Protein AF-A0A3R7R1C8-F1 (afdb_monomer_lite)

pLDDT: mean 70.38, std 14.43, range [32.88, 91.56]

Structure (mmCIF, N/CA/C/O backbone):
data_AF-A0A3R7R1C8-F1
#
_entry.id   AF-A0A3R7R1C8-F1
#
loop_
_atom_site.group_PDB
_atom_site.id
_atom_site.type_symbol
_atom_site.label_atom_id
_atom_site.label_alt_id
_atom_site.label_comp_id
_atom_site.label_asym_id
_atom_site.label_entity_id
_atom_site.label_seq_id
_atom_site.pdbx_PDB_ins_code
_atom_site.Cartn_x
_atom_site.Cartn_y
_atom_site.Cartn_z
_atom_site.occupancy
_atom_site.B_iso_or_equiv
_atom_site.auth_seq_id
_atom_site.auth_comp_id
_atom_site.auth_asym_id
_atom_site.auth_atom_id
_atom_site.pdbx_PDB_model_num
ATOM 1 N N . MET A 1 1 ? -46.284 14.963 46.202 1.00 35.38 1 MET A N 1
ATOM 2 C CA . MET A 1 1 ? -46.981 14.317 47.334 1.00 35.38 1 MET A CA 1
ATOM 3 C C . MET A 1 1 ? -48.345 14.957 47.505 1.00 35.38 1 MET A C 1
ATOM 5 O O . MET A 1 1 ? -48.438 16.048 48.051 1.00 35.38 1 MET A O 1
ATOM 9 N N . ALA A 1 2 ? -49.396 14.325 46.986 1.00 32.88 2 ALA A N 1
ATOM 10 C CA . ALA A 1 2 ? -50.748 14.671 47.404 1.00 32.88 2 ALA A CA 1
ATOM 11 C C . ALA A 1 2 ? -50.878 14.304 48.889 1.00 32.88 2 ALA A C 1
ATOM 13 O O . ALA A 1 2 ? -50.462 13.210 49.273 1.00 32.88 2 ALA A O 1
ATOM 14 N N . LEU A 1 3 ? -51.409 15.205 49.719 1.00 43.28 3 LEU A N 1
ATOM 15 C CA . LEU A 1 3 ? -51.863 14.855 51.063 1.00 43.28 3 LEU A CA 1
ATOM 16 C C . LEU A 1 3 ? -52.979 13.809 50.916 1.00 43.28 3 LEU A C 1
ATOM 18 O O . LEU A 1 3 ? -54.146 14.163 50.785 1.00 43.28 3 LEU A O 1
ATOM 22 N N . GLN A 1 4 ? -52.629 12.523 50.883 1.00 57.06 4 GLN A N 1
ATOM 23 C CA . GLN A 1 4 ? -53.614 11.461 51.042 1.00 57.06 4 GLN A CA 1
ATOM 24 C C . GLN A 1 4 ? -54.220 11.623 52.432 1.00 57.06 4 GLN A C 1
ATOM 26 O O . GLN A 1 4 ? -53.494 11.622 53.429 1.00 57.06 4 GLN A O 1
ATOM 31 N N . GLU A 1 5 ? -55.536 11.808 52.496 1.00 62.09 5 GLU A N 1
ATOM 32 C CA . GLU A 1 5 ? -56.229 12.016 53.759 1.00 62.09 5 GLU A CA 1
ATOM 33 C C . GLU A 1 5 ? -55.899 10.887 54.743 1.00 62.09 5 GLU A C 1
ATOM 35 O O . GLU A 1 5 ? -56.024 9.686 54.454 1.00 62.09 5 GLU A O 1
ATOM 40 N N . LYS A 1 6 ? -55.403 11.292 55.911 1.00 68.88 6 LYS A N 1
ATOM 41 C CA . LYS A 1 6 ? -55.091 10.383 57.006 1.00 68.88 6 LYS A CA 1
ATOM 42 C C . LYS A 1 6 ? -56.393 9.748 57.496 1.00 68.88 6 LYS A C 1
ATOM 44 O O . LYS A 1 6 ? -57.381 10.447 57.720 1.00 68.88 6 LYS A O 1
ATOM 49 N N . LEU A 1 7 ? -56.392 8.428 57.673 1.00 74.75 7 LEU A N 1
ATOM 50 C CA . LEU A 1 7 ? -57.508 7.670 58.240 1.00 74.75 7 LEU A CA 1
ATOM 51 C C . LEU A 1 7 ? -57.916 8.226 59.612 1.00 74.75 7 LEU A C 1
ATOM 53 O O . LEU A 1 7 ? -59.099 8.230 59.939 1.00 74.75 7 LEU A O 1
ATOM 57 N N . SER A 1 8 ? -56.954 8.763 60.371 1.00 73.94 8 SER A N 1
ATOM 58 C CA . SER A 1 8 ? -57.176 9.444 61.651 1.00 73.94 8 SER A CA 1
ATOM 59 C C . SER A 1 8 ? -58.166 10.619 61.587 1.00 73.94 8 SER A C 1
ATOM 61 O O . SER A 1 8 ? -58.822 10.908 62.588 1.00 73.94 8 SER A O 1
ATOM 63 N N . ASN A 1 9 ? -58.344 11.257 60.426 1.00 79.25 9 ASN A N 1
ATOM 64 C CA . ASN A 1 9 ? -59.344 12.315 60.232 1.00 79.25 9 ASN A CA 1
ATOM 65 C C . ASN A 1 9 ? -60.739 11.764 59.883 1.00 79.25 9 ASN A C 1
ATOM 67 O O . ASN A 1 9 ? -61.736 12.445 60.096 1.00 79.25 9 ASN A O 1
ATOM 71 N N . LEU A 1 10 ? -60.823 10.524 59.392 1.00 80.50 10 LEU A N 1
ATOM 72 C CA . LEU A 1 10 ? -62.073 9.860 59.004 1.00 80.50 10 LEU A CA 1
ATOM 73 C C . LEU A 1 10 ? -62.727 9.085 60.158 1.00 80.50 10 LEU A C 1
ATOM 75 O O . LEU A 1 10 ? -63.885 8.687 60.043 1.00 80.50 10 LEU A O 1
ATOM 79 N N . VAL A 1 11 ? -62.017 8.898 61.277 1.00 79.06 11 VAL A N 1
ATOM 80 C CA . VAL A 1 11 ? -62.495 8.170 62.469 1.00 79.06 11 VAL A CA 1
ATOM 81 C C . VAL A 1 11 ? -63.816 8.746 62.983 1.00 79.06 11 VAL A C 1
ATOM 83 O O . VAL A 1 11 ? -64.732 7.999 63.302 1.00 79.06 11 VAL A O 1
ATOM 86 N N . GLU A 1 12 ? -63.961 10.071 62.995 1.00 77.12 12 GLU A N 1
ATOM 87 C CA . GLU A 1 12 ? -65.159 10.760 63.500 1.00 77.12 12 GLU A CA 1
ATOM 88 C C . GLU A 1 12 ? -66.418 10.422 62.678 1.00 77.12 12 GLU A C 1
ATOM 90 O O . GLU A 1 12 ? -67.528 10.371 63.216 1.00 77.12 12 GLU A O 1
ATOM 95 N N . ASN A 1 13 ? -66.241 10.096 61.392 1.00 81.94 13 ASN A N 1
ATOM 96 C CA . ASN A 1 13 ? -67.310 9.716 60.467 1.00 81.94 13 ASN A CA 1
ATOM 97 C C . ASN A 1 13 ? -67.667 8.222 60.512 1.00 81.94 13 ASN A C 1
ATOM 99 O O . ASN A 1 13 ? -68.721 7.848 60.005 1.00 81.94 13 ASN A O 1
ATOM 103 N N . GLN A 1 14 ? -66.832 7.379 61.127 1.00 80.62 14 GLN A N 1
ATOM 104 C CA . GLN A 1 14 ? -67.065 5.933 61.243 1.00 80.62 14 GLN A CA 1
ATOM 105 C C . GLN A 1 14 ? -67.939 5.553 62.447 1.00 80.62 14 GLN A C 1
ATOM 107 O O . GLN A 1 14 ? -68.484 4.451 62.481 1.00 80.62 14 GLN A O 1
ATOM 112 N N . PHE A 1 15 ? -68.091 6.451 63.426 1.00 80.69 15 PHE A N 1
ATOM 113 C CA . PHE A 1 15 ? -68.905 6.208 64.618 1.00 80.69 15 PHE A CA 1
ATOM 114 C C . PHE A 1 15 ? -70.301 6.847 64.514 1.00 80.69 15 PHE A C 1
ATOM 116 O O . PHE A 1 15 ? -70.429 7.956 63.982 1.00 80.69 15 PHE A O 1
ATOM 123 N N . PRO A 1 16 ? -71.347 6.193 65.066 1.00 83.88 16 PRO A N 1
ATOM 124 C CA . PRO A 1 16 ? -72.673 6.788 65.213 1.00 83.88 16 PRO A CA 1
ATOM 125 C C . PRO A 1 16 ? -72.635 8.107 65.995 1.00 83.88 16 PRO A C 1
ATOM 127 O O . PRO A 1 16 ? -71.817 8.285 66.898 1.00 83.88 16 PRO A O 1
ATOM 130 N N . GLN A 1 17 ? -73.569 9.008 65.685 1.00 77.38 17 GLN A N 1
ATOM 131 C CA . GLN A 1 17 ? -73.596 10.384 66.198 1.00 77.38 17 GLN A CA 1
ATOM 132 C C . GLN A 1 17 ? -73.597 10.475 67.736 1.00 77.38 17 GLN A C 1
ATOM 134 O O . GLN A 1 17 ? -72.924 11.337 68.292 1.00 77.38 17 GLN A O 1
ATOM 139 N N . PHE A 1 18 ? -74.227 9.517 68.419 1.00 81.88 18 PHE A N 1
ATOM 140 C CA . PHE A 1 18 ? -74.248 9.395 69.883 1.00 81.88 18 PHE A CA 1
ATOM 141 C C . PHE A 1 18 ? -72.847 9.376 70.533 1.00 81.88 18 PHE A C 1
ATOM 143 O O . PHE A 1 18 ? -72.621 10.007 71.563 1.00 81.88 18 PHE A O 1
ATOM 150 N N . TYR A 1 19 ? -71.857 8.733 69.902 1.00 75.88 19 TYR A N 1
ATOM 151 C CA . TYR A 1 19 ? -70.483 8.690 70.423 1.00 75.88 19 TYR A CA 1
ATOM 152 C C . TYR A 1 19 ? -69.732 10.021 70.283 1.00 75.88 19 TYR A C 1
ATOM 154 O O . TYR A 1 19 ? -68.728 10.226 70.969 1.00 75.88 19 TYR A O 1
ATOM 162 N N . ARG A 1 20 ? -70.205 10.928 69.418 1.00 73.88 20 ARG A N 1
ATOM 163 C CA . ARG A 1 20 ? -69.634 12.276 69.268 1.00 73.88 20 ARG A CA 1
ATOM 164 C C . ARG A 1 20 ? -70.067 13.202 70.402 1.00 73.88 20 ARG A C 1
ATOM 166 O O . ARG A 1 20 ? -69.310 14.095 70.765 1.00 73.88 20 ARG A O 1
ATOM 173 N N . GLU A 1 21 ? -71.254 12.970 70.953 1.00 74.75 21 GLU A N 1
ATOM 174 C CA . GLU A 1 21 ? -71.853 13.804 71.996 1.00 74.75 21 GLU A CA 1
ATOM 175 C C . GLU A 1 21 ? -71.471 13.313 73.400 1.00 74.75 21 GLU A C 1
ATOM 177 O O . GLU A 1 21 ? -71.057 14.112 74.238 1.00 74.75 21 GLU A O 1
ATOM 182 N N . GLU A 1 22 ? -71.514 11.999 73.645 1.00 74.94 22 GLU A N 1
ATOM 183 C CA . GLU A 1 22 ? -71.324 11.441 74.995 1.00 74.94 22 GLU A CA 1
ATOM 184 C C . GLU A 1 22 ? -69.918 10.869 75.262 1.00 74.94 22 GLU A C 1
ATOM 186 O O . GLU A 1 22 ? -69.542 10.632 76.411 1.00 74.94 22 GLU A O 1
ATOM 191 N N . GLY A 1 23 ? -69.104 10.656 74.221 1.00 77.75 23 GLY A N 1
ATOM 192 C CA . GLY A 1 23 ? -67.851 9.893 74.308 1.00 77.75 23 GLY A CA 1
ATOM 193 C C . GLY A 1 23 ? -66.569 10.583 73.818 1.00 77.75 23 GLY A C 1
ATOM 194 O O . GLY A 1 23 ? -65.743 9.895 73.208 1.00 77.75 23 GLY A O 1
ATOM 195 N N . PRO A 1 24 ? -66.308 11.882 74.083 1.00 79.94 24 PRO A N 1
ATOM 196 C CA . PRO A 1 24 ? -65.180 12.599 73.473 1.00 79.94 24 PRO A CA 1
ATOM 197 C C . PRO A 1 24 ? -63.804 11.995 73.809 1.00 79.94 24 PRO A C 1
ATOM 199 O O . PRO A 1 24 ? -62.921 11.948 72.954 1.00 79.94 24 PRO A O 1
ATOM 202 N N . LYS A 1 25 ? -63.617 11.463 75.028 1.00 82.69 25 LYS A N 1
ATOM 203 C CA . LYS A 1 25 ? -62.356 10.812 75.438 1.00 82.69 25 LYS A CA 1
ATOM 204 C C . LYS A 1 25 ? -62.097 9.501 74.690 1.00 82.69 25 LYS A C 1
ATOM 206 O O . LYS A 1 25 ? -60.953 9.199 74.360 1.00 82.69 25 LYS A O 1
ATOM 211 N N . PHE A 1 26 ? -63.150 8.733 74.410 1.00 82.44 26 PHE A N 1
ATOM 212 C CA . PHE A 1 26 ? -63.041 7.478 73.669 1.00 82.44 26 PHE A CA 1
ATOM 213 C C . PHE A 1 26 ? -62.693 7.742 72.201 1.00 82.44 26 PHE A C 1
ATOM 215 O O . PHE A 1 26 ? -61.780 7.122 71.661 1.00 82.44 26 PHE A O 1
ATOM 222 N N . LEU A 1 27 ? -63.341 8.733 71.583 1.00 83.31 27 LEU A N 1
ATOM 223 C CA . LEU A 1 27 ? -63.045 9.130 70.209 1.00 83.31 27 LEU A CA 1
ATOM 224 C C . LEU A 1 27 ? -61.597 9.624 70.052 1.00 83.31 27 LEU A C 1
ATOM 226 O O . LEU A 1 27 ? -60.911 9.227 69.111 1.00 83.31 27 LEU A O 1
ATOM 230 N N . GLN A 1 28 ? -61.099 10.424 71.002 1.00 84.19 28 GLN A N 1
ATOM 231 C CA . GLN A 1 28 ? -59.696 10.857 71.030 1.00 84.19 28 GLN A CA 1
ATOM 232 C C . GLN A 1 28 ? -58.717 9.684 71.165 1.00 84.19 28 GLN A C 1
ATOM 234 O O . GLN A 1 28 ? -57.693 9.667 70.484 1.00 84.19 28 GLN A O 1
ATOM 239 N N . PHE A 1 29 ? -59.035 8.686 71.993 1.00 87.56 29 PHE A N 1
ATOM 240 C CA . PHE A 1 29 ? -58.221 7.479 72.131 1.00 87.56 29 PHE A CA 1
ATOM 241 C C . PHE A 1 29 ? -58.145 6.684 70.819 1.00 87.56 29 PHE A C 1
ATOM 243 O O . PHE A 1 29 ? -57.053 6.338 70.368 1.00 87.56 29 PHE A O 1
ATOM 250 N N . VAL A 1 30 ? -59.287 6.451 70.163 1.00 85.50 30 VAL A N 1
ATOM 251 C CA . VAL A 1 30 ? -59.329 5.739 68.875 1.00 85.50 30 VAL A CA 1
ATOM 252 C C . VAL A 1 30 ? -58.602 6.535 67.784 1.00 85.50 30 VAL A C 1
ATOM 254 O O . VAL A 1 30 ? -57.853 5.964 66.992 1.00 85.50 30 VAL A O 1
ATOM 257 N N . LYS A 1 31 ? -58.742 7.866 67.772 1.00 85.56 31 LYS A N 1
ATOM 258 C CA . LYS A 1 31 ? -58.000 8.753 66.864 1.00 85.56 31 LYS A CA 1
ATOM 259 C C . LYS A 1 31 ? -56.486 8.635 67.062 1.00 85.56 31 LYS A C 1
ATOM 261 O O . LYS A 1 31 ? -55.762 8.475 66.082 1.00 85.56 31 LYS A O 1
ATOM 266 N N . ALA A 1 32 ? -56.013 8.646 68.309 1.00 85.62 32 ALA A N 1
ATOM 267 C CA . ALA A 1 32 ? -54.598 8.464 68.638 1.00 85.62 32 ALA A CA 1
ATOM 268 C C . ALA A 1 32 ? -54.076 7.067 68.248 1.00 85.62 32 ALA A C 1
ATOM 270 O O . ALA A 1 32 ? -52.947 6.942 67.776 1.00 85.62 32 ALA A O 1
ATOM 271 N N . TYR A 1 33 ? -54.905 6.024 68.372 1.00 85.81 33 TYR A N 1
ATOM 272 C CA . TYR A 1 33 ? -54.567 4.673 67.916 1.00 85.81 33 TYR A CA 1
ATOM 273 C C . TYR A 1 33 ? -54.343 4.612 66.397 1.00 85.81 33 TYR A C 1
ATOM 275 O O . TYR A 1 33 ? -53.333 4.072 65.944 1.00 85.81 33 TYR A O 1
ATOM 283 N N . TYR A 1 34 ? -55.223 5.222 65.599 1.00 84.19 34 TYR A N 1
ATOM 284 C CA . TYR A 1 34 ? -55.019 5.291 64.149 1.00 84.19 34 TYR A CA 1
ATOM 285 C C . TYR A 1 34 ? -53.823 6.165 63.765 1.00 84.19 34 TYR A C 1
ATOM 287 O O . TYR A 1 34 ? -53.067 5.783 62.878 1.00 84.19 34 TYR A O 1
ATOM 295 N N . GLN A 1 35 ? -53.580 7.276 64.468 1.00 83.88 35 GLN A N 1
ATOM 296 C CA . GLN A 1 35 ? -52.364 8.075 64.269 1.00 83.88 35 GLN A CA 1
ATOM 297 C C . GLN A 1 35 ? -51.089 7.278 64.559 1.00 83.88 35 GLN A C 1
ATOM 299 O O . GLN A 1 35 ? -50.102 7.442 63.850 1.00 83.88 35 GLN A O 1
ATOM 304 N N . TYR A 1 36 ? -51.103 6.403 65.569 1.00 85.12 36 TYR A N 1
ATOM 305 C CA . TYR A 1 36 ? -49.998 5.483 65.833 1.00 85.12 36 TYR A CA 1
ATOM 306 C C . TYR A 1 36 ? -49.815 4.471 64.696 1.00 85.12 36 TYR A C 1
ATOM 308 O O . TYR A 1 36 ? -48.689 4.239 64.267 1.00 85.12 36 TYR A O 1
ATOM 316 N N . LEU A 1 37 ? -50.901 3.893 64.170 1.00 82.88 37 LEU A N 1
ATOM 317 C CA . LEU A 1 37 ? -50.832 2.967 63.033 1.00 82.88 37 LEU A CA 1
ATOM 318 C C . LEU A 1 37 ? -50.362 3.634 61.731 1.00 82.88 37 LEU A C 1
ATOM 320 O O . LEU A 1 37 ? -49.809 2.948 60.875 1.00 82.88 37 LEU A O 1
ATOM 324 N N . GLU A 1 38 ? -50.570 4.943 61.590 1.00 80.62 38 GLU A N 1
ATOM 325 C CA . GLU A 1 38 ? -50.092 5.776 60.479 1.00 80.62 38 GLU A CA 1
ATOM 326 C C . GLU A 1 38 ? -48.631 6.228 60.626 1.00 80.62 38 GLU A C 1
ATOM 328 O O . GLU A 1 38 ? -48.110 6.891 59.731 1.00 80.62 38 GLU A O 1
ATOM 333 N N . GLN A 1 39 ? -47.961 5.918 61.741 1.00 81.56 39 GLN A N 1
ATOM 334 C CA . GLN A 1 39 ? -46.537 6.219 61.885 1.00 81.56 39 GLN A CA 1
ATOM 335 C C . GLN A 1 39 ? -45.698 5.388 60.909 1.00 81.56 39 GLN A C 1
ATOM 337 O O . GLN A 1 39 ? -46.046 4.258 60.555 1.00 81.56 39 GLN A O 1
ATOM 342 N N . THR A 1 40 ? -44.556 5.950 60.514 1.00 74.19 40 THR A N 1
ATOM 343 C CA . THR A 1 40 ? -43.625 5.326 59.575 1.00 74.19 40 THR A CA 1
ATOM 344 C C . THR A 1 40 ? -43.200 3.935 60.054 1.00 74.19 40 THR A C 1
ATOM 346 O O . THR A 1 40 ? -42.777 3.750 61.197 1.00 74.19 40 THR A O 1
ATOM 349 N N . GLY A 1 41 ? -43.345 2.932 59.181 1.00 73.88 41 GLY A N 1
ATOM 350 C CA . GLY A 1 41 ? -42.981 1.536 59.476 1.00 73.88 41 GLY A CA 1
ATOM 351 C C . GLY A 1 41 ? -44.053 0.700 60.192 1.00 73.88 41 GLY A C 1
ATOM 352 O O . GLY A 1 41 ? -43.791 -0.443 60.572 1.00 73.88 41 GLY A O 1
ATOM 353 N N . LYS A 1 42 ? -45.269 1.229 60.381 1.00 81.62 42 LYS A N 1
ATOM 354 C CA . LYS A 1 42 ? -46.431 0.461 60.864 1.00 81.62 42 LYS A CA 1
ATOM 355 C C . LYS A 1 42 ? -47.268 -0.072 59.699 1.00 81.62 42 LYS A C 1
ATOM 357 O O . LYS A 1 42 ? -47.104 0.328 58.551 1.00 81.62 42 LYS A O 1
ATOM 362 N N . GLN A 1 43 ? -48.172 -1.008 60.000 1.00 77.56 43 GLN A N 1
ATOM 363 C CA . GLN A 1 43 ? -48.921 -1.753 58.980 1.00 77.56 43 GLN A CA 1
ATOM 364 C C . GLN A 1 43 ? -49.702 -0.851 58.012 1.00 77.56 43 GLN A C 1
ATOM 366 O O . GLN A 1 43 ? -49.720 -1.143 56.822 1.00 77.56 43 GLN A O 1
ATOM 371 N N . GLN A 1 44 ? -50.310 0.243 58.484 1.00 80.19 44 GLN A N 1
ATOM 372 C CA . GLN A 1 44 ? -51.103 1.126 57.617 1.00 80.19 44 GLN A CA 1
ATOM 373 C C . GLN A 1 44 ? -50.226 1.979 56.695 1.00 80.19 44 GLN A C 1
ATOM 375 O O . GLN A 1 44 ? -50.551 2.134 55.520 1.00 80.19 44 GLN A O 1
ATOM 380 N N . ASP A 1 45 ? -49.099 2.486 57.196 1.00 79.44 45 ASP A N 1
ATOM 381 C CA . ASP A 1 45 ? -48.123 3.222 56.387 1.00 79.44 45 ASP A CA 1
ATOM 382 C C . ASP A 1 45 ? -47.518 2.326 55.291 1.00 79.44 45 ASP A C 1
ATOM 384 O O . ASP A 1 45 ? -47.525 2.680 54.112 1.00 79.44 45 ASP A O 1
ATOM 388 N N . ALA A 1 46 ? -47.116 1.102 55.649 1.00 76.88 46 ALA A N 1
ATOM 389 C CA . ALA A 1 46 ? -46.580 0.135 54.694 1.00 76.88 46 ALA A CA 1
ATOM 390 C C . ALA A 1 46 ? -47.610 -0.294 53.631 1.00 76.88 46 ALA A C 1
ATOM 392 O O . ALA A 1 46 ? -47.262 -0.440 52.462 1.00 76.88 46 ALA A O 1
ATOM 393 N N . GLN A 1 47 ? -48.881 -0.470 54.013 1.00 80.94 47 GLN A N 1
ATOM 394 C CA . GLN A 1 47 ? -49.964 -0.804 53.079 1.00 80.94 47 GLN A CA 1
ATOM 395 C C . GLN A 1 47 ? -50.243 0.328 52.087 1.00 80.94 47 GLN A C 1
ATOM 397 O O . GLN A 1 47 ? -50.448 0.069 50.901 1.00 80.94 47 GLN A O 1
ATOM 402 N N . ARG A 1 48 ? -50.230 1.581 52.555 1.00 79.69 48 ARG A N 1
ATOM 403 C CA . ARG A 1 48 ? -50.481 2.757 51.709 1.00 79.69 48 ARG A CA 1
ATOM 404 C C . ARG A 1 48 ? -49.323 3.044 50.759 1.00 79.69 48 ARG A C 1
ATOM 406 O O . ARG A 1 48 ? -49.557 3.325 49.586 1.00 79.69 48 ARG A O 1
ATOM 413 N N . ASN A 1 49 ? -48.089 2.898 51.235 1.00 79.44 49 ASN A N 1
ATOM 414 C CA . ASN A 1 49 ? -46.886 3.142 50.442 1.00 79.44 49 ASN A CA 1
ATOM 415 C C . ASN A 1 49 ? -46.449 1.926 49.608 1.00 79.44 49 ASN A C 1
ATOM 417 O O . ASN A 1 49 ? -45.467 2.015 48.882 1.00 79.44 49 ASN A O 1
ATOM 421 N N . LEU A 1 50 ? -47.176 0.802 49.642 1.00 81.94 50 LEU A N 1
ATOM 422 C CA . LEU A 1 50 ? -46.796 -0.425 48.929 1.00 81.94 50 LEU A CA 1
ATOM 423 C C . LEU A 1 50 ? -46.623 -0.221 47.415 1.00 81.94 50 LEU A C 1
ATOM 425 O O . LEU A 1 50 ? -45.755 -0.839 46.804 1.00 81.94 50 LEU A O 1
ATOM 429 N N . GLN A 1 51 ? -47.441 0.638 46.799 1.00 82.69 51 GLN A N 1
ATOM 430 C CA . GLN A 1 51 ? -47.295 0.968 45.376 1.00 82.69 51 GLN A CA 1
ATOM 431 C C . GLN A 1 51 ? -46.054 1.824 45.118 1.00 82.69 51 GLN A C 1
ATOM 433 O O . GLN A 1 51 ? -45.364 1.607 44.128 1.00 82.69 51 GLN A O 1
ATOM 438 N N . ASN A 1 52 ? -45.751 2.745 46.031 1.00 81.50 52 ASN A N 1
ATOM 439 C CA . ASN A 1 52 ? -44.582 3.617 45.962 1.00 81.50 52 ASN A CA 1
ATOM 440 C C . ASN A 1 52 ? -43.286 2.824 46.162 1.00 81.50 52 ASN A C 1
ATOM 442 O O . ASN A 1 52 ? -42.314 3.028 45.447 1.00 81.50 52 ASN A O 1
ATOM 446 N N . TYR A 1 53 ? -43.304 1.811 47.032 1.00 80.56 53 TYR A N 1
ATOM 447 C CA . TYR A 1 53 ? -42.191 0.879 47.225 1.00 80.56 53 TYR A CA 1
ATOM 448 C C . TYR A 1 53 ? -41.906 -0.021 46.016 1.00 80.56 53 TYR A C 1
ATOM 450 O O . TYR A 1 53 ? -40.981 -0.824 46.076 1.00 80.56 53 TYR A O 1
ATOM 458 N N . LYS A 1 54 ? -42.666 0.075 44.920 1.00 78.19 54 LYS A N 1
ATOM 459 C CA . LYS A 1 54 ? -42.257 -0.525 43.643 1.00 78.19 54 LYS A CA 1
ATOM 460 C C . LYS A 1 54 ? -41.182 0.299 42.940 1.00 78.19 54 LYS A C 1
ATOM 462 O O . LYS A 1 54 ? -40.407 -0.271 42.178 1.00 78.19 54 LYS A O 1
ATOM 467 N N . ASP A 1 55 ? -41.144 1.613 43.168 1.00 82.44 55 ASP A N 1
ATOM 468 C CA . ASP A 1 55 ? -40.094 2.469 42.628 1.00 82.44 55 ASP A CA 1
ATOM 469 C C . ASP A 1 55 ? -38.838 2.338 43.487 1.00 82.44 55 ASP A C 1
ATOM 471 O O . ASP A 1 55 ? -38.854 2.577 44.698 1.00 82.44 55 ASP A O 1
ATOM 475 N N . ILE A 1 56 ? -37.724 1.981 42.849 1.00 79.50 56 ILE A N 1
ATOM 476 C CA . ILE A 1 56 ? -36.445 1.816 43.523 1.00 79.50 56 ILE A CA 1
ATOM 477 C C . ILE A 1 56 ? -35.993 3.085 44.233 1.00 79.50 56 ILE A C 1
ATOM 479 O O . ILE A 1 56 ? -35.306 2.949 45.236 1.00 79.50 56 ILE A O 1
ATOM 483 N N . ASP A 1 57 ? -36.422 4.274 43.798 1.00 79.94 57 ASP A N 1
ATOM 484 C CA . ASP A 1 57 ? -36.087 5.550 44.438 1.00 79.94 57 ASP A CA 1
ATOM 485 C C . ASP A 1 57 ? -36.830 5.776 45.765 1.00 79.94 57 ASP A C 1
ATOM 487 O O . ASP A 1 57 ? -36.316 6.491 46.628 1.00 79.94 57 ASP A O 1
ATOM 491 N N . GLU A 1 58 ? -37.948 5.083 46.007 1.00 81.38 58 GLU A N 1
ATOM 492 C CA . GLU A 1 58 ? -38.766 5.194 47.229 1.00 81.38 58 GLU A CA 1
ATOM 493 C C . GLU A 1 58 ? -38.790 3.896 48.068 1.00 81.38 58 GLU A C 1
ATOM 495 O O . GLU A 1 58 ? -39.327 3.869 49.176 1.00 81.38 58 GLU A O 1
ATOM 500 N N . THR A 1 59 ? -38.162 2.817 47.584 1.00 80.50 59 THR A N 1
ATOM 501 C CA . THR A 1 59 ? -38.043 1.540 48.313 1.00 80.50 59 THR A CA 1
ATOM 502 C C . THR A 1 59 ? -37.300 1.651 49.644 1.00 80.50 59 THR A C 1
ATOM 504 O O . THR A 1 59 ? -36.307 2.378 49.769 1.00 80.50 59 THR A O 1
ATOM 507 N N . LEU A 1 60 ? -37.721 0.818 50.605 1.00 78.69 60 LEU A N 1
ATOM 508 C CA . LEU A 1 60 ? -36.977 0.543 51.835 1.00 78.69 60 LEU A CA 1
ATOM 509 C C . LEU A 1 60 ? -35.659 -0.183 51.527 1.00 78.69 60 LEU A C 1
ATOM 511 O O . LEU A 1 60 ? -35.599 -1.053 50.657 1.00 78.69 60 LEU A O 1
ATOM 515 N N . ASN A 1 61 ? -34.616 0.119 52.305 1.00 77.12 61 ASN A N 1
ATOM 516 C CA . ASN A 1 61 ? -33.277 -0.458 52.132 1.00 77.12 61 ASN A CA 1
ATOM 517 C C . ASN A 1 61 ? -33.255 -1.993 52.184 1.00 77.12 61 ASN A C 1
ATOM 519 O O . ASN A 1 61 ? -32.449 -2.623 51.501 1.00 77.12 61 ASN A O 1
ATOM 523 N N . GLU A 1 62 ? -34.159 -2.598 52.954 1.00 80.19 62 GLU A N 1
ATOM 524 C CA . GLU A 1 62 ? -34.301 -4.053 53.058 1.00 80.19 62 GLU A CA 1
ATOM 525 C C . GLU A 1 62 ? -34.687 -4.697 51.718 1.00 80.19 62 GLU A C 1
ATOM 527 O O . GLU A 1 62 ? -34.207 -5.785 51.393 1.00 80.19 62 GLU A O 1
ATOM 532 N N . TYR A 1 63 ? -35.488 -4.004 50.899 1.00 78.81 63 TYR A N 1
ATOM 533 C CA . TYR A 1 63 ? -35.946 -4.523 49.612 1.00 78.81 63 TYR A CA 1
ATOM 534 C C . TYR A 1 63 ? -34.904 -4.412 48.496 1.00 78.81 63 TYR A C 1
ATOM 536 O O . TYR A 1 63 ? -34.947 -5.198 47.550 1.00 78.81 63 TYR A O 1
ATOM 544 N N . ILE A 1 64 ? -33.911 -3.522 48.626 1.00 80.06 64 ILE A N 1
ATOM 545 C CA . ILE A 1 64 ? -32.833 -3.348 47.631 1.00 80.06 64 ILE A CA 1
ATOM 546 C C . ILE A 1 64 ? -32.090 -4.670 47.384 1.00 80.06 64 ILE A C 1
ATOM 548 O O . ILE A 1 64 ? -31.676 -4.956 46.260 1.00 80.06 64 ILE A O 1
ATOM 552 N N . LYS A 1 65 ? -31.956 -5.515 48.415 1.00 80.94 65 LYS A N 1
ATOM 553 C CA . LYS A 1 65 ? -31.322 -6.834 48.290 1.00 80.94 65 LYS A CA 1
ATOM 554 C C . LYS A 1 65 ? -32.050 -7.736 47.285 1.00 80.94 65 LYS A C 1
ATOM 556 O O . LYS A 1 65 ? -31.379 -8.427 46.523 1.00 80.94 65 LYS A O 1
ATOM 561 N N . TYR A 1 66 ? -33.384 -7.711 47.265 1.00 82.12 66 TYR A N 1
ATOM 562 C CA . TYR A 1 66 ? -34.188 -8.544 46.364 1.00 82.12 66 TYR A CA 1
ATOM 563 C C . TYR A 1 66 ? -34.132 -8.036 44.923 1.00 82.12 66 TYR A C 1
ATOM 565 O O . TYR A 1 66 ? -33.852 -8.819 44.016 1.00 82.12 66 TYR A O 1
ATOM 573 N N . PHE A 1 67 ? -34.264 -6.718 44.725 1.00 79.00 67 PHE A N 1
ATOM 574 C CA . PHE A 1 67 ? -34.088 -6.098 43.406 1.00 79.00 67 PHE A CA 1
ATOM 575 C C . PHE A 1 67 ? -32.734 -6.435 42.798 1.00 79.00 67 PHE A C 1
ATOM 577 O O . PHE A 1 67 ? -32.620 -6.682 41.605 1.00 79.00 67 PHE A O 1
ATOM 584 N N . ARG A 1 68 ? -31.696 -6.492 43.624 1.00 77.06 68 ARG A N 1
ATOM 585 C CA . ARG A 1 68 ? -30.358 -6.847 43.182 1.00 77.06 68 ARG A CA 1
ATOM 586 C C . ARG A 1 68 ? -30.230 -8.321 42.795 1.00 77.06 68 ARG A C 1
ATOM 588 O O . ARG A 1 68 ? -29.642 -8.609 41.760 1.00 77.06 68 ARG A O 1
ATOM 595 N N . SER A 1 69 ? -30.746 -9.251 43.601 1.00 79.94 69 SER A N 1
ATOM 596 C CA . SER A 1 69 ? -30.700 -10.676 43.239 1.00 79.94 69 SER A CA 1
ATOM 597 C C . SER A 1 69 ? -31.467 -10.977 41.953 1.00 79.94 69 SER A C 1
ATOM 599 O O . SER A 1 69 ? -31.104 -11.902 41.238 1.00 79.94 69 SER A O 1
ATOM 601 N N . GLU A 1 70 ? -32.502 -10.190 41.658 1.00 81.75 70 GLU A N 1
ATOM 602 C CA . GLU A 1 70 ? -33.344 -10.366 40.477 1.00 81.75 70 GLU A CA 1
ATOM 603 C C . GLU A 1 70 ? -32.786 -9.648 39.239 1.00 81.75 70 GLU A C 1
ATOM 605 O O . GLU A 1 70 ? -32.721 -10.234 38.163 1.00 81.75 70 GLU A O 1
ATOM 610 N N . LEU A 1 71 ? -32.336 -8.396 39.385 1.00 81.56 71 LEU A N 1
ATOM 611 C CA . LEU A 1 71 ? -31.904 -7.551 38.268 1.00 81.56 71 LEU A CA 1
ATOM 612 C C . LEU A 1 71 ? -30.388 -7.555 38.031 1.00 81.56 71 LEU A C 1
ATOM 614 O O . LEU A 1 71 ? -29.959 -7.100 36.981 1.00 81.56 71 LEU A O 1
ATOM 618 N N . MET A 1 72 ? -29.565 -7.990 38.993 1.00 77.62 72 MET A N 1
ATOM 619 C CA . MET A 1 72 ? -28.099 -7.839 38.963 1.00 77.62 72 MET A CA 1
ATOM 620 C C . MET A 1 72 ? -27.352 -9.038 39.549 1.00 77.62 72 MET A C 1
ATOM 622 O O . MET A 1 72 ? -26.411 -8.880 40.334 1.00 77.62 72 MET A O 1
ATOM 626 N N . ALA A 1 73 ? -27.748 -10.251 39.177 1.00 78.12 73 ALA A N 1
ATOM 627 C CA . ALA A 1 73 ? -27.087 -11.457 39.675 1.00 78.12 73 ALA A CA 1
ATOM 628 C C . ALA A 1 73 ? -25.575 -11.500 39.348 1.00 78.12 73 ALA A C 1
ATOM 630 O O . ALA A 1 73 ? -24.801 -12.081 40.103 1.00 78.12 73 ALA A O 1
ATOM 631 N N . GLU A 1 74 ? -25.150 -10.859 38.252 1.00 77.50 74 GLU A N 1
ATOM 632 C CA . GLU A 1 74 ? -23.763 -10.886 37.759 1.00 77.50 74 GLU A CA 1
ATOM 633 C C . GLU A 1 74 ? -22.815 -9.896 38.466 1.00 77.50 74 GLU A C 1
ATOM 635 O O . GLU A 1 74 ? -21.600 -10.064 38.394 1.00 77.50 74 GLU A O 1
ATOM 640 N N . ILE A 1 75 ? -23.329 -8.855 39.137 1.00 79.75 75 ILE A N 1
ATOM 641 C CA . ILE A 1 75 ? -22.488 -7.794 39.719 1.00 79.75 75 ILE A CA 1
ATOM 642 C C . ILE A 1 75 ? -22.168 -8.128 41.189 1.00 79.75 75 ILE A C 1
ATOM 644 O O . ILE A 1 75 ? -23.096 -8.363 41.972 1.00 79.75 75 ILE A O 1
ATOM 648 N N . PRO A 1 76 ? -20.886 -8.115 41.611 1.00 76.69 76 PRO A N 1
ATOM 649 C CA . PRO A 1 76 ? -20.473 -8.444 42.976 1.00 76.69 76 PRO A CA 1
ATOM 650 C C . PRO A 1 76 ? -20.951 -7.431 44.026 1.00 76.69 76 PRO A C 1
ATOM 652 O O . PRO A 1 76 ? -21.239 -6.266 43.734 1.00 76.69 76 PRO A O 1
ATOM 655 N N . ASN A 1 77 ? -21.070 -7.888 45.282 1.00 70.38 77 ASN A N 1
ATOM 656 C CA . ASN A 1 77 ? -21.662 -7.121 46.389 1.00 70.38 77 ASN A CA 1
ATOM 657 C C . ASN A 1 77 ? -20.963 -5.807 46.721 1.00 70.38 77 ASN A C 1
ATOM 659 O O . ASN A 1 77 ? -21.628 -4.887 47.201 1.00 70.38 77 ASN A O 1
ATOM 663 N N . ASP A 1 78 ? -19.684 -5.735 46.382 1.00 73.44 78 ASP A N 1
ATOM 664 C CA . ASP A 1 78 ? -18.755 -4.673 46.745 1.00 73.44 78 ASP A CA 1
ATOM 665 C C . ASP A 1 78 ? -18.618 -3.568 45.685 1.00 73.44 78 ASP A C 1
ATOM 667 O O . ASP A 1 78 ? -17.739 -2.721 45.776 1.00 73.44 78 ASP A O 1
ATOM 671 N N . ALA A 1 79 ? -19.471 -3.564 44.651 1.00 70.50 79 ALA A N 1
ATOM 672 C CA . ALA A 1 79 ? -19.447 -2.504 43.646 1.00 70.50 79 ALA A CA 1
ATOM 673 C C . ALA A 1 79 ? -19.667 -1.124 44.302 1.00 70.50 79 ALA A C 1
ATOM 675 O O . ALA A 1 79 ? -20.641 -0.921 45.035 1.00 70.50 79 ALA A O 1
ATOM 676 N N . LEU A 1 80 ? -18.761 -0.186 44.007 1.00 64.06 80 LEU A N 1
ATOM 677 C CA . LEU A 1 80 ? -18.684 1.156 44.603 1.00 64.06 80 LEU A CA 1
ATOM 678 C C . LEU A 1 80 ? -19.787 2.115 44.115 1.00 64.06 80 LEU A C 1
ATOM 680 O O . LEU A 1 80 ? -19.946 3.209 44.654 1.00 64.06 80 LEU A O 1
ATOM 684 N N . ALA A 1 81 ? -20.547 1.724 43.092 1.00 68.69 81 ALA A N 1
ATOM 685 C CA . ALA A 1 81 ? -21.597 2.543 42.501 1.00 68.69 81 ALA A CA 1
ATOM 686 C C . ALA A 1 81 ? -22.852 2.668 43.388 1.00 68.69 81 ALA A C 1
ATOM 688 O O . ALA A 1 81 ? -23.211 1.760 44.144 1.00 68.69 81 ALA A O 1
ATOM 689 N N . ASP A 1 82 ? -23.577 3.783 43.231 1.00 76.81 82 ASP A N 1
ATOM 690 C CA . ASP A 1 82 ? -24.890 3.971 43.852 1.00 76.81 82 ASP A CA 1
ATOM 691 C C . ASP A 1 82 ? -25.862 2.885 43.367 1.00 76.81 82 ASP A C 1
ATOM 693 O O . ASP A 1 82 ? -26.269 2.825 42.202 1.00 76.81 82 ASP A O 1
ATOM 697 N N . LYS A 1 83 ? -26.236 2.018 44.309 1.00 76.31 83 LYS A N 1
ATOM 698 C CA . LYS A 1 83 ? -27.035 0.812 44.085 1.00 76.31 83 LYS A CA 1
ATOM 699 C C . LYS A 1 83 ? -28.404 1.131 43.483 1.00 76.31 83 LYS A C 1
ATOM 701 O O . LYS A 1 83 ? -28.905 0.339 42.686 1.00 76.31 83 LYS A O 1
ATOM 706 N N . ARG A 1 84 ? -29.007 2.275 43.835 1.00 81.50 84 ARG A N 1
ATOM 707 C CA . ARG A 1 84 ? -30.341 2.665 43.338 1.00 81.50 84 ARG A CA 1
ATOM 708 C C . ARG A 1 84 ? -30.256 3.122 41.887 1.00 81.50 84 ARG A C 1
ATOM 710 O O . ARG A 1 84 ? -30.999 2.633 41.036 1.00 81.50 84 ARG A O 1
ATOM 717 N N . LEU A 1 85 ? -29.285 3.985 41.589 1.00 83.44 85 LEU A N 1
ATOM 718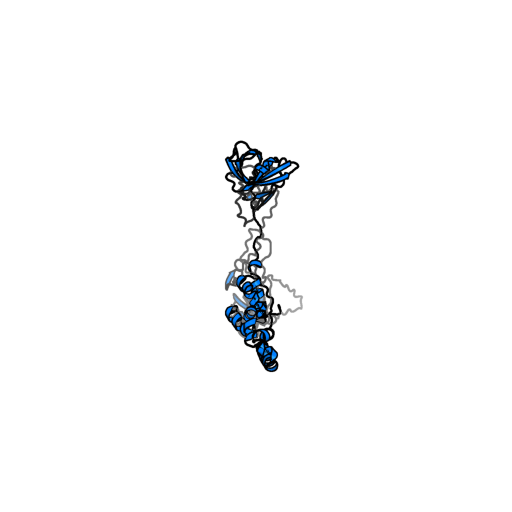 C CA . LEU A 1 85 ? -29.059 4.494 40.238 1.00 83.44 85 LEU A CA 1
ATOM 719 C C . LEU A 1 85 ? -28.689 3.371 39.264 1.00 83.44 85 LEU A C 1
ATOM 721 O O . LEU A 1 85 ? -29.214 3.311 38.149 1.00 83.44 85 LEU A O 1
ATOM 725 N N . LEU A 1 86 ? -27.825 2.456 39.706 1.00 81.75 86 LEU A N 1
ATOM 726 C CA . LEU A 1 86 ? -27.419 1.305 38.912 1.00 81.75 86 LEU A CA 1
ATOM 727 C C . LEU A 1 86 ? -28.631 0.422 38.592 1.00 81.75 86 LEU A C 1
ATOM 729 O O . LEU A 1 86 ? -28.821 0.045 37.442 1.00 81.75 86 LEU A O 1
ATOM 733 N N . ALA A 1 87 ? -29.514 0.172 39.560 1.00 83.00 87 ALA A N 1
ATOM 734 C CA . ALA A 1 87 ? -30.706 -0.653 39.350 1.00 83.00 87 ALA A CA 1
ATOM 735 C C . ALA A 1 87 ? -31.711 -0.034 38.394 1.00 83.00 87 ALA A C 1
ATOM 737 O O . ALA A 1 87 ? -32.293 -0.735 37.570 1.00 83.00 87 ALA A O 1
ATOM 738 N N . LYS A 1 88 ? -31.837 1.289 38.425 1.00 86.44 88 LYS A N 1
ATOM 739 C CA . LYS A 1 88 ? -32.673 2.026 37.481 1.00 86.44 88 LYS A CA 1
ATOM 740 C C . LYS A 1 88 ? -32.153 1.956 36.040 1.00 86.44 88 LYS A C 1
ATOM 742 O O . LYS A 1 88 ? -32.946 2.004 35.103 1.00 86.44 88 LYS A O 1
ATOM 747 N N . ARG A 1 89 ? -30.831 1.857 35.849 1.00 85.38 89 ARG A N 1
ATOM 748 C CA . ARG A 1 89 ? -30.161 1.911 34.532 1.00 85.38 89 ARG A CA 1
ATOM 749 C C . ARG A 1 89 ? -29.529 0.597 34.075 1.00 85.38 89 ARG A C 1
ATOM 751 O O . ARG A 1 89 ? -28.949 0.548 32.994 1.00 85.38 89 ARG A O 1
ATOM 758 N N . ILE A 1 90 ? -29.695 -0.485 34.831 1.00 85.88 90 ILE A N 1
ATOM 759 C CA . ILE A 1 90 ? -29.070 -1.778 34.531 1.00 85.88 90 ILE A CA 1
ATOM 760 C C . ILE A 1 90 ? -29.498 -2.344 33.172 1.00 85.88 90 ILE A C 1
ATOM 762 O O . ILE A 1 90 ? -28.701 -2.970 32.477 1.00 85.88 90 ILE A O 1
ATOM 766 N N . ARG A 1 91 ? -30.736 -2.068 32.742 1.00 87.94 91 ARG A N 1
ATOM 767 C CA . ARG A 1 91 ? -31.226 -2.484 31.423 1.00 87.94 91 ARG A CA 1
ATOM 768 C C . ARG A 1 91 ? -30.343 -1.941 30.303 1.00 87.94 91 ARG A C 1
ATOM 770 O O . ARG A 1 91 ? -30.011 -2.686 29.388 1.00 87.94 91 ARG A O 1
ATOM 777 N N . ASP A 1 92 ? -29.947 -0.674 30.393 1.00 87.19 92 ASP A N 1
ATOM 778 C CA . ASP A 1 92 ? -29.151 -0.016 29.359 1.00 87.19 92 ASP A CA 1
ATOM 779 C C . ASP A 1 92 ? -27.764 -0.686 29.262 1.00 87.19 92 ASP A C 1
ATOM 781 O O . ASP A 1 92 ? -27.308 -1.001 28.160 1.00 87.19 92 ASP A O 1
ATOM 785 N N . LEU A 1 93 ? -27.161 -1.047 30.404 1.00 85.75 93 LEU A N 1
ATOM 786 C CA . LEU A 1 93 ? -25.920 -1.832 30.462 1.00 85.75 93 LEU A CA 1
ATOM 787 C C . LEU A 1 93 ? -26.075 -3.212 29.804 1.00 85.75 93 LEU A C 1
ATOM 789 O O . LEU A 1 93 ? -25.216 -3.619 29.025 1.00 85.75 93 LEU A O 1
ATOM 793 N N . TYR A 1 94 ? -27.170 -3.928 30.075 1.00 87.00 94 TYR A N 1
ATOM 794 C CA . TYR A 1 94 ? -27.405 -5.239 29.465 1.00 87.00 94 TYR A CA 1
ATOM 795 C C . TYR A 1 94 ? -27.677 -5.167 27.962 1.00 87.00 94 TYR A C 1
ATOM 797 O O . TYR A 1 94 ? -27.185 -6.016 27.224 1.00 87.00 94 TYR A O 1
ATOM 805 N N . THR A 1 95 ? -28.406 -4.153 27.487 1.00 89.62 95 THR A N 1
ATOM 806 C CA . THR A 1 95 ? -28.686 -3.986 26.047 1.00 89.62 95 THR A CA 1
ATOM 807 C C . THR A 1 95 ? -27.461 -3.579 25.234 1.00 89.62 95 THR A C 1
ATOM 809 O O . THR A 1 95 ? -27.383 -3.889 24.051 1.00 89.62 95 THR A O 1
ATOM 812 N N . THR A 1 96 ? -26.503 -2.897 25.861 1.00 90.19 96 THR A N 1
ATOM 813 C CA . THR A 1 96 ? -25.283 -2.401 25.206 1.00 90.19 96 THR A CA 1
ATOM 814 C C . THR A 1 96 ? -24.078 -3.311 25.433 1.00 90.19 96 THR A C 1
ATOM 816 O O . THR A 1 96 ? -22.966 -2.965 25.018 1.00 90.19 96 THR A O 1
ATOM 819 N N . LYS A 1 97 ? -24.279 -4.475 26.070 1.00 88.38 97 LYS A N 1
ATOM 820 C CA . LYS A 1 97 ? -23.218 -5.437 26.382 1.00 88.38 97 LYS A CA 1
ATOM 821 C C . LYS A 1 97 ? -22.432 -5.774 25.108 1.00 88.38 97 LYS A C 1
ATOM 823 O O . LYS A 1 97 ? -23.001 -6.225 24.119 1.00 88.38 97 LYS A O 1
ATOM 828 N N . GLY A 1 98 ? -21.121 -5.533 25.145 1.00 86.38 98 GLY A N 1
ATOM 829 C CA . GLY A 1 98 ? -20.199 -5.766 24.026 1.00 86.38 98 G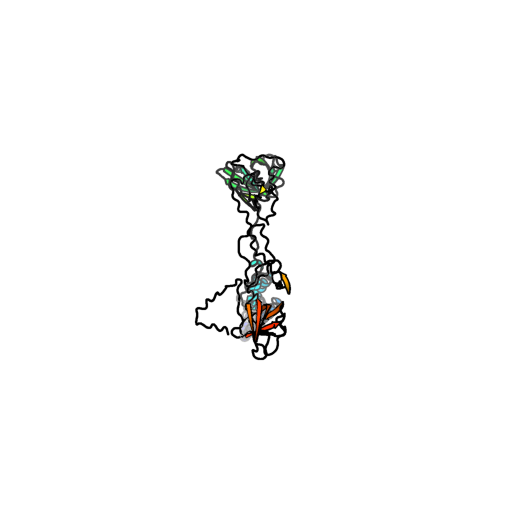LY A CA 1
ATOM 830 C C . GLY A 1 98 ? -19.808 -4.513 23.234 1.00 86.38 98 GLY A C 1
ATOM 831 O O . GLY A 1 98 ? -18.867 -4.566 22.449 1.00 86.38 98 GLY A O 1
ATOM 832 N N . THR A 1 99 ? -20.466 -3.374 23.458 1.00 91.56 99 THR A N 1
ATOM 833 C CA . THR A 1 99 ? -19.979 -2.080 22.950 1.00 91.56 99 THR A CA 1
ATOM 834 C C . THR A 1 99 ? -18.794 -1.578 23.778 1.00 91.56 99 THR A C 1
ATOM 836 O O . THR A 1 99 ? -18.672 -1.897 24.962 1.00 91.56 99 THR A O 1
ATOM 839 N N . ILE A 1 100 ? -17.941 -0.743 23.180 1.00 90.31 100 ILE A N 1
ATOM 840 C CA . ILE A 1 100 ? -16.791 -0.126 23.868 1.00 90.31 100 ILE A CA 1
ATOM 841 C C . ILE A 1 100 ? -17.258 0.644 25.114 1.00 90.31 100 ILE A C 1
ATOM 843 O O . ILE A 1 100 ? -16.689 0.501 26.194 1.00 90.31 100 ILE A O 1
ATOM 847 N N . GLU A 1 101 ? -18.346 1.403 24.989 1.00 88.81 101 GLU A N 1
ATOM 848 C CA . GLU A 1 101 ? -18.908 2.204 26.081 1.00 88.81 101 GLU A CA 1
ATOM 849 C C . GLU A 1 101 ? -19.454 1.348 27.233 1.00 88.81 101 GLU A C 1
ATOM 851 O O . GLU A 1 101 ? -19.334 1.730 28.397 1.00 88.81 101 GLU A O 1
ATOM 856 N N . SER A 1 102 ? -19.990 0.156 26.943 1.00 90.69 102 SER A N 1
ATOM 857 C CA . SER A 1 102 ? -20.421 -0.788 27.982 1.00 90.69 102 SER A CA 1
ATOM 858 C C . SER A 1 102 ? -19.250 -1.260 28.841 1.00 90.69 102 SER A C 1
ATOM 860 O O . SER A 1 102 ? -19.380 -1.324 30.064 1.00 90.69 102 SER A O 1
ATOM 862 N N . TYR A 1 103 ? -18.087 -1.520 28.236 1.00 89.69 103 TYR A N 1
ATOM 863 C CA . TYR A 1 103 ? -16.889 -1.871 28.995 1.00 89.69 103 TYR A CA 1
ATOM 864 C C . TYR A 1 103 ? -16.410 -0.710 29.867 1.00 89.69 103 TYR A C 1
ATOM 866 O O . TYR A 1 103 ? -16.174 -0.913 31.056 1.00 89.69 103 TYR A O 1
ATOM 874 N N . LYS A 1 104 ? -16.345 0.513 29.328 1.00 90.75 104 LYS A N 1
ATOM 875 C CA . LYS A 1 104 ? -15.985 1.706 30.116 1.00 90.75 104 LYS A CA 1
ATOM 876 C C . LYS A 1 104 ? -16.902 1.884 31.325 1.00 90.75 104 LYS A C 1
ATOM 878 O O . LYS A 1 104 ? -16.437 2.060 32.449 1.00 90.75 104 LYS A O 1
ATOM 883 N N . LEU A 1 105 ? -18.213 1.770 31.108 1.00 87.38 105 LEU A N 1
ATOM 884 C CA . LEU A 1 105 ? -19.213 1.869 32.167 1.00 87.38 105 LEU A CA 1
ATOM 885 C C . LEU A 1 105 ? -19.064 0.750 33.210 1.00 87.38 105 LEU A C 1
ATOM 887 O O . LEU A 1 105 ? -19.195 1.014 34.404 1.00 87.38 105 LEU A O 1
ATOM 891 N N . LEU A 1 106 ? -18.773 -0.482 32.784 1.00 86.44 106 LEU A N 1
ATOM 892 C CA . LEU A 1 106 ? -18.557 -1.616 33.684 1.00 86.44 106 LEU A CA 1
ATOM 893 C C . LEU A 1 106 ? -17.356 -1.388 34.611 1.00 86.44 106 LEU A C 1
ATOM 895 O O . LEU A 1 106 ? -17.480 -1.570 35.822 1.00 86.44 106 LEU A O 1
ATOM 899 N N . PHE A 1 107 ? -16.216 -0.961 34.063 1.00 88.56 107 PHE A N 1
ATOM 900 C CA . PHE A 1 107 ? -15.028 -0.651 34.863 1.00 88.56 107 PHE A CA 1
ATOM 901 C C . PHE A 1 107 ? -15.282 0.509 35.826 1.00 88.56 107 PHE A C 1
ATOM 903 O O . PHE A 1 107 ? -14.919 0.426 37.001 1.00 88.56 107 PHE A O 1
ATOM 910 N N . ARG A 1 108 ? -16.029 1.525 35.390 1.00 87.31 108 ARG A N 1
ATOM 911 C CA . ARG A 1 108 ? -16.449 2.623 36.262 1.00 87.31 108 ARG A CA 1
ATOM 912 C C . ARG A 1 108 ? -17.369 2.169 37.400 1.00 87.31 108 ARG A C 1
ATOM 914 O O . ARG A 1 108 ? -17.262 2.677 38.509 1.00 87.31 108 ARG A O 1
ATOM 921 N N . ILE A 1 109 ? -18.252 1.200 37.162 1.00 85.31 109 ILE A N 1
ATOM 922 C CA . ILE A 1 109 ? -19.146 0.638 38.189 1.00 85.31 109 ILE A CA 1
ATOM 923 C C . ILE A 1 109 ? -18.380 -0.181 39.237 1.00 85.31 109 ILE A C 1
ATOM 925 O O . ILE A 1 109 ? -18.682 -0.095 40.429 1.00 85.31 109 ILE A O 1
ATOM 929 N N . LEU A 1 110 ? -17.439 -1.015 38.788 1.00 84.88 110 LEU A N 1
ATOM 930 C CA . LEU A 1 110 ? -16.739 -1.972 39.648 1.00 84.88 110 LEU A CA 1
ATOM 931 C C . LEU A 1 110 ? -15.564 -1.337 40.392 1.00 84.88 110 LEU A C 1
ATOM 933 O O . LEU A 1 110 ? -15.389 -1.596 41.579 1.00 84.88 110 LEU A O 1
ATOM 937 N N . TYR A 1 111 ? -14.789 -0.508 39.695 1.00 86.44 111 TYR A N 1
ATOM 938 C CA . TYR A 1 111 ? -13.497 -0.005 40.163 1.00 86.44 111 TYR A CA 1
ATOM 939 C C . TYR A 1 111 ? -13.434 1.521 40.249 1.00 86.44 111 TYR A C 1
ATOM 941 O O . TYR A 1 111 ? -12.486 2.051 40.815 1.00 86.44 111 TYR A O 1
ATOM 949 N N . ASN A 1 112 ? -14.449 2.234 39.742 1.00 86.75 112 ASN A N 1
ATOM 950 C CA . ASN A 1 112 ? -14.442 3.695 39.633 1.00 86.75 112 ASN A CA 1
ATOM 951 C C . ASN A 1 112 ? -13.247 4.227 38.813 1.00 86.75 112 ASN A C 1
ATOM 953 O O . ASN A 1 112 ? -12.686 5.276 39.124 1.00 86.75 112 ASN A O 1
ATOM 957 N N . GLU A 1 113 ? -12.881 3.495 37.757 1.00 87.50 113 GLU A N 1
ATOM 958 C CA . GLU A 1 113 ? -11.804 3.840 36.825 1.00 87.50 113 GLU A CA 1
ATOM 959 C C . GLU A 1 113 ? -12.349 4.066 35.410 1.00 87.50 113 GLU A C 1
ATOM 961 O O . GLU A 1 113 ? -13.252 3.355 34.956 1.00 87.50 113 GLU A O 1
ATOM 966 N N . ASP A 1 114 ? -11.773 5.042 34.708 1.00 88.06 114 ASP A N 1
ATOM 967 C CA . ASP A 1 114 ? -12.021 5.271 33.287 1.00 88.06 114 ASP A CA 1
ATOM 968 C C . ASP A 1 114 ? -10.989 4.484 32.466 1.00 88.06 114 ASP A C 1
ATOM 970 O O . ASP A 1 114 ? -9.781 4.639 32.647 1.00 88.06 114 ASP A O 1
ATOM 974 N N . VAL A 1 115 ? -11.469 3.624 31.564 1.00 89.19 115 VAL A N 1
ATOM 975 C CA . VAL A 1 115 ? -10.629 2.724 30.757 1.00 89.19 115 VAL A CA 1
ATOM 976 C C . VAL A 1 115 ? -10.694 3.112 29.284 1.00 89.19 115 VAL A C 1
ATOM 978 O O . VAL A 1 115 ? -11.755 3.448 28.757 1.00 89.19 115 VAL A O 1
ATOM 981 N N . GLU A 1 116 ? -9.561 3.023 28.593 1.00 87.50 116 GLU A N 1
ATOM 982 C CA . GLU A 1 116 ? -9.477 3.165 27.142 1.00 87.50 116 GLU A CA 1
ATOM 983 C C . GLU A 1 116 ? -9.192 1.802 26.504 1.00 87.50 116 GLU A C 1
ATOM 985 O O . GLU A 1 116 ? -8.309 1.066 26.943 1.00 87.50 116 GLU A O 1
ATOM 990 N N . ILE A 1 117 ? -9.974 1.450 25.483 1.00 87.06 117 ILE A N 1
ATOM 991 C CA . ILE A 1 117 ? -9.832 0.195 24.744 1.00 87.06 117 ILE A CA 1
ATOM 992 C C . ILE A 1 117 ? -9.444 0.559 23.320 1.00 87.06 117 ILE A C 1
ATOM 994 O O . ILE A 1 117 ? -10.203 1.237 22.630 1.00 87.06 117 ILE A O 1
ATOM 998 N N . THR A 1 118 ? -8.280 0.089 22.889 1.00 87.56 118 THR A N 1
ATOM 999 C CA . THR A 1 118 ? -7.783 0.244 21.523 1.00 87.56 118 THR A CA 1
ATOM 1000 C C . THR A 1 118 ? -7.748 -1.118 20.843 1.00 87.56 118 THR A C 1
ATOM 1002 O O . THR A 1 118 ? -7.357 -2.122 21.445 1.00 87.56 118 THR A O 1
ATOM 1005 N N . PHE A 1 119 ? -8.183 -1.179 19.585 1.00 88.00 119 PHE A N 1
ATOM 1006 C CA . PHE A 1 119 ? -8.081 -2.408 18.810 1.00 88.00 119 PHE A CA 1
ATOM 1007 C C . PHE A 1 119 ? -6.738 -2.447 18.083 1.00 88.00 119 PHE A C 1
ATOM 1009 O O . PHE A 1 119 ? -6.329 -1.441 17.502 1.00 88.00 119 PHE A O 1
ATOM 1016 N N . PRO A 1 120 ? -6.070 -3.613 18.021 1.00 87.06 120 PRO A N 1
ATOM 1017 C CA . PRO A 1 120 ? -4.856 -3.756 17.225 1.00 87.06 120 PRO A CA 1
ATOM 1018 C C . PRO A 1 120 ? -5.073 -3.372 15.762 1.00 87.06 120 PRO A C 1
ATOM 1020 O O . PRO A 1 120 ? -4.168 -2.822 15.152 1.00 87.06 120 PRO A O 1
ATOM 1023 N N . ALA A 1 121 ? -6.277 -3.606 15.224 1.00 84.50 121 ALA A N 1
ATOM 1024 C CA . ALA A 1 121 ? -6.649 -3.261 13.854 1.00 84.50 121 ALA A CA 1
ATOM 1025 C C . ALA A 1 121 ? -6.406 -1.780 13.515 1.00 84.50 121 ALA A C 1
ATOM 1027 O O . ALA A 1 121 ? -5.937 -1.492 12.418 1.00 84.50 121 ALA A O 1
ATOM 1028 N N . ASP A 1 122 ? -6.637 -0.865 14.461 1.00 81.25 122 ASP A N 1
ATOM 1029 C CA . ASP A 1 122 ? -6.410 0.574 14.262 1.00 81.25 122 ASP A CA 1
ATOM 1030 C C . ASP A 1 122 ? -4.912 0.922 14.222 1.00 81.25 122 ASP A C 1
ATOM 1032 O O . ASP A 1 122 ? -4.506 1.938 13.664 1.00 81.25 122 ASP A O 1
ATOM 1036 N N . GLN A 1 123 ? -4.078 0.066 14.816 1.00 80.75 123 GLN A N 1
ATOM 1037 C CA . GLN A 1 123 ? -2.624 0.210 14.887 1.00 80.75 123 GLN A CA 1
ATOM 1038 C C . GLN A 1 123 ? -1.895 -0.632 13.832 1.00 80.75 123 GLN A C 1
ATOM 1040 O O . GLN A 1 123 ? -0.663 -0.610 13.759 1.00 80.75 123 GLN A O 1
ATOM 1045 N N . MET A 1 124 ? -2.628 -1.386 13.010 1.00 83.94 124 MET A N 1
ATOM 1046 C CA . MET A 1 124 ? -2.034 -2.151 11.925 1.00 83.94 124 MET A CA 1
ATOM 1047 C C . MET A 1 124 ? -1.682 -1.216 10.772 1.00 83.94 124 MET A C 1
ATOM 1049 O O . MET A 1 124 ? -2.531 -0.531 10.207 1.00 83.94 124 MET A O 1
ATOM 1053 N N . LEU A 1 125 ? -0.409 -1.227 10.384 1.00 78.38 125 LEU A N 1
ATOM 1054 C CA . LEU A 1 125 ? 0.043 -0.538 9.184 1.00 78.38 125 LEU A CA 1
ATOM 1055 C C . LEU A 1 125 ? -0.591 -1.206 7.959 1.00 78.38 125 LEU A C 1
ATOM 1057 O O . LEU A 1 125 ? -0.263 -2.344 7.615 1.00 78.38 125 LEU A O 1
ATOM 1061 N N . LYS A 1 126 ? -1.487 -0.489 7.280 1.00 77.12 126 LYS A N 1
ATOM 1062 C CA . LYS A 1 126 ? -1.982 -0.891 5.964 1.00 77.12 126 LYS A CA 1
ATOM 1063 C C . LYS A 1 126 ? -0.882 -0.636 4.934 1.00 77.12 126 LYS A C 1
ATOM 1065 O O . LYS A 1 126 ? -0.506 0.505 4.674 1.00 77.12 126 LYS A O 1
ATOM 1070 N N . VAL A 1 127 ? -0.343 -1.704 4.352 1.00 75.94 127 VAL A N 1
ATOM 1071 C CA . VAL A 1 127 ? 0.608 -1.608 3.236 1.00 75.94 127 VAL A CA 1
ATOM 1072 C C . VAL A 1 127 ? -0.169 -1.161 1.994 1.00 75.94 127 VAL A C 1
ATOM 1074 O O . VAL A 1 127 ? -0.948 -1.936 1.451 1.00 75.94 127 VAL A O 1
ATOM 1077 N N . SER A 1 128 ? 0.040 0.090 1.568 1.00 69.62 128 SER A N 1
ATOM 1078 C CA . SER A 1 128 ? -0.664 0.769 0.466 1.00 69.62 128 SER A CA 1
ATOM 1079 C C . SER A 1 128 ? -2.142 1.087 0.750 1.00 69.62 128 SER A C 1
ATOM 1081 O O . SER A 1 128 ? -3.040 0.278 0.529 1.00 69.62 128 SER A O 1
ATOM 1083 N N . ASP A 1 129 ? -2.403 2.319 1.193 1.00 68.88 129 ASP A N 1
ATOM 1084 C CA . ASP A 1 129 ? -3.755 2.885 1.331 1.00 68.88 129 ASP A CA 1
ATOM 1085 C C . ASP A 1 129 ? -4.267 3.540 0.031 1.00 68.88 129 ASP A C 1
ATOM 1087 O O . ASP A 1 129 ? -5.129 4.413 0.041 1.00 68.88 129 ASP A O 1
ATOM 1091 N N . GLY A 1 130 ? -3.705 3.152 -1.117 1.00 67.81 130 GLY A N 1
ATOM 1092 C CA . GLY A 1 130 ? -4.156 3.657 -2.407 1.00 67.81 130 GLY A CA 1
ATOM 1093 C C . GLY A 1 130 ? -5.510 3.061 -2.780 1.00 67.81 130 GLY A C 1
ATOM 1094 O O . GLY A 1 130 ? -5.593 1.864 -3.056 1.00 67.81 130 GLY A O 1
ATOM 1095 N N . ASP A 1 131 ? -6.555 3.887 -2.834 1.00 66.62 131 ASP A N 1
ATOM 1096 C CA . ASP A 1 131 ? -7.797 3.545 -3.533 1.00 66.62 131 ASP A CA 1
ATOM 1097 C C . ASP A 1 131 ? -7.509 3.533 -5.044 1.00 66.62 131 ASP A C 1
ATOM 1099 O O . ASP A 1 131 ? -7.464 4.570 -5.709 1.00 66.62 131 ASP A O 1
ATOM 1103 N N . TYR A 1 132 ? -7.168 2.356 -5.574 1.00 67.19 132 TYR A N 1
ATOM 1104 C CA . TYR A 1 132 ? -6.826 2.177 -6.982 1.00 67.19 132 TYR A CA 1
ATOM 1105 C C . TYR A 1 132 ? -8.095 1.918 -7.798 1.00 67.19 132 TYR A C 1
ATOM 1107 O O . TYR A 1 132 ? -8.591 0.792 -7.859 1.00 67.19 132 TYR A O 1
ATOM 1115 N N . GLN A 1 133 ? -8.598 2.962 -8.456 1.00 68.50 133 GLN A N 1
ATOM 1116 C CA . GLN A 1 133 ? -9.701 2.874 -9.413 1.00 68.50 133 GLN A CA 1
ATOM 1117 C C . GLN A 1 133 ? -9.178 3.103 -10.835 1.00 68.50 133 GLN A C 1
ATOM 1119 O O . GLN A 1 133 ? -8.488 4.085 -11.113 1.00 68.50 133 GLN A O 1
ATOM 1124 N N . ILE A 1 134 ? -9.474 2.168 -11.743 1.00 73.44 134 ILE A N 1
ATOM 1125 C CA . ILE A 1 134 ? -9.172 2.319 -13.172 1.00 73.44 134 ILE A CA 1
ATOM 1126 C C . ILE A 1 134 ? -10.400 2.921 -13.852 1.00 73.44 134 ILE A C 1
ATOM 1128 O O . ILE A 1 134 ? -11.298 2.194 -14.287 1.00 73.44 134 ILE A O 1
ATOM 1132 N N . ASP A 1 135 ? -10.408 4.242 -13.983 1.00 78.19 135 ASP A N 1
ATOM 1133 C CA . ASP A 1 135 ? -11.450 4.956 -14.715 1.00 78.19 135 ASP A CA 1
ATOM 1134 C C . ASP A 1 135 ? -11.300 4.714 -16.221 1.00 78.19 135 ASP A C 1
ATOM 1136 O O . ASP A 1 135 ? -10.318 5.114 -16.853 1.00 78.19 135 ASP A O 1
ATOM 1140 N N . ARG A 1 136 ? -12.296 4.058 -16.823 1.00 83.00 136 ARG A N 1
ATOM 1141 C CA . ARG A 1 136 ? -12.400 3.916 -18.280 1.00 83.00 136 ARG A CA 1
ATOM 1142 C C . ARG A 1 136 ? -13.284 5.031 -18.809 1.00 83.00 136 ARG A C 1
ATOM 1144 O O . ARG A 1 136 ? -14.394 5.213 -18.318 1.00 83.00 136 ARG A O 1
ATOM 1151 N N . TYR A 1 137 ? -12.815 5.752 -19.820 1.00 85.06 137 TYR A N 1
ATOM 1152 C CA . TYR A 1 137 ? -13.560 6.875 -20.374 1.00 85.06 137 TYR A CA 1
ATOM 1153 C C . TYR A 1 137 ? -13.477 6.960 -21.897 1.00 85.06 137 TYR A C 1
ATOM 1155 O O . TYR A 1 137 ? -12.519 6.490 -22.511 1.00 85.06 137 TYR A O 1
ATOM 1163 N N . LEU A 1 138 ? -14.485 7.602 -22.485 1.00 84.00 138 LEU A N 1
ATOM 1164 C CA . LEU A 1 138 ? -14.490 8.098 -23.860 1.00 84.00 138 LEU A CA 1
ATOM 1165 C C . LEU A 1 138 ? -14.562 9.621 -23.842 1.00 84.00 138 LEU A C 1
ATOM 1167 O O . LEU A 1 138 ? -15.109 10.208 -22.910 1.00 84.00 138 LEU A O 1
ATOM 1171 N N . THR A 1 139 ? -14.039 10.266 -24.876 1.00 84.00 139 THR A N 1
ATOM 1172 C CA . THR A 1 139 ? -14.140 11.720 -25.035 1.00 84.00 139 THR A CA 1
ATOM 1173 C C . THR A 1 139 ? -15.056 12.069 -26.197 1.00 84.00 139 THR A C 1
ATOM 1175 O O . THR A 1 139 ? -15.021 11.406 -27.226 1.00 84.00 139 THR A O 1
ATOM 1178 N N . THR A 1 140 ? -15.874 13.107 -26.053 1.00 83.00 140 THR A N 1
ATOM 1179 C CA . THR A 1 140 ? -16.686 13.678 -27.140 1.00 83.00 140 THR A CA 1
ATOM 1180 C C . THR A 1 140 ? -16.574 15.196 -27.131 1.00 83.00 140 THR A C 1
ATOM 1182 O O . THR A 1 140 ? -16.218 15.809 -26.123 1.00 83.00 140 THR A O 1
ATOM 1185 N N . HIS A 1 141 ? -16.913 15.830 -28.252 1.00 83.75 141 HIS A N 1
ATOM 1186 C CA . HIS A 1 141 ? -17.162 17.264 -28.252 1.00 83.75 141 HIS A CA 1
ATOM 1187 C C . HIS A 1 141 ? -18.287 17.626 -27.272 1.00 83.75 141 HIS A C 1
ATOM 1189 O O . HIS A 1 141 ? -19.244 16.862 -27.118 1.00 83.75 141 HIS A O 1
ATOM 1195 N N . HIS A 1 142 ? -18.153 18.790 -26.636 1.00 82.06 142 HIS A N 1
ATOM 1196 C CA . HIS A 1 142 ? -19.134 19.285 -25.687 1.00 82.06 142 HIS A CA 1
ATOM 1197 C C . HIS A 1 142 ? -20.483 19.579 -26.350 1.00 82.06 142 HIS A C 1
ATOM 1199 O O . HIS A 1 142 ? -20.588 20.429 -27.234 1.00 82.06 142 HIS A O 1
ATOM 1205 N N . ASP A 1 143 ? -21.520 18.911 -25.856 1.00 80.44 143 ASP A N 1
ATOM 1206 C CA . ASP A 1 143 ? -22.921 19.246 -26.102 1.00 80.44 143 ASP A CA 1
ATOM 1207 C C . ASP A 1 143 ? -23.672 19.028 -24.779 1.00 80.44 143 ASP A C 1
ATOM 1209 O O . ASP A 1 143 ? -23.537 17.968 -24.163 1.00 80.44 143 ASP A O 1
ATOM 1213 N N . PRO A 1 144 ? -24.514 19.971 -24.330 1.00 79.38 144 PRO A N 1
ATOM 1214 C CA . PRO A 1 144 ? -25.397 19.769 -23.181 1.00 79.38 144 PRO A CA 1
ATOM 1215 C C . PRO A 1 144 ? -26.235 18.475 -23.226 1.00 79.38 144 PRO A C 1
ATOM 1217 O O . PRO A 1 144 ? -26.675 17.982 -22.188 1.00 79.38 144 PRO A O 1
ATOM 1220 N N . LYS A 1 145 ? -26.464 17.891 -24.408 1.00 80.88 145 LYS A N 1
ATOM 1221 C CA . LYS A 1 145 ? -27.171 16.610 -24.562 1.00 80.88 145 LYS A CA 1
ATOM 1222 C C . LYS A 1 145 ? -26.350 15.393 -24.129 1.00 80.88 145 LYS A C 1
ATOM 1224 O O . LYS A 1 145 ? -26.954 14.352 -23.861 1.00 80.88 145 LYS A O 1
ATOM 1229 N N . SER A 1 146 ? -25.028 15.503 -23.989 1.00 76.75 146 SER A N 1
ATOM 1230 C CA . SER A 1 146 ? -24.158 14.416 -23.515 1.00 76.75 146 SER A CA 1
ATOM 1231 C C . SER A 1 146 ? -24.555 13.914 -22.120 1.00 76.75 146 SER A C 1
ATOM 1233 O O . SER A 1 146 ? -24.512 12.714 -21.866 1.00 76.75 146 SER A O 1
ATOM 1235 N N . PHE A 1 147 ? -25.062 14.787 -21.240 1.00 81.06 147 PHE A N 1
ATOM 1236 C CA . PHE A 1 147 ? -25.534 14.404 -19.898 1.00 81.06 147 PHE A CA 1
ATOM 1237 C C . PHE A 1 147 ? -26.748 13.462 -19.917 1.00 81.06 147 PHE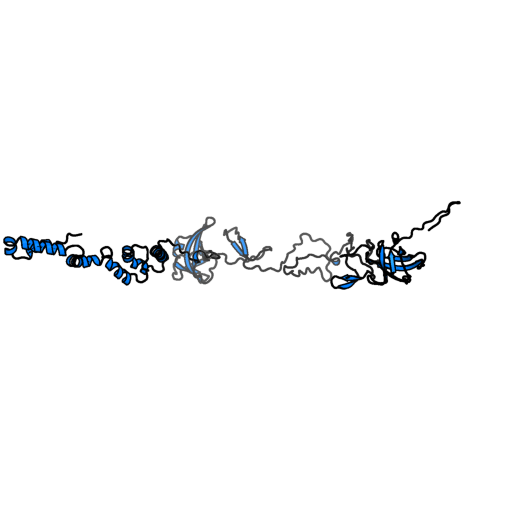 A C 1
ATOM 1239 O O . PHE A 1 147 ? -26.990 12.736 -18.958 1.00 81.06 147 PHE A O 1
ATOM 1246 N N . THR A 1 148 ? -27.504 13.413 -21.020 1.00 82.69 148 THR A N 1
ATOM 1247 C CA . THR A 1 148 ? -28.658 12.504 -21.157 1.00 82.69 148 THR A CA 1
ATOM 1248 C C . THR A 1 148 ? -28.266 11.034 -21.332 1.00 82.69 148 THR A C 1
ATOM 1250 O O . THR A 1 148 ? -29.148 10.165 -21.365 1.00 82.69 148 THR A O 1
ATOM 1253 N N . LEU A 1 149 ? -26.963 10.769 -21.474 1.00 81.12 149 LEU A N 1
ATOM 1254 C CA . LEU A 1 149 ? -26.377 9.439 -21.583 1.00 81.12 149 LEU A CA 1
ATOM 1255 C C . LEU A 1 149 ? -26.122 8.799 -20.213 1.00 81.12 149 LEU A C 1
ATOM 1257 O O . LEU A 1 149 ? -25.997 7.582 -20.163 1.00 81.12 149 LEU A O 1
ATOM 1261 N N . ILE A 1 150 ? -26.095 9.578 -19.122 1.00 85.88 150 ILE A N 1
ATOM 1262 C CA . ILE A 1 150 ? -25.854 9.073 -17.760 1.00 85.88 150 ILE A CA 1
ATOM 1263 C C . ILE A 1 150 ? -26.893 8.002 -17.399 1.00 85.88 150 ILE A C 1
ATOM 1265 O O . ILE A 1 150 ? -28.097 8.192 -17.590 1.00 85.88 150 ILE A O 1
ATOM 1269 N N . GLY A 1 151 ? -26.416 6.858 -16.905 1.00 83.94 151 GLY A N 1
ATOM 1270 C CA . GLY A 1 151 ? -27.234 5.706 -16.526 1.00 83.94 151 GLY A CA 1
ATOM 1271 C C . GLY A 1 151 ? -27.761 4.875 -17.700 1.00 83.94 151 GLY A C 1
ATOM 1272 O O . GLY A 1 151 ? -28.532 3.941 -17.480 1.00 83.94 151 GLY A O 1
ATOM 1273 N N . LYS A 1 152 ? -27.378 5.185 -18.947 1.00 87.12 152 LYS A N 1
ATOM 1274 C CA . LYS A 1 152 ? -27.799 4.433 -20.139 1.00 87.12 152 LYS A CA 1
ATOM 1275 C C . LYS A 1 152 ? -26.664 3.590 -20.703 1.00 87.12 152 LYS A C 1
ATOM 1277 O O . LYS A 1 152 ? -25.488 3.938 -20.610 1.00 87.12 152 LYS A O 1
ATOM 1282 N N . THR A 1 153 ? -27.032 2.483 -21.346 1.00 87.38 153 THR A N 1
ATOM 1283 C CA . THR A 1 153 ? -26.089 1.676 -22.122 1.00 87.38 153 THR A CA 1
ATOM 1284 C C . THR A 1 153 ? -25.895 2.287 -23.502 1.00 87.38 153 THR A C 1
ATOM 1286 O O . THR A 1 153 ? -26.840 2.420 -24.289 1.00 87.38 153 THR A O 1
ATOM 1289 N N . ILE A 1 154 ? -24.650 2.633 -23.794 1.00 87.00 154 ILE A N 1
ATOM 1290 C CA . ILE A 1 154 ? -24.217 3.122 -25.091 1.00 87.00 154 ILE A CA 1
ATOM 1291 C C . ILE A 1 154 ? -23.676 1.986 -25.955 1.00 87.00 154 ILE A C 1
ATOM 1293 O O . ILE A 1 154 ? -23.171 0.988 -25.439 1.00 87.00 154 ILE A O 1
ATOM 1297 N N . LYS A 1 155 ? -23.786 2.152 -27.272 1.00 86.69 155 LYS A N 1
ATOM 1298 C CA . LYS A 1 155 ? -23.348 1.211 -28.294 1.00 86.69 155 LYS A CA 1
ATOM 1299 C C . LYS A 1 155 ? -22.663 1.937 -29.455 1.00 86.69 155 LYS A C 1
ATOM 1301 O O . LYS A 1 155 ? -23.241 2.871 -30.013 1.00 86.69 155 LYS A O 1
ATOM 1306 N N . GLY A 1 156 ? -21.460 1.505 -29.826 1.00 85.50 156 GLY A N 1
ATOM 1307 C CA . GLY A 1 156 ? -20.742 2.001 -31.006 1.00 85.50 156 GLY A CA 1
ATOM 1308 C C . GLY A 1 156 ? -21.414 1.552 -32.306 1.00 85.50 156 GLY A C 1
ATOM 1309 O O . GLY A 1 156 ? -21.881 0.413 -32.409 1.00 85.50 156 GLY A O 1
ATOM 1310 N N . THR A 1 157 ? -21.508 2.445 -33.294 1.00 83.19 157 THR A N 1
ATOM 1311 C CA . THR A 1 157 ? -22.128 2.114 -34.590 1.00 83.19 157 THR A CA 1
ATOM 1312 C C . THR A 1 157 ? -21.245 1.171 -35.405 1.00 83.19 157 THR A C 1
ATOM 1314 O O . THR A 1 157 ? -21.765 0.200 -35.958 1.00 83.19 157 THR A O 1
ATOM 1317 N N . ASP A 1 158 ? -19.931 1.398 -35.412 1.00 81.44 158 ASP A N 1
ATOM 1318 C CA . ASP A 1 158 ? -18.985 0.635 -36.230 1.00 81.44 158 ASP A CA 1
ATOM 1319 C C . ASP A 1 158 ? -18.371 -0.520 -35.433 1.00 81.44 158 ASP A C 1
ATOM 1321 O O . ASP A 1 158 ? -18.291 -1.648 -35.921 1.00 81.44 158 ASP A O 1
ATOM 1325 N N . SER A 1 159 ? -18.016 -0.275 -34.168 1.00 81.56 159 SER A N 1
ATOM 1326 C CA . SER A 1 159 ? -17.386 -1.280 -33.302 1.00 81.56 159 SER A CA 1
ATOM 1327 C C . SER A 1 159 ? -18.358 -2.275 -32.663 1.00 81.56 159 SER A C 1
ATOM 1329 O O . SER A 1 159 ? -17.935 -3.315 -32.155 1.00 81.56 159 SER A O 1
ATOM 1331 N N . GLN A 1 160 ? -19.658 -1.947 -32.634 1.00 83.75 160 GLN A N 1
ATOM 1332 C CA . GLN A 1 160 ? -20.687 -2.653 -31.855 1.00 83.75 160 GLN A CA 1
ATOM 1333 C C . GLN A 1 160 ? -20.333 -2.814 -30.360 1.00 83.75 160 GLN A C 1
ATOM 1335 O O . GLN A 1 160 ? -20.967 -3.618 -29.673 1.00 83.75 160 GLN A O 1
ATOM 1340 N N . ALA A 1 161 ? -19.355 -2.053 -29.848 1.00 84.62 161 ALA A N 1
ATOM 1341 C CA . ALA A 1 161 ? -18.943 -2.094 -28.452 1.00 84.62 161 ALA A CA 1
ATOM 1342 C C . ALA A 1 161 ? -20.043 -1.517 -27.558 1.00 84.62 161 ALA A C 1
ATOM 1344 O O . ALA A 1 161 ? -20.679 -0.531 -27.923 1.00 84.62 161 ALA A O 1
ATOM 1345 N N . GLU A 1 162 ? -20.266 -2.121 -26.393 1.00 87.25 162 GLU A N 1
ATOM 1346 C CA . GLU A 1 162 ? -21.286 -1.697 -25.431 1.00 87.25 162 GLU A CA 1
ATOM 1347 C C . GLU A 1 162 ? -20.637 -1.251 -24.119 1.00 87.25 162 GLU A C 1
ATOM 1349 O O . GLU A 1 162 ? -19.673 -1.859 -23.661 1.00 87.25 162 GLU A O 1
ATOM 1354 N N . GLY A 1 163 ? -21.174 -0.214 -23.482 1.00 87.19 163 GLY A N 1
ATOM 1355 C CA . GLY A 1 163 ? -20.728 0.238 -22.162 1.00 87.19 163 GLY A CA 1
ATOM 1356 C C . GLY A 1 163 ? -21.850 0.939 -21.408 1.00 87.19 163 GLY A C 1
ATOM 1357 O O . GLY A 1 163 ? -22.722 1.548 -22.027 1.00 87.19 163 GLY A O 1
ATOM 1358 N N . LEU A 1 164 ? -21.860 0.833 -20.082 1.00 88.75 164 LEU A N 1
ATOM 1359 C CA . LEU A 1 164 ? -22.782 1.583 -19.231 1.00 88.75 164 LEU A CA 1
ATOM 1360 C C . LEU A 1 164 ? -22.140 2.919 -18.863 1.00 88.75 164 LEU A C 1
ATOM 1362 O O . LEU A 1 164 ? -20.995 2.937 -18.425 1.00 88.75 164 LEU A O 1
ATOM 1366 N N . VAL A 1 165 ? -22.859 4.024 -19.045 1.00 88.50 165 VAL A N 1
ATOM 1367 C CA . VAL A 1 165 ? -22.370 5.353 -18.662 1.00 88.50 165 VAL A CA 1
ATOM 1368 C C . VAL A 1 165 ? -22.663 5.604 -17.189 1.00 88.50 165 VAL A C 1
ATOM 1370 O O . VAL A 1 165 ? -23.828 5.673 -16.798 1.00 88.50 165 VAL A O 1
ATOM 1373 N N . GLU A 1 166 ? -21.613 5.780 -16.395 1.00 88.69 166 GLU A N 1
ATOM 1374 C CA . GLU A 1 166 ? -21.717 6.116 -14.970 1.00 88.69 166 GLU A CA 1
ATOM 1375 C C . GLU A 1 166 ? -21.864 7.623 -14.767 1.00 88.69 166 GLU A C 1
ATOM 1377 O O . GLU A 1 166 ? -22.722 8.077 -14.015 1.00 88.69 166 GLU A O 1
ATOM 1382 N N . ASP A 1 167 ? -21.043 8.408 -15.465 1.00 87.94 167 ASP A N 1
ATOM 1383 C CA . ASP A 1 167 ? -20.965 9.855 -15.282 1.00 87.94 167 ASP A CA 1
ATOM 1384 C C . ASP A 1 167 ? -20.399 10.537 -16.540 1.00 87.94 167 ASP A C 1
ATOM 1386 O O . ASP A 1 167 ? -19.735 9.905 -17.367 1.00 87.94 167 ASP A O 1
ATOM 1390 N N . VAL A 1 168 ? -20.667 11.833 -16.699 1.00 86.62 168 VAL A N 1
ATOM 1391 C CA . VAL A 1 168 ? -20.130 12.666 -17.781 1.00 86.62 168 VAL A CA 1
ATOM 1392 C C . VAL A 1 168 ? -19.520 13.923 -17.174 1.00 86.62 168 VAL A C 1
ATOM 1394 O O . VAL A 1 168 ? -20.220 14.770 -16.623 1.00 86.62 168 VAL A O 1
ATOM 1397 N N . ARG A 1 169 ? -18.201 14.068 -17.302 1.00 88.00 169 ARG A N 1
ATOM 1398 C CA . ARG A 1 169 ? -17.435 15.193 -16.758 1.00 88.00 169 ARG A CA 1
ATOM 1399 C C . ARG A 1 169 ? -17.007 16.134 -17.868 1.00 88.00 169 ARG A C 1
ATOM 1401 O O . ARG A 1 169 ? -16.388 15.712 -18.835 1.00 88.00 169 ARG A O 1
ATOM 1408 N N . ARG A 1 170 ? -17.262 17.429 -17.711 1.00 84.06 170 ARG A N 1
ATOM 1409 C CA . ARG A 1 170 ? -16.733 18.437 -18.635 1.00 84.06 170 ARG A CA 1
ATOM 1410 C C . ARG A 1 170 ? -15.285 18.757 -18.283 1.00 84.06 170 ARG A C 1
ATOM 1412 O O . ARG A 1 170 ? -14.988 19.121 -17.146 1.00 84.06 170 ARG A O 1
ATOM 1419 N N . ILE A 1 171 ? -14.410 18.689 -19.277 1.00 82.00 171 ILE A N 1
ATOM 1420 C CA . ILE A 1 171 ? -13.016 19.113 -19.182 1.00 82.00 171 ILE A CA 1
ATOM 1421 C C . ILE A 1 171 ? -12.722 20.158 -20.261 1.00 82.00 171 ILE A C 1
ATOM 1423 O O . ILE A 1 171 ? -13.237 20.098 -21.377 1.00 82.00 171 ILE A O 1
ATOM 1427 N N . VAL A 1 172 ? -11.881 21.133 -19.928 1.00 78.25 172 VAL A N 1
ATOM 1428 C CA . VAL A 1 172 ? -11.411 22.141 -20.885 1.00 78.25 172 VAL A CA 1
ATOM 1429 C C . VAL A 1 172 ? -9.956 21.836 -21.203 1.00 78.25 172 VAL A C 1
ATOM 1431 O O . VAL A 1 172 ? -9.100 21.918 -20.324 1.00 78.25 172 VAL A O 1
ATOM 1434 N N . ALA A 1 173 ? -9.666 21.491 -22.456 1.00 68.88 173 ALA A N 1
ATOM 1435 C CA . ALA A 1 173 ? -8.309 21.208 -22.916 1.00 68.88 173 ALA A CA 1
ATOM 1436 C C . ALA A 1 173 ? -7.966 22.102 -24.113 1.00 68.88 173 ALA A C 1
ATOM 1438 O O . ALA A 1 173 ? -8.698 22.125 -25.099 1.00 68.88 173 ALA A O 1
ATOM 1439 N N . LYS A 1 174 ? -6.857 22.856 -24.032 1.00 65.25 174 LYS A N 1
ATOM 1440 C CA . LYS A 1 174 ? -6.356 23.747 -25.106 1.00 65.25 174 LYS A CA 1
ATOM 1441 C C . LYS A 1 174 ? -7.459 24.609 -25.763 1.00 65.25 174 LYS A C 1
ATOM 1443 O O . LYS A 1 174 ? -7.517 24.725 -26.982 1.00 65.25 174 LYS A O 1
ATOM 1448 N N . SER A 1 175 ? -8.329 25.220 -24.952 1.00 69.88 175 SER A N 1
ATOM 1449 C CA . SER A 1 175 ? -9.452 26.069 -25.398 1.00 69.88 175 SER A CA 1
ATOM 1450 C C . SER A 1 175 ? -10.593 25.351 -26.150 1.00 69.88 175 SER A C 1
ATOM 1452 O O . SER A 1 175 ? -11.442 26.024 -26.735 1.00 69.88 175 SER A O 1
ATOM 1454 N N . ARG A 1 176 ? -10.652 24.010 -26.117 1.00 76.88 176 ARG A N 1
ATOM 1455 C CA . ARG A 1 176 ? -11.797 23.197 -26.563 1.00 76.88 176 ARG A CA 1
ATOM 1456 C C . ARG A 1 176 ? -12.525 22.624 -25.346 1.00 76.88 176 ARG A C 1
ATOM 1458 O O . ARG A 1 176 ? -11.892 22.057 -24.455 1.00 76.88 176 AR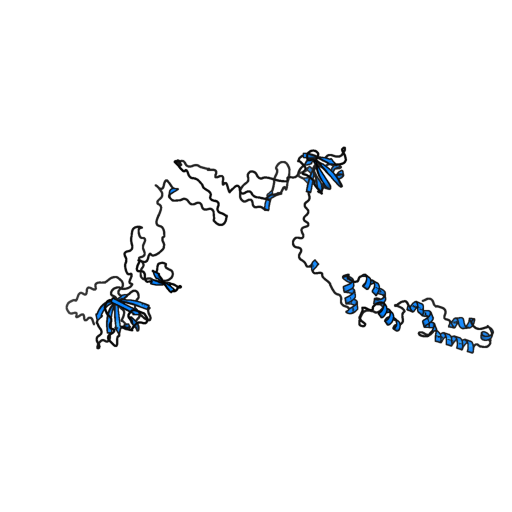G A O 1
ATOM 1465 N N . ASP A 1 177 ? -13.849 22.742 -25.343 1.00 79.94 177 ASP A N 1
ATOM 1466 C CA . ASP A 1 177 ? -14.713 22.027 -24.405 1.00 79.94 177 ASP A CA 1
ATOM 1467 C C . ASP A 1 177 ? -14.896 20.573 -24.869 1.00 79.94 177 ASP A C 1
ATOM 1469 O O . ASP A 1 177 ? -15.303 20.313 -26.012 1.00 79.94 177 ASP A O 1
ATOM 1473 N N . ILE A 1 178 ? -14.572 19.634 -23.982 1.00 84.31 178 ILE A N 1
ATOM 1474 C CA . ILE A 1 178 ? -14.652 18.189 -24.208 1.00 84.31 178 ILE A CA 1
ATOM 1475 C C . ILE A 1 178 ? -15.445 17.580 -23.050 1.00 84.31 178 ILE A C 1
ATOM 1477 O O . ILE A 1 178 ? -15.214 17.917 -21.889 1.00 84.31 178 ILE A O 1
ATOM 1481 N N . ASP A 1 179 ? -16.352 16.660 -23.358 1.00 85.44 179 ASP A N 1
ATOM 1482 C CA . ASP A 1 179 ? -17.025 15.853 -22.344 1.00 85.44 179 ASP A CA 1
ATOM 1483 C C . ASP A 1 179 ? -16.325 14.491 -22.236 1.00 85.44 179 ASP A C 1
ATOM 1485 O O . ASP A 1 179 ? -16.142 13.783 -23.229 1.00 85.44 179 ASP A O 1
ATOM 1489 N N . GLN A 1 180 ? -15.927 14.131 -21.020 1.00 87.06 180 GLN A N 1
ATOM 1490 C CA . GLN A 1 180 ? -15.365 12.843 -20.641 1.00 87.06 180 GLN A CA 1
ATOM 1491 C C . GLN A 1 180 ? -16.487 11.952 -20.099 1.00 87.06 180 GLN A C 1
ATOM 1493 O O . GLN A 1 180 ? -17.007 12.178 -19.009 1.00 87.06 180 GLN A O 1
ATOM 1498 N N . ILE A 1 181 ? -16.862 10.936 -20.866 1.00 87.12 181 ILE A N 1
ATOM 1499 C CA . ILE A 1 181 ? -17.901 9.964 -20.528 1.00 87.12 181 ILE A CA 1
ATOM 1500 C C . ILE A 1 181 ? -17.235 8.790 -19.811 1.00 87.12 181 ILE A C 1
ATOM 1502 O O . ILE A 1 181 ? -16.449 8.069 -20.423 1.00 87.12 181 ILE A O 1
ATOM 1506 N N . LEU A 1 182 ? -17.546 8.593 -18.533 1.00 89.00 182 LEU A N 1
ATOM 1507 C CA . LEU A 1 182 ? -17.048 7.490 -17.714 1.00 89.00 182 LEU A CA 1
ATOM 1508 C C . LEU A 1 182 ? -17.904 6.244 -17.932 1.00 89.00 182 LEU A C 1
ATOM 1510 O O . LEU A 1 182 ? -19.133 6.300 -17.859 1.00 89.00 182 LEU A O 1
ATOM 1514 N N . LEU A 1 183 ? -17.243 5.119 -18.201 1.00 87.94 183 LEU A N 1
ATOM 1515 C CA . LEU A 1 183 ? -17.893 3.865 -18.556 1.00 87.94 183 LEU A CA 1
ATOM 1516 C C . LEU A 1 183 ? -17.577 2.746 -17.568 1.00 87.94 183 LEU A C 1
ATOM 1518 O O . LEU A 1 183 ? -16.415 2.483 -17.255 1.00 87.94 183 LEU A O 1
ATOM 1522 N N . SER A 1 184 ? -18.608 1.996 -17.195 1.00 87.81 184 SER A N 1
ATOM 1523 C CA . SER A 1 184 ? -18.500 0.711 -16.510 1.00 87.81 184 SER A CA 1
ATOM 1524 C C . SER A 1 184 ? -18.956 -0.434 -17.425 1.00 87.81 184 SER A C 1
ATOM 1526 O O . SER A 1 184 ? -19.623 -0.235 -18.445 1.00 87.81 184 SER A O 1
ATOM 1528 N N . ASN A 1 185 ? -18.546 -1.662 -17.088 1.00 85.38 185 ASN A N 1
ATOM 1529 C CA . ASN A 1 185 ? -18.961 -2.892 -17.778 1.00 85.38 185 ASN A CA 1
ATOM 1530 C C . ASN A 1 185 ? -18.812 -2.850 -19.319 1.00 85.38 185 ASN A C 1
ATOM 1532 O O . ASN A 1 185 ? -19.711 -3.246 -20.062 1.00 85.38 185 ASN A O 1
ATOM 1536 N N . VAL A 1 186 ? -17.672 -2.343 -19.801 1.00 84.06 186 VAL A N 1
ATOM 1537 C CA . VAL A 1 186 ? -17.388 -2.205 -21.238 1.00 84.06 186 VAL A CA 1
ATOM 1538 C C . VAL A 1 186 ? -17.155 -3.574 -21.889 1.00 84.06 186 VAL A C 1
ATOM 1540 O O . VAL A 1 186 ? -16.285 -4.333 -21.455 1.00 84.06 186 VAL A O 1
ATOM 1543 N N . LYS A 1 187 ? -17.898 -3.863 -22.962 1.00 84.00 187 LYS A N 1
ATOM 1544 C CA . LYS A 1 187 ? -17.791 -5.055 -23.813 1.00 84.00 187 LYS A CA 1
ATOM 1545 C C . LYS A 1 187 ? -17.369 -4.647 -25.224 1.00 84.00 187 LYS A C 1
ATOM 1547 O O . LYS A 1 187 ? -18.140 -4.019 -25.940 1.00 84.00 187 LYS A O 1
ATOM 1552 N N . GLY A 1 188 ? -16.169 -5.052 -25.636 1.00 82.56 188 GLY A N 1
ATOM 1553 C CA . GLY A 1 188 ? -15.568 -4.640 -26.910 1.00 82.56 188 GLY A CA 1
ATOM 1554 C C . GLY A 1 188 ? -14.720 -3.373 -26.778 1.00 82.56 188 GLY A C 1
ATOM 1555 O O . GLY A 1 188 ? -14.547 -2.843 -25.683 1.00 82.56 188 GLY A O 1
ATOM 1556 N N . ASN A 1 189 ? -14.160 -2.911 -27.896 1.00 83.69 189 ASN A N 1
ATOM 1557 C CA . ASN A 1 189 ? -13.360 -1.687 -27.953 1.00 83.69 189 ASN A CA 1
ATOM 1558 C C . ASN A 1 189 ? -14.048 -0.698 -28.888 1.00 83.69 189 ASN A C 1
ATOM 1560 O O . ASN A 1 189 ? -14.387 -1.084 -30.003 1.00 83.69 189 ASN A O 1
ATOM 1564 N N . PHE A 1 190 ? -14.189 0.552 -28.457 1.00 82.94 190 PHE A N 1
ATOM 1565 C CA . PHE A 1 190 ? -14.672 1.621 -29.323 1.00 82.94 190 PHE A CA 1
ATOM 1566 C C . PHE A 1 190 ? -13.585 2.016 -30.336 1.00 82.94 190 PHE A C 1
ATOM 1568 O O . PHE A 1 190 ? -12.403 2.069 -29.980 1.00 82.94 190 PHE A O 1
ATOM 1575 N N . SER A 1 191 ? -13.969 2.250 -31.591 1.00 79.31 191 SER A N 1
ATOM 1576 C CA . SER A 1 191 ? -13.071 2.766 -32.631 1.00 79.31 191 SER A CA 1
ATOM 1577 C C . SER A 1 191 ? -12.963 4.288 -32.559 1.00 79.31 191 SER A C 1
ATOM 1579 O O . SER A 1 191 ? -13.842 4.962 -32.027 1.00 79.31 191 SER A O 1
ATOM 1581 N N . ASP A 1 192 ? -11.871 4.836 -33.090 1.00 79.31 192 ASP A N 1
ATOM 1582 C CA . ASP A 1 192 ? -11.697 6.286 -33.144 1.00 79.31 192 ASP A CA 1
ATOM 1583 C C . ASP A 1 192 ? -12.676 6.925 -34.141 1.00 79.31 192 ASP A C 1
ATOM 1585 O O . ASP A 1 192 ? -12.917 6.374 -35.217 1.00 79.31 192 ASP A O 1
ATOM 1589 N N . ILE A 1 193 ? -13.227 8.087 -33.776 1.00 80.69 193 ILE A N 1
ATOM 1590 C CA . ILE A 1 193 ? -14.174 8.880 -34.579 1.00 80.69 193 ILE A CA 1
ATOM 1591 C C . ILE A 1 193 ? -15.436 8.072 -34.948 1.00 80.69 193 ILE A C 1
ATOM 1593 O O . ILE A 1 193 ? -15.992 8.205 -36.036 1.00 80.69 193 ILE A O 1
ATOM 1597 N N . GLU A 1 194 ? -15.931 7.231 -34.037 1.00 81.62 194 GLU A N 1
ATOM 1598 C CA . GLU A 1 194 ? -17.192 6.513 -34.257 1.00 81.62 194 GLU A CA 1
ATOM 1599 C C . GLU A 1 194 ? -18.388 7.209 -33.600 1.00 81.62 194 GLU A C 1
ATOM 1601 O O . GLU A 1 194 ? -18.259 7.896 -32.588 1.00 81.62 194 GLU A O 1
ATOM 1606 N N . THR A 1 195 ? -19.591 7.016 -34.147 1.00 83.50 195 THR A N 1
ATOM 1607 C CA . THR A 1 195 ? -20.815 7.562 -33.536 1.00 83.50 195 THR A CA 1
ATOM 1608 C C . THR A 1 195 ? -21.402 6.604 -32.505 1.00 83.50 195 THR A C 1
ATOM 1610 O O . THR A 1 195 ? -21.628 5.421 -32.785 1.00 83.50 195 THR A O 1
ATOM 1613 N N . ILE A 1 196 ? -21.709 7.132 -31.320 1.00 84.31 196 ILE A N 1
ATOM 1614 C CA . ILE A 1 196 ? -22.328 6.380 -30.227 1.00 84.31 196 ILE A CA 1
ATOM 1615 C C . ILE A 1 196 ? -23.854 6.493 -30.307 1.00 84.31 196 ILE A C 1
ATOM 1617 O O . ILE A 1 196 ? -24.397 7.581 -30.484 1.00 84.31 196 ILE A O 1
ATOM 1621 N N . LYS A 1 197 ? -24.560 5.376 -30.113 1.00 82.19 197 LYS A N 1
ATOM 1622 C CA . LYS A 1 197 ? -26.024 5.308 -29.989 1.00 82.19 197 LYS A CA 1
ATOM 1623 C C . LYS A 1 197 ? -26.423 4.699 -28.651 1.00 82.19 197 LYS A C 1
ATOM 1625 O O . LYS A 1 197 ? -25.678 3.926 -28.066 1.00 82.19 197 LYS A O 1
ATOM 1630 N N . ILE A 1 198 ? -27.619 5.009 -28.169 1.00 82.25 198 ILE A N 1
ATOM 1631 C CA . ILE A 1 198 ? -28.200 4.315 -27.013 1.00 82.25 198 ILE A CA 1
ATOM 1632 C C . ILE A 1 198 ? -28.790 2.990 -27.511 1.00 82.25 198 ILE A C 1
ATOM 1634 O O . ILE A 1 198 ? -29.488 2.978 -28.526 1.00 82.25 198 ILE A O 1
ATOM 1638 N N . LYS A 1 199 ? -28.524 1.885 -26.801 1.00 74.50 199 LYS A N 1
ATOM 1639 C CA . LYS A 1 199 ? -28.881 0.516 -27.224 1.00 74.50 199 LYS A CA 1
ATOM 1640 C C . LYS A 1 199 ? -30.368 0.330 -27.574 1.00 74.50 199 LYS A C 1
ATOM 1642 O O . LYS A 1 199 ? -30.669 -0.398 -28.515 1.00 74.50 199 LYS A O 1
ATOM 1647 N N . ASP A 1 200 ? -31.259 1.049 -26.890 1.00 68.38 200 ASP A N 1
ATOM 1648 C CA . ASP A 1 200 ? -32.716 0.886 -27.005 1.00 68.38 200 ASP A CA 1
ATOM 1649 C C . ASP A 1 200 ? -33.445 2.056 -27.695 1.00 68.38 200 ASP A C 1
ATOM 1651 O O . ASP A 1 200 ? -34.674 2.069 -27.753 1.00 68.38 200 ASP A O 1
ATOM 1655 N N . SER A 1 201 ? -32.732 3.052 -28.242 1.00 67.62 201 SER A N 1
ATOM 1656 C CA . SER A 1 201 ? -33.379 4.162 -28.960 1.00 67.62 201 SER A CA 1
ATOM 1657 C C . SER A 1 201 ? -32.679 4.500 -30.275 1.00 67.62 201 SER A C 1
ATOM 1659 O O . SER A 1 201 ? -31.551 4.988 -30.287 1.00 67.62 201 SER A O 1
ATOM 1661 N N . THR A 1 202 ? -33.389 4.321 -31.391 1.00 57.97 202 THR A N 1
ATOM 1662 C CA . THR A 1 202 ? -32.918 4.669 -32.746 1.00 57.97 202 THR A CA 1
ATOM 1663 C C . THR A 1 202 ? -32.938 6.182 -33.020 1.00 57.97 202 THR A C 1
ATOM 1665 O O . THR A 1 202 ? -32.315 6.639 -33.972 1.00 57.97 202 THR A O 1
ATOM 1668 N N . SER A 1 203 ? -33.617 6.967 -32.176 1.00 56.44 203 SER A N 1
ATOM 1669 C CA . SER A 1 203 ? -33.666 8.433 -32.233 1.00 56.44 203 SER A CA 1
ATOM 1670 C C . SER A 1 203 ? -33.136 9.012 -30.924 1.00 56.44 203 SER A C 1
ATOM 1672 O O . SER A 1 203 ? -33.864 9.106 -29.936 1.00 56.44 203 SER A O 1
ATOM 1674 N N . GLY A 1 204 ? -31.864 9.394 -30.917 1.00 60.28 204 GLY A N 1
ATOM 1675 C CA . GLY A 1 204 ? -31.189 9.976 -29.764 1.00 60.28 204 GLY A CA 1
ATOM 1676 C C . GLY A 1 204 ? -30.005 10.832 -30.192 1.00 60.28 204 GLY A C 1
ATOM 1677 O O . GLY A 1 204 ? -29.602 10.813 -31.353 1.00 60.28 204 GLY A O 1
ATOM 1678 N N . TYR A 1 205 ? -29.467 11.603 -29.252 1.00 70.44 205 TYR A N 1
ATOM 1679 C CA . TYR A 1 205 ? -28.219 12.332 -29.445 1.00 70.44 205 TYR A CA 1
ATOM 1680 C C . TYR A 1 205 ? -27.082 11.333 -29.711 1.00 70.44 205 TYR A C 1
ATOM 1682 O O . TYR A 1 205 ? -26.844 10.450 -28.888 1.00 70.44 205 TYR A O 1
ATOM 1690 N N . THR A 1 206 ? -26.426 11.453 -30.868 1.00 75.31 206 THR A N 1
ATOM 1691 C CA . THR A 1 206 ? -25.321 10.580 -31.282 1.00 75.31 206 THR A CA 1
ATOM 1692 C C . THR A 1 206 ? -24.007 11.361 -31.299 1.00 75.31 206 THR A C 1
ATOM 1694 O O . THR A 1 206 ? -23.646 11.906 -32.349 1.00 75.31 206 THR A O 1
ATOM 1697 N N . PRO A 1 207 ? -23.304 11.474 -30.160 1.00 78.62 207 PRO A N 1
ATOM 1698 C CA . PRO A 1 207 ? -21.986 12.088 -30.142 1.00 78.62 207 PRO A CA 1
ATOM 1699 C C . PRO A 1 207 ? -20.983 11.246 -30.934 1.00 78.62 207 PRO A C 1
ATOM 1701 O O . PRO A 1 207 ? -21.108 10.020 -31.026 1.00 78.62 207 PRO A O 1
ATOM 1704 N N . ILE A 1 208 ? -19.973 11.920 -31.479 1.00 80.12 208 ILE A N 1
ATOM 1705 C CA . ILE A 1 208 ? -18.793 11.271 -32.046 1.00 80.12 208 ILE A CA 1
ATOM 1706 C C . ILE A 1 208 ? -17.830 11.011 -30.888 1.00 80.12 208 ILE A C 1
ATOM 1708 O O . ILE A 1 208 ? -17.388 11.950 -30.223 1.00 80.12 208 ILE A O 1
ATOM 1712 N N . ALA A 1 209 ? -17.534 9.740 -30.642 1.00 77.94 209 ALA A N 1
ATOM 1713 C CA . ALA A 1 209 ? -16.516 9.316 -29.702 1.00 77.94 209 ALA A CA 1
ATOM 1714 C C . ALA A 1 209 ? -15.136 9.498 -30.326 1.00 77.94 209 ALA A C 1
ATOM 1716 O O . ALA A 1 209 ? -14.841 8.946 -31.385 1.00 77.94 209 ALA A O 1
ATOM 1717 N N . GLU A 1 210 ? -14.280 10.239 -29.643 1.00 74.31 210 GLU A N 1
ATOM 1718 C CA . GLU A 1 210 ? -12.845 10.260 -29.889 1.00 74.31 210 GLU A CA 1
ATOM 1719 C C . GLU A 1 210 ? -12.214 9.202 -28.976 1.00 74.31 210 GLU A C 1
ATOM 1721 O O . GLU A 1 210 ? -12.405 9.214 -27.751 1.00 74.31 210 GLU A O 1
ATOM 1726 N N . GLY A 1 211 ? -11.524 8.242 -29.592 1.00 65.38 211 GLY A N 1
ATOM 1727 C CA . GLY A 1 211 ? -10.915 7.118 -28.895 1.00 65.38 211 GLY A CA 1
ATOM 1728 C C . GLY A 1 211 ? -9.630 7.540 -28.186 1.00 65.38 211 GLY A C 1
ATOM 1729 O O . GLY A 1 211 ? -8.792 8.248 -28.741 1.00 65.38 211 GLY A O 1
ATOM 1730 N N . GLY A 1 212 ? -9.445 7.079 -26.949 1.00 66.38 212 GLY A N 1
ATOM 1731 C CA . GLY A 1 212 ? -8.181 7.248 -26.236 1.00 66.38 212 GLY A CA 1
ATOM 1732 C C . GLY A 1 212 ? -7.064 6.372 -26.816 1.00 66.38 212 GLY A C 1
ATOM 1733 O O . GLY A 1 212 ? -7.305 5.308 -27.390 1.00 66.38 212 GLY A O 1
ATOM 1734 N N . ILE A 1 213 ? -5.814 6.788 -26.618 1.00 65.75 213 ILE A N 1
ATOM 1735 C CA . ILE A 1 213 ? -4.642 5.998 -27.010 1.00 65.75 213 ILE A CA 1
ATOM 1736 C C . ILE A 1 213 ? -4.527 4.784 -26.078 1.00 65.75 213 ILE A C 1
ATOM 1738 O O . ILE A 1 213 ? -4.227 4.933 -24.896 1.00 65.75 213 ILE A O 1
ATOM 1742 N N . LYS A 1 214 ? -4.751 3.576 -26.610 1.00 60.91 214 LYS A N 1
ATOM 1743 C CA . LYS A 1 214 ? -4.638 2.315 -25.851 1.00 60.91 214 LYS A CA 1
ATOM 1744 C C . LYS A 1 214 ? -3.223 1.737 -25.868 1.00 60.91 214 LYS A C 1
ATOM 1746 O O . LYS A 1 214 ? -2.735 1.269 -24.847 1.00 60.91 214 LYS A O 1
ATOM 1751 N N . THR A 1 215 ? -2.585 1.738 -27.035 1.00 63.03 215 THR A N 1
ATOM 1752 C CA . THR A 1 215 ? -1.253 1.161 -27.247 1.00 63.03 215 THR A CA 1
ATOM 1753 C C . THR A 1 215 ? -0.443 2.074 -28.148 1.00 63.03 215 THR A C 1
ATOM 1755 O O . THR A 1 215 ? -0.929 2.491 -29.198 1.00 63.03 215 THR A O 1
ATOM 1758 N N . VAL A 1 216 ? 0.800 2.343 -27.761 1.00 65.31 216 VAL A N 1
ATOM 1759 C CA . VAL A 1 216 ? 1.778 3.035 -28.601 1.00 65.31 216 VAL A CA 1
ATOM 1760 C C . VAL A 1 216 ? 2.941 2.089 -28.819 1.00 65.31 216 VAL A C 1
ATOM 1762 O O . VAL A 1 216 ? 3.601 1.692 -27.865 1.00 65.31 216 VAL A O 1
ATOM 1765 N N . THR A 1 217 ? 3.186 1.725 -30.071 1.00 63.47 217 THR A N 1
ATOM 1766 C CA . THR A 1 217 ? 4.388 0.989 -30.463 1.00 63.47 217 THR A CA 1
ATOM 1767 C C . THR A 1 217 ? 5.413 1.988 -30.971 1.00 63.47 217 THR A C 1
ATOM 1769 O O . THR A 1 217 ? 5.167 2.701 -31.946 1.00 63.47 217 THR A O 1
ATOM 1772 N N . ILE A 1 218 ? 6.562 2.052 -30.310 1.00 63.69 218 ILE A N 1
ATOM 1773 C CA . ILE A 1 218 ? 7.682 2.874 -30.755 1.00 63.69 218 ILE A CA 1
ATOM 1774 C C . ILE A 1 218 ? 8.431 2.079 -31.830 1.00 63.69 218 ILE A C 1
ATOM 1776 O O . ILE A 1 218 ? 9.060 1.074 -31.527 1.00 63.69 218 ILE A O 1
ATOM 1780 N N . VAL A 1 219 ? 8.324 2.500 -33.094 1.00 62.78 219 VAL A N 1
ATOM 1781 C CA . VAL A 1 219 ? 8.909 1.771 -34.241 1.00 62.78 219 VAL A CA 1
ATOM 1782 C C . VAL A 1 219 ? 10.414 2.032 -34.384 1.00 62.78 219 VAL A C 1
ATOM 1784 O O . VAL A 1 219 ? 11.140 1.193 -34.901 1.00 62.78 219 VAL A O 1
ATOM 1787 N N . SER A 1 220 ? 10.896 3.188 -33.926 1.00 57.38 220 SER A N 1
ATOM 1788 C CA . SER A 1 220 ? 12.316 3.547 -33.967 1.00 57.38 220 SER A CA 1
ATOM 1789 C C . SER A 1 220 ? 12.604 4.635 -32.935 1.00 57.38 220 SER A C 1
ATOM 1791 O O . SER A 1 220 ? 12.405 5.820 -33.207 1.00 57.38 220 SER A O 1
ATOM 1793 N N . ALA A 1 221 ? 13.067 4.247 -31.751 1.00 58.75 221 ALA A N 1
ATOM 1794 C CA . ALA A 1 221 ? 13.661 5.169 -30.786 1.00 58.75 221 ALA A CA 1
ATOM 1795 C C . ALA A 1 221 ? 14.861 4.511 -30.098 1.00 58.75 221 ALA A C 1
ATOM 1797 O O . ALA A 1 221 ? 15.039 3.301 -30.202 1.00 58.75 221 ALA A O 1
ATOM 1798 N N . GLY A 1 222 ? 15.694 5.346 -29.473 1.00 60.88 222 GLY A N 1
ATOM 1799 C CA . GLY A 1 222 ? 17.029 5.012 -28.973 1.00 60.88 222 GLY A CA 1
ATOM 1800 C C . GLY A 1 222 ? 17.098 3.918 -27.902 1.00 60.88 222 GLY A C 1
ATOM 1801 O O . GLY A 1 222 ? 16.113 3.281 -27.549 1.00 60.88 222 GLY A O 1
ATOM 1802 N N . GLY A 1 223 ? 18.310 3.682 -27.404 1.00 61.41 223 GLY A N 1
ATOM 1803 C CA . GLY A 1 223 ? 18.574 2.674 -26.377 1.00 61.41 223 GLY A CA 1
ATOM 1804 C C . GLY A 1 223 ? 18.165 3.098 -24.961 1.00 61.41 223 GLY A C 1
ATOM 1805 O O . GLY A 1 223 ? 17.761 4.234 -24.728 1.00 61.41 223 GLY A O 1
ATOM 1806 N N . GLU A 1 224 ? 18.336 2.163 -24.023 1.00 66.06 224 GLU A N 1
ATOM 1807 C CA . GLU A 1 224 ? 18.182 2.314 -22.561 1.00 66.06 224 GLU A CA 1
ATOM 1808 C C . GLU A 1 224 ? 16.762 2.393 -21.981 1.00 66.06 224 GLU A C 1
ATOM 1810 O O . GLU A 1 224 ? 16.621 2.585 -20.774 1.00 66.06 224 GLU A O 1
ATOM 1815 N N . TYR A 1 225 ? 15.711 2.159 -22.765 1.00 67.62 225 TYR A N 1
ATOM 1816 C CA . TYR A 1 225 ? 14.372 2.016 -22.192 1.00 67.62 225 TYR A CA 1
ATOM 1817 C C . TYR A 1 225 ? 14.296 0.810 -21.253 1.00 67.62 225 TYR A C 1
ATOM 1819 O O . TYR A 1 225 ? 14.655 -0.308 -21.627 1.00 67.62 225 TYR A O 1
ATOM 1827 N N . ARG A 1 226 ? 13.791 1.026 -20.039 1.00 70.25 226 ARG A N 1
ATOM 1828 C CA . ARG A 1 226 ? 13.497 -0.036 -19.074 1.00 70.25 226 ARG A CA 1
ATOM 1829 C C . ARG A 1 226 ? 11.990 -0.176 -18.911 1.00 70.25 226 ARG A C 1
ATOM 1831 O O . ARG A 1 226 ? 11.242 0.799 -19.001 1.00 70.25 226 ARG A O 1
ATOM 1838 N N . ALA A 1 227 ? 11.537 -1.400 -18.650 1.00 71.75 227 ALA A N 1
ATOM 1839 C CA . ALA A 1 227 ? 10.152 -1.629 -18.257 1.00 71.75 227 ALA A CA 1
ATOM 1840 C C . ALA A 1 227 ? 9.844 -0.792 -17.002 1.00 71.75 227 ALA A C 1
ATOM 1842 O O . ALA A 1 227 ? 10.569 -0.862 -16.008 1.00 71.75 227 ALA A O 1
ATOM 1843 N N . GLY A 1 228 ? 8.796 0.029 -17.072 1.00 71.12 228 GLY A N 1
ATOM 1844 C CA . GLY A 1 228 ? 8.426 0.984 -16.025 1.00 71.12 228 GLY A CA 1
ATOM 1845 C C . GLY A 1 228 ? 8.836 2.440 -16.274 1.00 71.12 228 GLY A C 1
ATOM 1846 O O . GLY A 1 228 ? 8.347 3.316 -15.558 1.00 71.12 228 GLY A O 1
ATOM 1847 N N . ASP A 1 229 ? 9.648 2.738 -17.294 1.00 73.56 229 ASP A N 1
ATOM 1848 C CA . ASP A 1 229 ? 9.959 4.128 -17.642 1.00 73.56 229 ASP A CA 1
ATOM 1849 C C . ASP A 1 229 ? 8.717 4.861 -18.171 1.00 73.56 229 ASP A C 1
ATOM 1851 O O . ASP A 1 229 ? 7.894 4.310 -18.910 1.00 73.56 229 ASP A O 1
ATOM 1855 N N . VAL A 1 230 ? 8.586 6.137 -17.792 1.00 73.81 230 VAL A N 1
ATOM 1856 C CA . VAL A 1 230 ? 7.454 6.990 -18.173 1.00 73.81 230 VAL A CA 1
ATOM 1857 C C . VAL A 1 230 ? 7.857 7.908 -19.323 1.00 73.81 230 VAL A C 1
ATOM 1859 O O . VAL A 1 230 ? 8.609 8.866 -19.141 1.00 73.81 230 VAL A O 1
ATOM 1862 N N . VAL A 1 231 ? 7.293 7.666 -20.504 1.00 70.38 231 VAL A N 1
ATOM 1863 C CA . VAL A 1 231 ? 7.496 8.485 -21.703 1.00 70.38 231 VAL A CA 1
ATOM 1864 C C . VAL A 1 231 ? 6.347 9.477 -21.848 1.00 70.38 231 VAL A C 1
ATOM 1866 O O . VAL A 1 231 ? 5.172 9.118 -21.775 1.00 70.38 231 VAL A O 1
ATOM 1869 N N . LYS A 1 232 ? 6.670 10.752 -22.072 1.00 63.22 232 LYS A N 1
ATOM 1870 C CA . LYS A 1 232 ? 5.669 11.778 -22.390 1.00 63.22 232 LYS A CA 1
ATOM 1871 C C . LYS A 1 232 ? 5.396 11.769 -23.891 1.00 63.22 232 LYS A C 1
ATOM 1873 O O . LYS A 1 232 ? 6.314 11.938 -24.687 1.00 63.22 232 LYS A O 1
ATOM 1878 N N . LEU A 1 233 ? 4.133 11.625 -24.267 1.00 64.56 233 LEU A N 1
ATOM 1879 C CA . LEU A 1 233 ? 3.674 11.749 -25.644 1.00 64.56 233 LEU A CA 1
ATOM 1880 C C . LEU A 1 233 ? 3.273 13.206 -25.881 1.00 64.56 233 LEU A C 1
ATOM 1882 O O . LEU A 1 233 ? 2.261 13.680 -25.364 1.00 64.56 233 LEU A O 1
ATOM 1886 N N . ILE A 1 234 ? 4.092 13.930 -26.642 1.00 60.06 234 ILE A N 1
ATOM 1887 C CA . ILE A 1 234 ? 3.835 15.326 -27.003 1.00 60.06 234 ILE A CA 1
ATOM 1888 C C . ILE A 1 234 ? 3.340 15.346 -28.447 1.00 60.06 234 ILE A C 1
ATOM 1890 O O . ILE A 1 234 ? 4.069 14.980 -29.365 1.00 60.06 234 ILE A O 1
ATOM 1894 N N . SER A 1 235 ? 2.098 15.783 -28.650 1.00 57.72 235 SER A N 1
ATOM 1895 C CA . SER A 1 235 ? 1.527 15.991 -29.982 1.00 57.72 235 SER A CA 1
ATOM 1896 C C . SER A 1 235 ? 1.429 17.482 -30.283 1.00 57.72 235 SER A C 1
ATOM 1898 O O . SER A 1 235 ? 0.927 18.268 -29.475 1.00 57.72 235 SER A O 1
ATOM 1900 N N . ALA A 1 236 ? 1.887 17.874 -31.472 1.00 56.88 236 ALA A N 1
ATOM 1901 C CA . ALA A 1 236 ? 1.828 19.257 -31.941 1.00 56.88 236 ALA A CA 1
ATOM 1902 C C . ALA A 1 236 ? 0.412 19.693 -32.370 1.00 56.88 236 ALA A C 1
ATOM 1904 O O . ALA A 1 236 ? 0.157 20.889 -32.481 1.00 56.88 236 ALA A O 1
ATOM 1905 N N . LYS A 1 237 ? -0.508 18.744 -32.615 1.00 55.50 237 LYS A N 1
ATOM 1906 C CA . LYS A 1 237 ? -1.829 19.017 -33.213 1.00 55.50 237 LYS A CA 1
ATOM 1907 C C . LYS A 1 237 ? -3.001 18.729 -32.268 1.00 55.50 237 LYS A C 1
ATOM 1909 O O . LYS A 1 237 ? -3.915 19.540 -32.180 1.00 55.50 237 LYS A O 1
ATOM 1914 N N . THR A 1 238 ? -2.971 17.613 -31.540 1.00 54.94 238 THR A N 1
ATOM 1915 C CA . THR A 1 238 ? -4.071 17.151 -30.672 1.00 54.94 238 THR A CA 1
ATOM 1916 C C . THR A 1 238 ? -3.521 16.415 -29.449 1.00 54.94 238 THR A C 1
ATOM 1918 O O . THR A 1 238 ? -2.798 15.434 -29.594 1.00 54.94 238 THR A O 1
ATOM 1921 N N . GLY A 1 239 ? -3.857 16.885 -28.244 1.00 54.94 239 GLY A N 1
ATOM 1922 C CA . GLY A 1 239 ? -3.466 16.255 -26.976 1.00 54.94 239 GLY A CA 1
ATOM 1923 C C . GLY A 1 239 ? -2.408 17.026 -26.180 1.00 54.94 239 GLY A C 1
ATOM 1924 O O . GLY A 1 239 ? -1.574 17.751 -26.729 1.00 54.94 239 GLY A O 1
ATOM 1925 N N . ASP A 1 240 ? -2.491 16.903 -24.861 1.00 53.44 240 ASP A N 1
ATOM 1926 C CA . ASP A 1 240 ? -1.506 17.364 -23.884 1.00 53.44 240 ASP A CA 1
ATOM 1927 C C . ASP A 1 240 ? -1.507 16.363 -22.716 1.00 53.44 240 ASP A C 1
ATOM 1929 O O . ASP A 1 240 ? -2.522 15.708 -22.480 1.00 53.44 240 ASP A O 1
ATOM 1933 N N . PHE A 1 241 ? -0.389 16.216 -22.008 1.00 56.97 241 PHE A N 1
ATOM 1934 C CA . PHE A 1 241 ? -0.242 15.342 -20.826 1.00 56.97 241 PHE A CA 1
ATOM 1935 C C . PHE A 1 241 ? -0.370 13.819 -21.012 1.00 56.97 241 PHE A C 1
ATOM 1937 O O . PHE A 1 241 ? -0.401 13.095 -20.014 1.00 56.97 241 PHE A O 1
ATOM 1944 N N . ALA A 1 242 ? -0.370 13.295 -22.238 1.00 59.62 242 ALA A N 1
ATOM 1945 C CA . ALA A 1 242 ? -0.338 11.850 -22.442 1.00 59.62 242 ALA A CA 1
ATOM 1946 C C . ALA A 1 242 ? 0.996 11.262 -21.933 1.00 59.62 242 ALA A C 1
ATOM 1948 O O . ALA A 1 242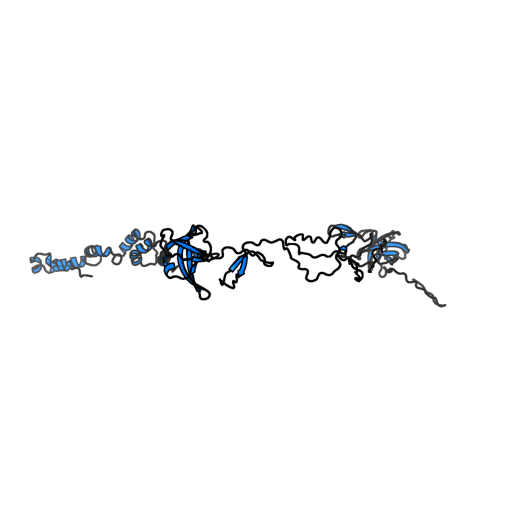 ? 2.084 11.693 -22.322 1.00 59.62 242 ALA A O 1
ATOM 1949 N N . LYS A 1 243 ? 0.907 10.282 -21.030 1.00 62.91 243 LYS A N 1
ATOM 1950 C CA . LYS A 1 243 ? 2.045 9.530 -20.493 1.00 62.91 243 LYS A CA 1
ATOM 1951 C C . LYS A 1 243 ? 1.868 8.069 -20.875 1.00 62.91 243 LYS A C 1
ATOM 1953 O O . LYS A 1 243 ? 0.825 7.489 -20.594 1.00 62.91 243 LYS A O 1
ATOM 1958 N N . ALA A 1 244 ? 2.879 7.495 -21.504 1.00 64.44 244 ALA A N 1
ATOM 1959 C CA . ALA A 1 244 ? 2.976 6.066 -21.728 1.00 64.44 244 ALA A CA 1
ATOM 1960 C C . ALA A 1 244 ? 3.954 5.481 -20.710 1.00 64.44 244 ALA A C 1
ATOM 1962 O O . ALA A 1 244 ? 4.982 6.090 -20.417 1.00 64.44 244 ALA A O 1
ATOM 1963 N N . VAL A 1 245 ? 3.625 4.311 -20.174 1.00 70.62 245 VAL A N 1
ATOM 1964 C CA . VAL A 1 245 ? 4.559 3.503 -19.389 1.00 70.62 245 VAL A CA 1
ATOM 1965 C C . VAL A 1 245 ? 5.001 2.353 -20.271 1.00 70.62 245 VAL A C 1
ATOM 1967 O O . VAL A 1 245 ? 4.172 1.729 -20.936 1.00 70.62 245 VAL A O 1
ATOM 1970 N N . ILE A 1 246 ? 6.300 2.095 -20.298 1.00 72.00 246 ILE A N 1
ATOM 1971 C CA . ILE A 1 246 ? 6.864 1.000 -21.080 1.00 72.00 246 ILE A CA 1
ATOM 1972 C C . ILE A 1 246 ? 6.529 -0.314 -20.372 1.00 72.00 246 ILE A C 1
ATOM 1974 O O . ILE A 1 246 ? 6.983 -0.542 -19.252 1.00 72.00 246 ILE A O 1
ATOM 1978 N N . SER A 1 247 ? 5.696 -1.145 -21.002 1.00 67.81 247 SER A N 1
ATOM 1979 C CA . SER A 1 247 ? 5.267 -2.436 -20.450 1.00 67.81 247 SER A CA 1
ATOM 1980 C C . SER A 1 247 ? 6.278 -3.541 -20.731 1.00 67.81 247 SER A C 1
ATOM 1982 O O . SER A 1 247 ? 6.664 -4.252 -19.814 1.00 67.81 247 SER A O 1
ATOM 1984 N N . ASP A 1 248 ? 6.740 -3.626 -21.976 1.00 65.44 248 ASP A N 1
ATOM 1985 C CA . ASP A 1 248 ? 7.718 -4.602 -22.435 1.00 65.44 248 ASP A CA 1
ATOM 1986 C C . ASP A 1 248 ? 8.705 -3.914 -23.374 1.00 65.44 248 ASP A C 1
ATOM 1988 O O . ASP A 1 248 ? 8.326 -3.074 -24.195 1.00 65.44 248 ASP A O 1
ATOM 1992 N N . VAL A 1 249 ? 9.976 -4.283 -23.247 1.00 66.62 249 VAL A N 1
ATOM 1993 C CA . VAL A 1 249 ? 11.040 -3.846 -24.147 1.00 66.62 249 VAL A CA 1
ATOM 1994 C C . VAL A 1 249 ? 11.487 -5.067 -24.923 1.00 66.62 249 VAL A C 1
ATOM 1996 O O . VAL A 1 249 ? 11.983 -6.034 -24.349 1.00 66.62 249 VAL A O 1
ATOM 1999 N N . THR A 1 250 ? 11.309 -5.031 -26.236 1.00 63.53 250 THR A N 1
ATOM 2000 C CA . THR A 1 250 ? 11.994 -5.968 -27.117 1.00 63.53 250 THR A CA 1
ATOM 2001 C C . THR A 1 250 ? 13.378 -5.401 -27.377 1.00 63.53 250 THR A C 1
ATOM 2003 O O . THR A 1 250 ? 13.507 -4.409 -28.097 1.00 63.53 250 THR A O 1
ATOM 2006 N N . ASP A 1 251 ? 14.404 -6.002 -26.780 1.00 57.81 251 ASP A N 1
ATOM 2007 C CA . ASP A 1 251 ? 15.769 -5.734 -27.211 1.00 57.81 251 ASP A CA 1
ATOM 2008 C C . ASP A 1 251 ? 15.897 -6.267 -28.637 1.00 57.81 251 ASP A C 1
ATOM 2010 O O . ASP A 1 251 ? 15.794 -7.470 -28.882 1.00 57.81 251 ASP A O 1
ATOM 2014 N N . LEU A 1 252 ? 16.095 -5.364 -29.595 1.00 56.09 252 LEU A N 1
ATOM 2015 C CA . LEU A 1 252 ? 16.389 -5.731 -30.977 1.00 56.09 252 LEU A CA 1
ATOM 2016 C C . LEU A 1 252 ? 17.832 -6.255 -31.128 1.00 56.09 252 LEU A C 1
ATOM 2018 O O . LEU A 1 252 ? 18.412 -6.160 -32.205 1.00 56.09 252 LEU A O 1
ATOM 2022 N N . GLY A 1 253 ? 18.419 -6.783 -30.048 1.00 52.28 253 GLY A N 1
ATOM 2023 C CA . GLY A 1 253 ? 19.778 -7.290 -29.990 1.00 52.28 253 GLY A CA 1
ATOM 2024 C C . GLY A 1 253 ? 20.793 -6.189 -30.226 1.00 52.28 253 GLY A C 1
ATOM 2025 O O . GLY A 1 253 ? 21.694 -6.394 -31.035 1.00 52.28 253 GLY A O 1
ATOM 2026 N N . GLY A 1 254 ? 20.606 -5.026 -29.582 1.00 48.72 254 GLY A N 1
ATOM 2027 C CA . GLY A 1 254 ? 21.559 -3.918 -29.618 1.00 48.72 254 GLY A CA 1
ATOM 2028 C C . GLY A 1 254 ? 22.203 -3.721 -30.988 1.00 48.72 254 GLY A C 1
ATOM 2029 O O . GLY A 1 254 ? 23.429 -3.661 -31.072 1.00 48.72 254 GLY A O 1
ATOM 2030 N N . VAL A 1 255 ? 21.409 -3.683 -32.069 1.00 49.00 255 VAL A N 1
ATOM 2031 C CA . VAL A 1 255 ? 21.941 -3.353 -33.393 1.00 49.00 255 VAL A CA 1
ATOM 2032 C C . VAL A 1 255 ? 22.343 -1.886 -33.339 1.00 49.00 255 VAL A C 1
ATOM 2034 O O . VAL A 1 255 ? 21.569 -0.974 -33.629 1.00 49.00 255 VAL A O 1
ATOM 2037 N N . LEU A 1 256 ? 23.575 -1.662 -32.894 1.00 45.25 256 LEU A N 1
ATOM 2038 C CA . LEU A 1 256 ? 24.288 -0.414 -33.038 1.00 45.25 256 LEU A CA 1
ATOM 2039 C C . LEU A 1 256 ? 24.450 -0.207 -34.542 1.00 45.25 256 LEU A C 1
ATOM 2041 O O . LEU A 1 256 ? 25.318 -0.795 -35.184 1.00 45.25 256 LEU A O 1
ATOM 2045 N N . ALA A 1 257 ? 23.567 0.602 -35.122 1.00 41.38 257 ALA A N 1
ATOM 2046 C CA . ALA A 1 257 ? 23.750 1.109 -36.468 1.00 41.38 257 ALA A CA 1
ATOM 2047 C C . ALA A 1 257 ? 24.927 2.093 -36.433 1.00 41.38 257 ALA A C 1
ATOM 2049 O O . ALA A 1 257 ? 24.760 3.286 -36.178 1.00 41.38 257 ALA A O 1
ATOM 2050 N N . PHE A 1 258 ? 26.143 1.584 -36.626 1.00 46.56 258 PHE A N 1
ATOM 2051 C CA . PHE A 1 258 ? 27.311 2.431 -36.816 1.00 46.56 258 PHE A CA 1
ATOM 2052 C C . PHE A 1 258 ? 27.167 3.135 -38.167 1.00 46.56 258 PHE A C 1
ATOM 2054 O O . PHE A 1 258 ? 27.233 2.505 -39.220 1.00 46.56 258 PHE A O 1
ATOM 2061 N N . ASN A 1 259 ? 26.945 4.449 -38.144 1.00 42.38 259 ASN A N 1
ATOM 2062 C CA . ASN A 1 259 ? 27.061 5.271 -39.339 1.00 42.38 259 ASN A CA 1
ATOM 2063 C C . ASN A 1 259 ? 28.535 5.664 -39.499 1.00 42.38 259 ASN A C 1
ATOM 2065 O O . ASN A 1 259 ? 29.077 6.376 -38.651 1.00 42.38 259 ASN A O 1
ATOM 2069 N N . LEU A 1 260 ? 29.197 5.174 -40.547 1.00 48.16 260 LEU A N 1
ATOM 2070 C CA . LEU A 1 260 ? 30.584 5.520 -40.847 1.00 48.16 260 LEU A CA 1
ATOM 2071 C C . LEU A 1 260 ? 30.629 6.974 -41.345 1.00 48.16 260 LEU A C 1
ATOM 2073 O O . LEU A 1 260 ? 30.340 7.247 -42.505 1.00 48.16 260 LEU A O 1
ATOM 2077 N N . VAL A 1 261 ? 30.931 7.912 -40.443 1.00 44.22 261 VAL A N 1
ATOM 2078 C CA . VAL A 1 261 ? 30.930 9.361 -40.735 1.00 44.22 261 VAL A CA 1
ATOM 2079 C C . VAL A 1 261 ? 32.074 9.758 -41.677 1.00 44.22 261 VAL A C 1
ATOM 2081 O O . VAL A 1 261 ? 31.920 10.696 -42.453 1.00 44.22 261 VAL A O 1
ATOM 2084 N N . ASP A 1 262 ? 33.191 9.030 -41.643 1.00 41.12 262 ASP A N 1
ATOM 2085 C CA . ASP A 1 262 ? 34.314 9.198 -42.565 1.00 41.12 262 ASP A CA 1
ATOM 2086 C C . ASP A 1 262 ? 34.985 7.838 -42.808 1.00 41.12 262 ASP A C 1
ATOM 2088 O O . ASP A 1 262 ? 35.497 7.201 -41.884 1.00 41.12 262 ASP A O 1
ATOM 2092 N N . GLY A 1 263 ? 34.900 7.354 -44.046 1.00 44.34 263 GLY A N 1
ATOM 2093 C CA . GLY A 1 263 ? 35.488 6.092 -44.473 1.00 44.34 263 GLY A CA 1
ATOM 2094 C C . GLY A 1 263 ? 36.849 6.340 -45.100 1.00 44.34 263 GLY A C 1
ATOM 2095 O O . GLY A 1 263 ? 36.936 6.701 -46.272 1.00 44.34 263 GLY A O 1
ATOM 2096 N N . GLY A 1 264 ? 37.915 6.122 -44.330 1.00 46.28 264 GLY A N 1
ATOM 2097 C CA . GLY A 1 264 ? 39.269 6.084 -44.876 1.00 46.28 264 GLY A CA 1
ATOM 2098 C C . GLY A 1 264 ? 39.399 5.029 -45.984 1.00 46.28 264 GLY A C 1
ATOM 2099 O O . GLY A 1 264 ? 38.776 3.969 -45.933 1.00 46.28 264 GLY A O 1
ATOM 2100 N N . SER A 1 265 ? 40.209 5.327 -47.000 1.00 40.72 265 SER A N 1
ATOM 2101 C CA . SER A 1 265 ? 40.478 4.415 -48.118 1.00 40.72 265 SER A CA 1
ATOM 2102 C C . SER A 1 265 ? 41.586 3.418 -47.761 1.00 40.72 265 SER A C 1
ATOM 2104 O O . SER A 1 265 ? 42.580 3.807 -47.149 1.00 40.72 265 SER A O 1
ATOM 2106 N N . GLY A 1 266 ? 41.434 2.151 -48.167 1.00 47.94 266 GLY A N 1
ATOM 2107 C CA . GLY A 1 266 ? 42.468 1.116 -48.001 1.00 47.94 266 GLY A CA 1
ATOM 2108 C C . GLY A 1 266 ? 41.978 -0.299 -47.677 1.00 47.94 266 GLY A C 1
ATOM 2109 O O . GLY A 1 266 ? 42.798 -1.208 -47.583 1.00 47.94 266 GLY A O 1
ATOM 2110 N N . TYR A 1 267 ? 40.672 -0.522 -47.523 1.00 44.41 267 TYR A N 1
ATOM 2111 C CA . TYR A 1 267 ? 40.130 -1.851 -47.226 1.00 44.41 267 TYR A CA 1
ATOM 2112 C C . TYR A 1 267 ? 39.870 -2.639 -48.519 1.00 44.41 267 TYR A C 1
ATOM 2114 O O . TYR A 1 267 ? 38.956 -2.317 -49.276 1.00 44.41 267 TYR A O 1
ATOM 2122 N N . LEU A 1 268 ? 40.670 -3.675 -48.771 1.00 39.41 268 LEU A N 1
ATOM 2123 C CA . LEU A 1 268 ? 40.390 -4.707 -49.772 1.00 39.41 268 LEU A CA 1
ATOM 2124 C C . LEU A 1 268 ? 39.937 -5.974 -49.044 1.00 39.41 268 LEU A C 1
ATOM 2126 O O . LEU A 1 268 ? 40.576 -6.396 -48.083 1.00 39.41 268 LEU A O 1
ATOM 2130 N N . SER A 1 269 ? 38.828 -6.558 -49.499 1.00 42.94 269 SER A N 1
ATOM 2131 C CA . SER A 1 269 ? 38.351 -7.865 -49.050 1.00 42.94 269 SER A CA 1
ATOM 2132 C C . SER A 1 269 ? 38.820 -8.908 -50.059 1.00 42.94 269 SER A C 1
ATOM 2134 O O . SER A 1 269 ? 38.367 -8.878 -51.203 1.00 42.94 269 SER A O 1
ATOM 2136 N N . GLU A 1 270 ? 39.665 -9.838 -49.638 1.00 40.62 270 GLU A N 1
ATOM 2137 C CA . GLU A 1 270 ? 39.760 -11.146 -50.285 1.00 40.62 270 GLU A CA 1
ATOM 2138 C C . GLU A 1 270 ? 39.591 -12.214 -49.203 1.00 40.62 270 GLU A C 1
ATOM 2140 O O . GLU A 1 270 ? 40.298 -12.171 -48.202 1.00 40.62 270 GLU A O 1
ATOM 2145 N N . ASP A 1 271 ? 38.584 -13.069 -49.424 1.00 49.66 271 ASP A N 1
ATOM 2146 C CA . ASP A 1 271 ? 38.073 -14.187 -48.616 1.00 49.66 271 ASP A CA 1
ATOM 2147 C C . ASP A 1 271 ? 38.141 -14.035 -47.083 1.00 49.66 271 ASP A C 1
ATOM 2149 O O . ASP A 1 271 ? 39.186 -14.166 -46.453 1.00 49.66 271 ASP A O 1
ATOM 2153 N N . ASP A 1 272 ? 36.954 -13.832 -46.497 1.00 52.38 272 ASP A N 1
ATOM 2154 C CA . ASP A 1 272 ? 36.673 -13.453 -45.103 1.00 52.38 272 ASP A CA 1
ATOM 2155 C C . ASP A 1 272 ? 37.102 -12.022 -44.744 1.00 52.38 272 ASP A C 1
ATOM 2157 O O . ASP A 1 272 ? 38.008 -11.750 -43.953 1.00 52.38 272 ASP A O 1
ATOM 2161 N N . GLY A 1 273 ? 36.358 -11.064 -45.312 1.00 45.34 273 GLY A N 1
ATOM 2162 C CA . GLY A 1 273 ? 36.322 -9.696 -44.802 1.00 45.34 273 GLY A CA 1
ATOM 2163 C C . GLY A 1 273 ? 35.946 -9.669 -43.317 1.00 45.34 273 GLY A C 1
ATOM 2164 O O . GLY A 1 273 ? 35.380 -10.620 -42.790 1.00 45.34 273 GLY A O 1
ATOM 2165 N N . THR A 1 274 ? 36.253 -8.566 -42.634 1.00 42.84 274 THR A N 1
ATOM 2166 C CA . THR A 1 274 ? 35.944 -8.363 -41.211 1.00 42.84 274 THR A CA 1
ATOM 2167 C C . THR A 1 274 ? 34.488 -8.699 -40.897 1.00 42.84 274 THR A C 1
ATOM 2169 O O . THR A 1 274 ? 33.593 -7.875 -41.092 1.00 42.84 274 THR A O 1
ATOM 2172 N N . VAL A 1 275 ? 34.258 -9.904 -40.383 1.00 43.97 275 VAL A N 1
ATOM 2173 C CA . VAL A 1 275 ? 32.997 -10.280 -39.764 1.00 43.97 275 VAL A CA 1
ATOM 2174 C C . VAL A 1 275 ? 33.014 -9.686 -38.363 1.00 43.97 275 VAL A C 1
ATOM 2176 O O . VAL A 1 275 ? 33.759 -10.116 -37.482 1.00 43.97 275 VAL A O 1
ATOM 2179 N N . ILE A 1 276 ? 32.204 -8.651 -38.166 1.00 46.19 276 ILE A N 1
ATOM 2180 C CA . ILE A 1 276 ? 31.901 -8.129 -36.837 1.00 46.19 276 ILE A CA 1
ATOM 2181 C C . ILE A 1 276 ? 30.874 -9.084 -36.222 1.00 46.19 276 ILE A C 1
ATOM 2183 O O . ILE A 1 276 ? 29.668 -8.891 -36.356 1.00 46.19 276 ILE A O 1
ATOM 2187 N N . GLU A 1 277 ? 31.353 -10.147 -35.580 1.00 43.03 277 GLU A N 1
ATOM 2188 C CA . GLU A 1 277 ? 30.509 -11.018 -34.763 1.00 43.03 277 GLU A CA 1
ATOM 2189 C C . GLU A 1 277 ? 30.398 -10.445 -33.346 1.00 43.03 277 GLU A C 1
ATOM 2191 O O . GLU A 1 277 ? 31.335 -10.467 -32.545 1.00 43.03 277 GLU A O 1
ATOM 2196 N N . LEU A 1 278 ? 29.219 -9.904 -33.044 1.00 47.56 278 LEU A N 1
ATOM 2197 C CA . LEU A 1 278 ? 28.830 -9.475 -31.707 1.00 47.56 278 LEU A CA 1
ATOM 2198 C C . LEU A 1 278 ? 28.270 -10.686 -30.952 1.00 47.56 278 LEU A C 1
ATOM 2200 O O . LEU A 1 278 ? 27.074 -10.966 -30.991 1.00 47.56 278 LEU A O 1
ATOM 2204 N N . LEU A 1 279 ? 29.142 -11.419 -30.259 1.00 46.44 279 LEU A N 1
ATOM 2205 C CA . LEU A 1 279 ? 28.719 -12.386 -29.246 1.00 46.44 279 LEU A CA 1
ATOM 2206 C C . LEU A 1 279 ? 28.242 -11.606 -28.017 1.00 46.44 279 LEU A C 1
ATOM 2208 O O . LEU A 1 279 ? 29.041 -10.972 -27.324 1.00 46.44 279 LEU A O 1
ATOM 2212 N N . GLY A 1 280 ? 26.927 -11.611 -27.794 1.00 41.50 280 GLY A N 1
ATOM 2213 C CA . GLY A 1 280 ? 26.290 -10.926 -26.675 1.00 41.50 280 GLY A CA 1
ATOM 2214 C C . GLY A 1 280 ? 26.873 -11.375 -25.336 1.00 41.50 280 GLY A C 1
ATOM 2215 O O . GLY A 1 280 ? 26.860 -12.560 -25.011 1.00 41.50 280 GLY A O 1
ATOM 2216 N N . GLY A 1 281 ? 27.388 -10.413 -24.570 1.00 45.31 281 GLY A N 1
ATOM 2217 C CA . GLY A 1 281 ? 27.682 -10.589 -23.153 1.00 45.31 281 GLY A CA 1
ATOM 2218 C C . GLY A 1 281 ? 26.377 -10.535 -22.365 1.00 45.31 281 GLY A C 1
ATOM 2219 O O . GLY A 1 281 ? 25.602 -9.593 -22.503 1.00 45.31 281 GLY A O 1
ATOM 2220 N N . ASP A 1 282 ? 26.149 -11.538 -21.532 1.00 45.09 282 ASP A N 1
ATOM 2221 C CA . ASP A 1 282 ? 24.990 -11.761 -20.657 1.00 45.09 282 ASP A CA 1
ATOM 2222 C C . ASP A 1 282 ? 24.872 -10.775 -19.474 1.00 45.09 282 ASP A C 1
ATOM 2224 O O . ASP A 1 282 ? 24.223 -11.062 -18.471 1.00 45.09 282 ASP A O 1
ATOM 2228 N N . GLY A 1 283 ? 25.481 -9.590 -19.578 1.00 52.03 283 GLY A N 1
ATOM 2229 C CA . GLY A 1 283 ? 25.423 -8.547 -18.553 1.00 52.03 283 GLY A CA 1
ATOM 2230 C C . GLY A 1 283 ? 26.388 -8.719 -17.371 1.00 52.03 283 GLY A C 1
ATOM 2231 O O . GLY A 1 283 ? 26.538 -7.770 -16.606 1.00 52.03 283 GLY A O 1
ATOM 2232 N N . GLU A 1 284 ? 27.093 -9.848 -17.235 1.00 47.91 284 GLU A N 1
ATOM 2233 C CA . GLU A 1 284 ? 28.143 -10.036 -16.209 1.00 47.91 284 GLU A CA 1
ATOM 2234 C C . GLU A 1 284 ? 29.545 -9.650 -16.719 1.00 47.91 284 GLU A C 1
ATOM 2236 O O . GLU A 1 284 ? 30.397 -9.202 -15.950 1.00 47.91 284 GLU A O 1
ATOM 2241 N N . SER A 1 285 ? 29.794 -9.765 -18.027 1.00 46.25 285 SER A N 1
ATOM 2242 C CA . SER A 1 285 ? 31.068 -9.377 -18.648 1.00 46.25 285 SER A CA 1
ATOM 2243 C C . SER A 1 285 ? 30.926 -8.086 -19.465 1.00 46.25 285 SER A C 1
ATOM 2245 O O . SER A 1 285 ? 30.088 -8.037 -20.368 1.00 46.25 285 SER A O 1
ATOM 2247 N N . PRO A 1 286 ? 31.741 -7.038 -19.215 1.00 43.66 286 PRO A N 1
ATOM 2248 C CA . PRO A 1 286 ? 31.672 -5.806 -19.992 1.00 43.66 286 PRO A CA 1
ATOM 2249 C C . PRO A 1 286 ? 32.028 -6.072 -21.457 1.00 43.66 286 PRO A C 1
ATOM 2251 O O . PRO A 1 286 ? 33.005 -6.766 -21.757 1.00 43.66 286 PRO A O 1
ATOM 2254 N N . ALA A 1 287 ? 31.255 -5.482 -22.372 1.00 48.09 287 ALA A N 1
ATOM 2255 C CA . ALA A 1 287 ? 31.567 -5.485 -23.795 1.00 48.09 287 ALA A CA 1
ATOM 2256 C C . ALA A 1 287 ? 32.986 -4.933 -23.997 1.00 48.09 287 ALA A C 1
ATOM 2258 O O . ALA A 1 287 ? 33.304 -3.825 -23.562 1.00 48.09 287 ALA A O 1
ATOM 2259 N N . SER A 1 288 ? 33.860 -5.725 -24.619 1.00 46.31 288 SER A N 1
ATOM 2260 C CA . SER A 1 288 ? 35.258 -5.346 -24.818 1.00 46.31 288 SER A CA 1
ATOM 2261 C C . SER A 1 288 ? 35.586 -5.282 -26.302 1.00 46.31 288 SER A C 1
ATOM 2263 O O . SER A 1 288 ? 35.400 -6.243 -27.043 1.00 46.31 288 SER A O 1
ATOM 2265 N N . PHE A 1 289 ? 36.090 -4.128 -26.728 1.00 47.47 289 PHE A N 1
ATOM 2266 C CA . PHE A 1 289 ? 36.693 -3.936 -28.038 1.00 47.47 289 PHE A CA 1
ATOM 2267 C C . PHE A 1 289 ? 38.168 -4.340 -27.945 1.00 47.47 289 PHE A C 1
ATOM 2269 O O . PHE A 1 289 ? 38.936 -3.735 -27.193 1.00 47.47 289 PHE A O 1
ATOM 2276 N N . ARG A 1 290 ? 38.574 -5.393 -28.663 1.00 49.28 290 ARG A N 1
ATOM 2277 C CA . ARG A 1 290 ? 39.967 -5.865 -28.694 1.00 49.28 290 ARG A CA 1
ATOM 2278 C C . ARG A 1 290 ? 40.464 -5.956 -30.129 1.00 49.28 290 ARG A C 1
ATOM 2280 O O . ARG A 1 290 ? 40.105 -6.887 -30.835 1.00 49.28 290 ARG A O 1
ATOM 2287 N N . LEU A 1 291 ? 41.351 -5.034 -30.497 1.00 51.81 291 LEU A N 1
ATOM 2288 C CA . LEU A 1 291 ? 42.181 -5.134 -31.697 1.00 51.81 291 LEU A CA 1
ATOM 2289 C C . LEU A 1 291 ? 43.325 -6.119 -31.434 1.00 51.81 291 LEU A C 1
ATOM 2291 O O . LEU A 1 291 ? 44.077 -5.981 -30.464 1.00 51.81 291 LEU A O 1
ATOM 2295 N N . ARG A 1 292 ? 43.450 -7.136 -32.280 1.00 50.47 292 ARG A N 1
ATOM 2296 C CA . ARG A 1 292 ? 44.553 -8.099 -32.287 1.00 50.47 292 ARG A CA 1
ATOM 2297 C C . ARG A 1 292 ? 45.664 -7.595 -33.206 1.00 50.47 292 ARG A C 1
ATOM 2299 O O . ARG A 1 292 ? 45.457 -6.762 -34.077 1.00 50.47 292 ARG A O 1
ATOM 2306 N N . LYS A 1 293 ? 46.876 -8.128 -33.028 1.00 52.66 293 LYS A N 1
ATOM 2307 C CA . LYS A 1 293 ? 48.062 -7.745 -33.819 1.00 52.66 293 LYS A CA 1
ATOM 2308 C C . LYS A 1 293 ? 47.855 -7.903 -35.334 1.00 52.66 293 LYS A C 1
ATOM 2310 O O . LYS A 1 293 ? 48.454 -7.160 -36.097 1.00 52.66 293 LYS A O 1
ATOM 2315 N N . ASN A 1 294 ? 47.013 -8.848 -35.742 1.00 57.69 294 ASN A N 1
ATOM 2316 C CA . ASN A 1 294 ? 46.715 -9.119 -37.148 1.00 57.69 294 ASN A CA 1
ATOM 2317 C C . ASN A 1 294 ? 45.658 -8.160 -37.724 1.00 57.69 294 ASN A C 1
ATOM 2319 O O . ASN A 1 294 ? 45.463 -8.146 -38.933 1.00 57.69 294 ASN A O 1
ATOM 2323 N N . ASP A 1 295 ? 45.019 -7.351 -36.875 1.00 53.66 295 ASP A N 1
ATOM 2324 C CA . ASP A 1 295 ? 43.969 -6.404 -37.260 1.00 53.66 295 ASP A CA 1
ATOM 2325 C C . ASP A 1 295 ? 44.561 -5.033 -37.653 1.00 53.66 295 ASP A C 1
ATOM 2327 O O . ASP A 1 295 ? 43.843 -4.141 -38.097 1.00 53.66 295 ASP A O 1
ATOM 2331 N N . LEU A 1 296 ? 45.878 -4.849 -37.486 1.00 57.56 296 LEU A N 1
ATOM 2332 C CA . LEU A 1 296 ? 46.636 -3.659 -37.881 1.00 57.56 296 LEU A CA 1
ATOM 2333 C C . LEU A 1 296 ? 47.576 -4.035 -39.029 1.00 57.56 296 LEU A C 1
ATOM 2335 O O . LEU A 1 296 ? 48.602 -4.679 -38.813 1.00 57.56 296 LEU A O 1
ATOM 2339 N N . THR A 1 297 ? 47.215 -3.647 -40.251 1.00 58.47 297 THR A N 1
ATOM 2340 C CA . THR A 1 297 ? 47.891 -4.103 -41.476 1.00 58.47 297 THR A CA 1
ATOM 2341 C C . THR A 1 297 ? 49.009 -3.182 -41.972 1.00 58.47 297 THR A C 1
ATOM 2343 O O . THR A 1 297 ? 49.873 -3.654 -42.705 1.00 58.47 297 THR A O 1
ATOM 2346 N N . ASP A 1 298 ? 49.076 -1.919 -41.533 1.00 56.75 298 ASP A N 1
ATOM 2347 C CA . ASP A 1 298 ? 50.219 -1.032 -41.799 1.00 56.75 298 ASP A CA 1
ATOM 2348 C C . ASP A 1 298 ? 50.880 -0.572 -40.493 1.00 56.75 298 ASP A C 1
ATOM 2350 O O . ASP A 1 298 ? 50.430 0.347 -39.807 1.00 56.75 298 ASP A O 1
ATOM 2354 N N . THR A 1 299 ? 51.967 -1.255 -40.131 1.00 59.16 299 THR A N 1
ATOM 2355 C CA . THR A 1 299 ? 52.787 -0.932 -38.959 1.00 59.16 299 THR A CA 1
ATOM 2356 C C . THR A 1 299 ? 54.080 -0.205 -39.322 1.00 59.16 299 THR A C 1
ATOM 2358 O O . THR A 1 299 ? 54.948 -0.071 -38.460 1.00 59.16 299 THR A O 1
ATOM 2361 N N . PHE A 1 300 ? 54.254 0.261 -40.566 1.00 60.22 300 PHE A N 1
ATOM 2362 C CA . PHE A 1 300 ? 55.546 0.778 -41.037 1.00 60.22 300 PHE A CA 1
ATOM 2363 C C . PHE A 1 300 ? 56.050 1.988 -40.227 1.00 60.22 300 PHE A C 1
ATOM 2365 O O . PHE A 1 300 ? 57.251 2.130 -40.009 1.00 60.22 300 PHE A O 1
ATOM 2372 N N . ALA A 1 301 ? 55.141 2.821 -39.712 1.00 54.06 301 ALA A N 1
ATOM 2373 C CA . ALA A 1 301 ? 55.470 3.997 -38.900 1.00 54.06 301 ALA A CA 1
ATOM 2374 C C . ALA A 1 301 ? 55.315 3.790 -37.377 1.00 54.06 301 ALA A C 1
ATOM 2376 O O . ALA A 1 301 ? 55.504 4.729 -36.602 1.00 54.06 301 ALA A O 1
ATOM 2377 N N . LEU A 1 302 ? 54.964 2.581 -36.924 1.00 55.19 302 LEU A N 1
ATOM 2378 C CA . LEU A 1 302 ? 54.681 2.289 -35.518 1.00 55.19 302 LEU A CA 1
ATOM 2379 C C . LEU A 1 302 ? 55.804 1.443 -34.910 1.00 55.19 302 LEU A C 1
ATOM 2381 O O . LEU A 1 302 ? 55.868 0.231 -35.105 1.00 55.19 302 LEU A O 1
ATOM 2385 N N . SER A 1 303 ? 56.668 2.070 -34.107 1.00 58.25 303 SER A N 1
ATOM 2386 C CA . SER A 1 303 ? 57.603 1.334 -33.248 1.00 58.25 303 SER A CA 1
ATOM 2387 C C . SER A 1 303 ? 56.840 0.748 -32.057 1.00 58.25 303 SER A C 1
ATOM 2389 O O . SER A 1 303 ? 56.525 1.449 -31.094 1.00 58.25 303 SER A O 1
ATOM 2391 N N . GLN A 1 304 ? 56.482 -0.534 -32.142 1.00 55.00 304 GLN A N 1
ATOM 2392 C CA . GLN A 1 304 ? 55.805 -1.247 -31.060 1.00 55.00 304 GLN A CA 1
ATOM 2393 C C . GLN A 1 304 ? 56.832 -1.897 -30.132 1.00 55.00 304 GLN A C 1
ATOM 2395 O O . GLN A 1 304 ? 57.604 -2.764 -30.541 1.00 55.00 304 GLN A O 1
ATOM 2400 N N . ASN A 1 305 ? 56.807 -1.520 -28.855 1.00 49.16 305 ASN A N 1
ATOM 2401 C CA . ASN A 1 305 ? 57.560 -2.229 -27.829 1.00 49.16 305 ASN A CA 1
ATOM 2402 C C . ASN A 1 305 ? 56.856 -3.563 -27.521 1.00 49.16 305 ASN A C 1
ATOM 2404 O O . ASN A 1 305 ? 55.786 -3.587 -26.918 1.00 49.16 305 ASN A O 1
ATOM 2408 N N . ILE A 1 306 ? 57.449 -4.671 -27.968 1.00 53.72 306 ILE A N 1
ATOM 2409 C CA . ILE A 1 306 ? 56.929 -6.035 -27.775 1.00 53.72 306 ILE A CA 1
ATOM 2410 C C . ILE A 1 306 ? 57.445 -6.707 -26.495 1.00 53.72 306 ILE A C 1
ATOM 2412 O O . ILE A 1 306 ? 57.137 -7.879 -26.258 1.00 53.72 306 ILE A O 1
ATOM 2416 N N . ASN A 1 307 ? 58.204 -5.994 -25.656 1.00 46.28 307 ASN A N 1
ATOM 2417 C CA . ASN A 1 307 ? 58.677 -6.538 -24.389 1.00 46.28 307 ASN A CA 1
ATOM 2418 C C . ASN A 1 307 ? 57.488 -6.717 -23.445 1.00 46.28 307 ASN A C 1
ATOM 2420 O O . ASN A 1 307 ? 56.951 -5.762 -22.884 1.00 46.28 307 ASN A O 1
ATOM 2424 N N . LYS A 1 308 ? 57.068 -7.969 -23.257 1.00 49.59 308 LYS A N 1
ATOM 2425 C CA . LYS A 1 308 ? 56.106 -8.311 -22.213 1.00 49.59 308 LYS A CA 1
ATOM 2426 C C . LYS A 1 308 ? 56.808 -8.186 -20.863 1.00 49.59 308 LYS A C 1
ATOM 2428 O O . LYS A 1 308 ? 57.860 -8.791 -20.659 1.00 49.59 308 LYS A O 1
ATOM 2433 N N . PHE A 1 309 ? 56.213 -7.446 -19.929 1.00 44.59 309 PHE A N 1
ATOM 2434 C CA . PHE A 1 309 ? 56.575 -7.514 -18.515 1.00 44.59 309 PHE A CA 1
ATOM 2435 C C . PHE A 1 309 ? 56.176 -8.886 -17.968 1.00 44.59 309 PHE A C 1
ATOM 2437 O O . PHE A 1 309 ? 55.179 -9.033 -17.265 1.00 44.59 309 PHE A O 1
ATOM 2444 N N . ASN A 1 310 ? 56.964 -9.912 -18.268 1.00 49.72 310 ASN A N 1
ATOM 2445 C CA . ASN A 1 310 ? 56.914 -11.147 -17.508 1.00 49.72 310 ASN A CA 1
ATOM 2446 C C . ASN A 1 310 ? 57.718 -10.881 -16.235 1.00 49.72 310 ASN A C 1
ATOM 2448 O O . ASN A 1 310 ? 58.869 -11.284 -16.104 1.00 49.72 310 ASN A O 1
ATOM 2452 N N . SER A 1 311 ? 57.129 -10.094 -15.335 1.00 44.03 311 SER A N 1
ATOM 2453 C CA . SER A 1 311 ? 57.662 -9.844 -14.004 1.00 44.03 311 SER A CA 1
ATOM 2454 C C . SER A 1 311 ? 57.641 -11.155 -13.233 1.00 44.03 311 SER A C 1
ATOM 2456 O O . SER A 1 311 ? 56.658 -11.436 -12.567 1.00 44.03 311 SER A O 1
ATOM 2458 N N . ASN A 1 312 ? 58.692 -11.957 -13.359 1.00 46.59 312 ASN A N 1
ATOM 2459 C CA . ASN A 1 312 ? 59.104 -12.960 -12.390 1.00 46.59 312 ASN A CA 1
ATOM 2460 C C . ASN A 1 312 ? 60.587 -13.230 -12.640 1.00 46.59 312 ASN A C 1
ATOM 2462 O O . ASN A 1 312 ? 60.979 -13.688 -13.712 1.00 46.59 312 ASN A O 1
ATOM 2466 N N . THR A 1 313 ? 61.414 -12.922 -11.647 1.00 48.66 313 THR A N 1
ATOM 2467 C CA . THR A 1 313 ? 62.781 -13.426 -11.539 1.00 48.66 313 THR A CA 1
ATOM 2468 C C . THR A 1 313 ? 62.742 -14.947 -11.686 1.00 48.66 313 THR A C 1
ATOM 2470 O O . THR A 1 313 ? 62.310 -15.671 -10.792 1.00 48.66 313 THR A O 1
ATOM 2473 N N . MET A 1 314 ? 63.134 -15.447 -12.854 1.00 49.38 314 MET A N 1
ATOM 2474 C CA . MET A 1 314 ? 63.257 -16.880 -13.091 1.00 49.38 314 MET A CA 1
ATOM 2475 C C . MET A 1 314 ? 64.473 -17.375 -12.308 1.00 49.38 314 MET A C 1
ATOM 2477 O O . MET A 1 314 ? 65.614 -17.140 -12.702 1.00 49.38 314 MET A O 1
ATOM 2481 N N . PHE A 1 315 ? 64.240 -18.041 -11.178 1.00 50.75 315 PHE A N 1
ATOM 2482 C CA . PHE A 1 315 ? 65.287 -18.817 -10.525 1.00 50.75 315 PHE A CA 1
ATOM 2483 C C . PHE A 1 315 ? 65.707 -19.961 -11.462 1.00 50.75 315 PHE A C 1
ATOM 2485 O O . PHE A 1 315 ? 64.863 -20.591 -12.101 1.00 50.75 315 PHE A O 1
ATOM 2492 N N . GLY A 1 316 ? 67.011 -20.238 -11.556 1.00 51.06 316 GLY A N 1
ATOM 2493 C CA . GLY A 1 316 ? 67.499 -21.425 -12.266 1.00 51.06 316 GLY A CA 1
ATOM 2494 C C . GLY A 1 316 ? 66.916 -22.719 -11.672 1.00 51.06 316 GLY A C 1
ATOM 2495 O O . GLY A 1 316 ? 66.473 -22.742 -10.525 1.00 51.06 316 GLY A O 1
ATOM 2496 N N . ILE A 1 317 ? 66.953 -23.818 -12.435 1.00 50.91 317 ILE A N 1
ATOM 2497 C CA . ILE A 1 317 ? 66.389 -25.143 -12.079 1.00 50.91 317 ILE A CA 1
ATOM 2498 C C . ILE A 1 317 ? 66.843 -25.683 -10.702 1.00 50.91 317 ILE A C 1
ATOM 2500 O O . ILE A 1 317 ? 66.172 -26.535 -10.124 1.00 50.91 317 ILE A O 1
ATOM 2504 N N . LEU A 1 318 ? 67.949 -25.175 -10.149 1.00 52.81 318 LEU A N 1
ATOM 2505 C CA . LEU A 1 318 ? 68.506 -25.557 -8.846 1.00 52.81 318 LEU A CA 1
ATOM 2506 C C . LEU A 1 318 ? 68.166 -24.588 -7.695 1.00 52.81 318 LEU A C 1
ATOM 2508 O O . LEU A 1 318 ? 68.927 -24.499 -6.729 1.00 52.81 318 LEU A O 1
ATOM 2512 N N . ALA A 1 319 ? 67.052 -23.853 -7.765 1.00 55.09 319 ALA A N 1
ATOM 2513 C CA . ALA A 1 319 ? 66.616 -23.023 -6.641 1.00 55.09 319 ALA A CA 1
ATOM 2514 C C . ALA A 1 319 ? 66.423 -23.875 -5.364 1.00 55.09 319 ALA A C 1
ATOM 2516 O O . ALA A 1 319 ? 65.943 -25.013 -5.451 1.00 55.09 319 ALA A O 1
ATOM 2517 N N . PRO A 1 320 ? 66.773 -23.355 -4.171 1.00 55.28 320 PRO A N 1
ATOM 2518 C CA . PRO A 1 320 ? 66.592 -24.087 -2.922 1.00 55.28 320 PRO A CA 1
ATOM 2519 C C . PRO A 1 320 ? 65.123 -24.483 -2.737 1.00 55.28 320 PRO A C 1
ATOM 2521 O O . PRO A 1 320 ? 64.213 -23.683 -2.970 1.00 55.28 320 PRO A O 1
ATOM 2524 N N . ARG A 1 321 ? 64.887 -25.739 -2.333 1.00 58.91 321 ARG A N 1
ATOM 2525 C CA . ARG A 1 321 ? 63.531 -26.228 -2.066 1.00 58.91 321 ARG A CA 1
ATOM 2526 C C . ARG A 1 321 ? 63.069 -25.684 -0.724 1.00 58.91 321 ARG A C 1
ATOM 2528 O O . ARG A 1 321 ? 63.728 -25.906 0.290 1.00 58.91 321 ARG A O 1
ATOM 2535 N N . VAL A 1 322 ? 61.942 -24.988 -0.728 1.00 57.03 322 VAL A N 1
ATOM 2536 C CA . VAL A 1 322 ? 61.304 -24.485 0.488 1.00 57.03 322 VAL A CA 1
ATOM 2537 C C . VAL A 1 322 ? 60.076 -25.327 0.792 1.00 57.03 322 VAL A C 1
ATOM 2539 O O . VAL A 1 322 ? 59.370 -25.778 -0.112 1.00 57.03 322 VAL A O 1
ATOM 2542 N N . THR A 1 323 ? 59.840 -25.566 2.076 1.00 58.34 323 THR A N 1
ATOM 2543 C CA . THR A 1 323 ? 58.615 -26.210 2.541 1.00 58.34 323 THR A CA 1
ATOM 2544 C C . THR A 1 323 ? 57.504 -25.167 2.520 1.00 58.34 323 THR A C 1
ATOM 2546 O O . THR A 1 323 ? 57.592 -24.155 3.218 1.00 58.34 323 THR A O 1
ATOM 2549 N N . TYR A 1 324 ? 56.475 -25.380 1.706 1.00 60.69 324 TYR A N 1
ATOM 2550 C CA . TYR A 1 324 ? 55.308 -24.508 1.692 1.00 60.69 324 TYR A CA 1
ATOM 2551 C C . TYR A 1 324 ? 54.473 -24.695 2.965 1.00 60.69 324 TYR A C 1
ATOM 2553 O O . TYR A 1 324 ? 54.677 -25.617 3.758 1.00 60.69 324 TYR A O 1
ATOM 2561 N N . ARG A 1 325 ? 53.489 -23.811 3.161 1.00 59.06 325 ARG A N 1
ATOM 2562 C CA . ARG A 1 325 ? 52.556 -23.862 4.299 1.00 59.06 325 ARG A CA 1
ATOM 2563 C C . ARG A 1 325 ? 51.817 -25.204 4.410 1.00 59.06 325 ARG A C 1
ATOM 2565 O O . ARG A 1 325 ? 51.411 -25.578 5.502 1.00 59.06 325 ARG A O 1
ATOM 2572 N N . ASP A 1 326 ? 51.662 -25.918 3.300 1.00 68.12 326 ASP A N 1
ATOM 2573 C CA . ASP A 1 326 ? 51.033 -27.239 3.223 1.00 68.12 326 ASP A CA 1
ATOM 2574 C C . ASP A 1 326 ? 52.003 -28.404 3.505 1.00 68.12 326 ASP A C 1
ATOM 2576 O O . ASP A 1 326 ? 51.655 -29.558 3.277 1.00 68.12 326 ASP A O 1
ATOM 2580 N N . THR A 1 327 ? 53.217 -28.122 3.994 1.00 57.88 327 THR A N 1
ATOM 2581 C CA . THR A 1 327 ? 54.315 -29.077 4.242 1.00 57.88 327 THR A CA 1
ATOM 2582 C C . THR A 1 327 ? 54.921 -29.749 3.002 1.00 57.88 327 THR A C 1
ATOM 2584 O O . THR A 1 327 ? 55.869 -30.526 3.132 1.00 57.88 327 THR A O 1
ATOM 2587 N N . SER A 1 328 ? 54.460 -29.414 1.792 1.00 64.50 328 SER A N 1
ATOM 2588 C CA . SER A 1 328 ? 55.049 -29.908 0.547 1.00 64.50 328 SER A CA 1
ATOM 2589 C C . SER A 1 328 ? 56.341 -29.156 0.201 1.00 64.50 328 SER A C 1
ATOM 2591 O O . SER A 1 328 ? 56.501 -27.972 0.501 1.00 64.50 328 SER A O 1
ATOM 2593 N N . GLN A 1 329 ? 57.305 -29.850 -0.411 1.00 59.53 329 GLN A N 1
ATOM 2594 C CA . GLN A 1 329 ? 58.590 -29.264 -0.809 1.00 59.53 329 GLN A CA 1
ATOM 2595 C C . GLN A 1 329 ? 58.594 -28.920 -2.301 1.00 59.53 329 GLN A C 1
ATOM 2597 O O . GLN A 1 329 ? 58.659 -29.815 -3.153 1.00 59.53 329 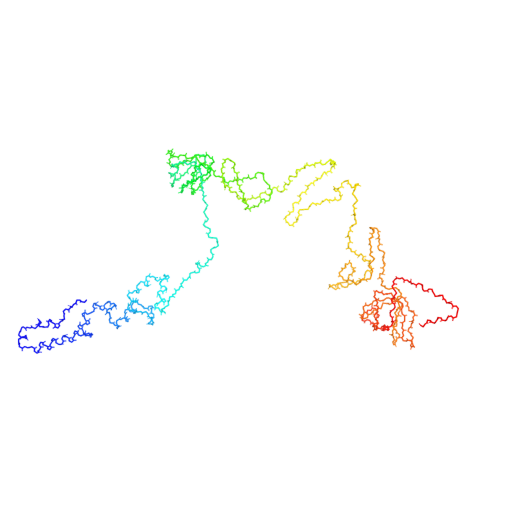GLN A O 1
ATOM 2602 N N . GLY A 1 330 ? 58.604 -27.628 -2.630 1.00 59.44 330 GLY A N 1
ATOM 2603 C CA . GLY A 1 330 ? 58.705 -27.147 -4.011 1.00 59.44 330 GLY A CA 1
ATOM 2604 C C . GLY A 1 330 ? 59.956 -26.332 -4.284 1.00 59.44 330 GLY A C 1
ATOM 2605 O O . GLY A 1 330 ? 60.618 -25.841 -3.372 1.00 59.44 330 GLY A O 1
ATOM 2606 N N . ILE A 1 331 ? 60.287 -26.219 -5.570 1.00 56.62 331 ILE A N 1
ATOM 2607 C CA . ILE A 1 331 ? 61.336 -25.321 -6.058 1.00 56.62 331 ILE A CA 1
ATOM 2608 C C . ILE A 1 331 ? 60.787 -23.898 -5.959 1.00 56.62 331 ILE A C 1
ATOM 2610 O O . ILE A 1 331 ? 59.672 -23.622 -6.398 1.00 56.62 331 ILE A O 1
ATOM 2614 N N . MET A 1 332 ? 61.556 -23.001 -5.351 1.00 56.62 332 MET A N 1
ATOM 2615 C CA . MET A 1 332 ? 61.113 -21.641 -5.078 1.00 56.62 332 MET A CA 1
ATOM 2616 C C . MET A 1 332 ? 60.986 -20.829 -6.379 1.00 56.62 332 MET A C 1
ATOM 2618 O O . MET A 1 332 ? 61.987 -20.410 -6.947 1.00 56.62 332 MET A O 1
ATOM 2622 N N . ASN A 1 333 ? 59.757 -20.641 -6.869 1.00 51.16 333 ASN A N 1
ATOM 2623 C CA . ASN A 1 333 ? 59.463 -20.055 -8.186 1.00 51.16 333 ASN A CA 1
ATOM 2624 C C . ASN A 1 333 ? 58.662 -18.735 -8.143 1.00 51.16 333 ASN A C 1
ATOM 2626 O O . ASN A 1 333 ? 58.524 -18.088 -9.177 1.00 51.16 333 ASN A O 1
ATOM 2630 N N . THR A 1 334 ? 58.157 -18.308 -6.979 1.00 52.28 334 THR A N 1
ATOM 2631 C CA . THR A 1 334 ? 57.385 -17.059 -6.822 1.00 52.28 334 THR A CA 1
ATOM 2632 C C . THR A 1 334 ? 57.767 -16.309 -5.539 1.00 52.28 334 THR A C 1
ATOM 2634 O O . THR A 1 334 ? 57.754 -16.879 -4.445 1.00 52.28 334 THR A O 1
ATOM 2637 N N . HIS A 1 335 ? 58.109 -15.021 -5.676 1.00 52.09 335 HIS A N 1
ATOM 2638 C CA . HIS A 1 335 ? 58.584 -14.116 -4.618 1.00 52.09 335 HIS A CA 1
ATOM 2639 C C . HIS A 1 335 ? 57.469 -13.723 -3.636 1.00 52.09 335 HIS A C 1
ATOM 2641 O O . HIS A 1 335 ? 56.919 -12.630 -3.709 1.00 52.09 335 HIS A O 1
ATOM 2647 N N . ALA A 1 336 ? 57.135 -14.598 -2.691 1.00 43.44 336 ALA A N 1
ATOM 2648 C CA . ALA A 1 336 ? 56.312 -14.186 -1.555 1.00 43.44 336 ALA A CA 1
ATOM 2649 C C . ALA A 1 336 ? 57.099 -14.057 -0.247 1.00 43.44 336 ALA A C 1
ATOM 2651 O O . ALA A 1 336 ? 56.631 -13.327 0.608 1.00 43.44 336 ALA A O 1
ATOM 2652 N N . ASN A 1 337 ? 58.269 -14.698 -0.076 1.00 42.78 337 ASN A N 1
ATOM 2653 C CA . ASN A 1 337 ? 59.092 -14.573 1.142 1.00 42.78 337 ASN A CA 1
ATOM 2654 C C . ASN A 1 337 ? 60.506 -15.182 0.977 1.00 42.78 337 ASN A C 1
ATOM 2656 O O . ASN A 1 337 ? 60.718 -16.334 1.354 1.00 42.78 337 ASN A O 1
ATOM 2660 N N . THR A 1 338 ? 61.498 -14.430 0.477 1.00 46.75 338 THR A N 1
ATOM 2661 C CA . THR A 1 338 ? 62.913 -14.864 0.566 1.00 46.75 338 THR A CA 1
ATOM 2662 C C . THR A 1 338 ? 63.910 -13.725 0.729 1.00 46.75 338 THR A C 1
ATOM 2664 O O . THR A 1 338 ? 63.820 -12.713 0.037 1.00 46.75 338 THR A O 1
ATOM 2667 N N . LEU A 1 339 ? 64.900 -13.940 1.610 1.00 47.09 339 LEU A N 1
ATOM 2668 C CA . LEU A 1 339 ? 66.089 -13.097 1.749 1.00 47.09 339 LEU A CA 1
ATOM 2669 C C . LEU A 1 339 ? 66.993 -13.223 0.512 1.00 47.09 339 LEU A C 1
ATOM 2671 O O . LEU A 1 339 ? 67.286 -14.320 0.040 1.00 47.09 339 LEU A O 1
ATOM 2675 N N . LEU A 1 340 ? 67.418 -12.064 0.011 1.00 44.97 340 LEU A N 1
ATOM 2676 C CA . LEU A 1 340 ? 68.154 -11.847 -1.232 1.00 44.97 340 LEU A CA 1
ATOM 2677 C C . LEU A 1 340 ? 69.574 -12.436 -1.191 1.00 44.97 340 LEU A C 1
ATOM 2679 O O . LEU A 1 340 ? 70.460 -11.897 -0.534 1.00 44.97 340 LEU A O 1
ATOM 2683 N N . GLY A 1 341 ? 69.789 -13.494 -1.974 1.00 45.72 341 GLY A N 1
ATOM 2684 C CA . GLY A 1 341 ? 71.096 -13.947 -2.457 1.00 45.72 341 GLY A CA 1
ATOM 2685 C C . GLY A 1 341 ? 71.105 -13.911 -3.988 1.00 45.72 341 GLY A C 1
ATOM 2686 O O . GLY A 1 341 ? 70.960 -14.945 -4.628 1.00 45.72 341 GLY A O 1
ATOM 2687 N N . SER A 1 342 ? 71.148 -12.693 -4.541 1.00 51.22 342 SER A N 1
ATOM 2688 C CA . SER A 1 342 ? 71.330 -12.322 -5.959 1.00 51.22 342 SER A CA 1
ATOM 2689 C C . SER A 1 342 ? 70.603 -13.159 -7.038 1.00 51.22 342 SER A C 1
ATOM 2691 O O . SER A 1 342 ? 71.235 -14.004 -7.679 1.00 51.22 342 SER A O 1
ATOM 2693 N N . PRO A 1 343 ? 69.326 -12.887 -7.370 1.00 53.28 343 PRO A N 1
ATOM 2694 C CA . PRO A 1 343 ? 68.891 -13.074 -8.747 1.00 53.28 343 PRO A CA 1
ATOM 2695 C C . PRO A 1 343 ? 69.512 -11.944 -9.582 1.00 53.28 343 PRO A C 1
ATOM 2697 O O . PRO A 1 343 ? 69.488 -10.782 -9.190 1.00 53.28 343 PRO A O 1
ATOM 2700 N N . ASP A 1 344 ? 70.139 -12.288 -10.698 1.00 49.06 344 ASP A N 1
ATOM 2701 C CA . ASP A 1 344 ? 70.674 -11.314 -11.648 1.00 49.06 344 ASP A CA 1
ATOM 2702 C C . ASP A 1 344 ? 69.533 -10.405 -12.149 1.00 49.06 344 ASP A C 1
ATOM 2704 O O . ASP A 1 344 ? 68.544 -10.886 -12.712 1.00 49.06 344 ASP A O 1
ATOM 2708 N N . PHE A 1 345 ? 69.643 -9.105 -11.864 1.00 50.09 345 PHE A N 1
ATOM 2709 C CA . PHE A 1 345 ? 68.630 -8.101 -12.169 1.00 50.09 345 PHE A CA 1
ATOM 2710 C C . PHE A 1 345 ? 69.010 -7.367 -13.457 1.00 50.09 345 PHE A C 1
ATOM 2712 O O . PHE A 1 345 ? 69.925 -6.547 -13.466 1.00 50.09 345 PHE A O 1
ATOM 2719 N N . GLY A 1 346 ? 68.272 -7.617 -14.538 1.00 49.16 346 GLY A N 1
ATOM 2720 C CA . GLY A 1 346 ? 68.491 -6.947 -15.817 1.00 49.16 346 GLY A CA 1
ATOM 2721 C C . GLY A 1 346 ? 67.436 -7.297 -16.864 1.00 49.16 346 GLY A C 1
ATOM 2722 O O . GLY A 1 346 ? 66.730 -8.300 -16.748 1.00 49.16 346 GLY A O 1
ATOM 2723 N N . PHE A 1 347 ? 67.324 -6.449 -17.887 1.00 49.59 347 PHE A N 1
ATOM 2724 C CA . PHE A 1 347 ? 66.481 -6.692 -19.057 1.00 49.59 347 PHE A CA 1
ATOM 2725 C C . PHE A 1 347 ? 67.187 -7.684 -19.980 1.00 49.59 347 PHE A C 1
ATOM 2727 O O . PHE A 1 347 ? 68.216 -7.345 -20.558 1.00 49.59 347 PHE A O 1
ATOM 2734 N N . ARG A 1 348 ? 66.648 -8.897 -20.109 1.00 52.16 348 ARG A N 1
ATOM 2735 C CA . ARG A 1 348 ? 67.217 -9.930 -20.984 1.00 52.16 348 ARG A CA 1
ATOM 2736 C C . ARG A 1 348 ? 66.444 -10.062 -22.284 1.00 52.16 348 ARG A C 1
ATOM 2738 O O . ARG A 1 348 ? 65.236 -9.828 -22.327 1.00 52.16 348 ARG A O 1
ATOM 2745 N N . GLU A 1 349 ? 67.148 -10.475 -23.329 1.00 52.38 349 GLU A N 1
ATOM 2746 C CA . GLU A 1 349 ? 66.563 -10.762 -24.637 1.00 52.38 349 GLU A CA 1
ATOM 2747 C C . GLU A 1 349 ? 65.884 -12.143 -24.655 1.00 52.38 349 GLU A C 1
ATOM 2749 O O . GLU A 1 349 ? 66.244 -13.049 -23.903 1.00 52.38 349 GLU A O 1
ATOM 2754 N N . ALA A 1 350 ? 64.896 -12.329 -25.535 1.00 48.72 350 ALA A N 1
ATOM 2755 C CA . ALA A 1 350 ? 64.013 -13.505 -25.557 1.00 48.72 350 ALA A CA 1
ATOM 2756 C C . ALA A 1 350 ? 64.716 -14.859 -25.815 1.00 48.72 350 ALA A C 1
ATOM 2758 O O . ALA A 1 350 ? 64.107 -15.910 -25.627 1.00 48.72 350 ALA A O 1
ATOM 2759 N N . SER A 1 351 ? 65.976 -14.843 -26.246 1.00 54.22 351 SER A N 1
ATOM 2760 C CA . SER A 1 351 ? 66.787 -16.024 -26.569 1.00 54.22 351 SER A CA 1
ATOM 2761 C C . SER A 1 351 ? 67.925 -16.291 -25.575 1.00 54.22 351 SER A C 1
ATOM 2763 O O . SER A 1 351 ? 68.713 -17.214 -25.781 1.00 54.22 351 SER A O 1
ATOM 2765 N N . GLU A 1 352 ? 68.025 -15.516 -24.492 1.00 52.12 352 GLU A N 1
ATOM 2766 C CA . GLU A 1 352 ? 69.053 -15.710 -23.470 1.00 52.12 352 GLU A CA 1
ATOM 2767 C C . GLU A 1 352 ? 68.614 -16.782 -22.450 1.00 52.12 352 GLU A C 1
ATOM 2769 O O . GLU A 1 352 ? 67.712 -16.572 -21.639 1.00 52.12 352 GLU A O 1
ATOM 2774 N N . SER A 1 353 ? 69.244 -17.962 -22.490 1.00 56.66 353 SER A N 1
ATOM 2775 C CA . SER A 1 353 ? 68.973 -19.054 -21.542 1.00 56.66 353 SER A CA 1
ATOM 2776 C C . SER A 1 353 ? 69.863 -18.935 -20.304 1.00 56.66 353 SER A C 1
ATOM 2778 O O . SER A 1 353 ? 71.089 -18.956 -20.411 1.00 56.66 353 SER A O 1
ATOM 2780 N N . LEU A 1 354 ? 69.262 -18.903 -19.110 1.00 57.12 354 LEU A N 1
ATOM 2781 C CA . LEU A 1 354 ? 69.993 -19.006 -17.843 1.00 57.12 354 LEU A CA 1
ATOM 2782 C C . LEU A 1 354 ? 70.698 -20.372 -17.753 1.00 57.12 354 LEU A C 1
ATOM 2784 O O . LEU A 1 354 ? 70.049 -21.419 -17.732 1.00 57.12 354 LEU A O 1
ATOM 2788 N N . GLY A 1 355 ? 72.032 -20.368 -17.702 1.00 56.22 355 GLY A N 1
ATOM 2789 C CA . GLY A 1 355 ? 72.827 -21.554 -17.378 1.00 56.22 355 GLY A CA 1
ATOM 2790 C C . GLY A 1 355 ? 72.603 -22.003 -15.928 1.00 56.22 355 GLY A C 1
ATOM 2791 O O . GLY A 1 355 ? 72.304 -21.191 -15.053 1.00 56.22 355 GLY A O 1
ATOM 2792 N N . ASN A 1 356 ? 72.740 -23.305 -15.664 1.00 55.69 356 ASN A N 1
ATOM 2793 C CA . ASN A 1 356 ? 72.432 -23.928 -14.374 1.00 55.69 356 ASN A CA 1
ATOM 2794 C C . ASN A 1 356 ? 73.495 -23.609 -13.300 1.00 55.69 356 ASN A C 1
ATOM 2796 O O . ASN A 1 356 ? 74.335 -24.446 -12.972 1.00 55.69 356 ASN A O 1
ATOM 2800 N N . ASN A 1 357 ? 73.486 -22.381 -12.779 1.00 56.56 357 ASN A N 1
ATOM 2801 C CA . ASN A 1 357 ? 74.475 -21.898 -11.820 1.00 56.56 357 ASN A CA 1
ATOM 2802 C C . ASN A 1 357 ? 73.947 -21.990 -10.380 1.00 56.56 357 ASN A C 1
ATOM 2804 O O . ASN A 1 357 ? 72.827 -21.580 -10.084 1.00 56.56 357 ASN A O 1
ATOM 2808 N N . VAL A 1 358 ? 74.765 -22.518 -9.463 1.00 58.81 358 VAL A N 1
ATOM 2809 C CA . VAL A 1 358 ? 74.446 -22.537 -8.027 1.00 58.81 358 VAL A CA 1
ATOM 2810 C C . VAL A 1 358 ? 74.772 -21.163 -7.445 1.00 58.81 358 VAL A C 1
ATOM 2812 O O . VAL A 1 358 ? 75.943 -20.825 -7.274 1.00 58.81 358 VAL A O 1
ATOM 2815 N N . TYR A 1 359 ? 73.745 -20.374 -7.141 1.00 60.91 359 TYR A N 1
ATOM 2816 C CA . TYR A 1 359 ? 73.909 -19.042 -6.557 1.00 60.91 359 TYR A CA 1
ATOM 2817 C C . TYR A 1 359 ? 74.278 -19.160 -5.076 1.00 60.91 359 TYR A C 1
ATOM 2819 O O . TYR A 1 359 ? 73.472 -19.603 -4.260 1.00 60.91 359 TYR A O 1
ATOM 2827 N N . ARG A 1 360 ? 75.520 -18.805 -4.735 1.00 64.94 360 ARG A N 1
ATOM 2828 C CA . ARG A 1 360 ? 76.057 -18.809 -3.366 1.00 64.94 360 ARG A CA 1
ATOM 2829 C C . ARG A 1 360 ? 76.423 -17.384 -2.972 1.00 64.94 360 ARG A C 1
ATOM 2831 O O . ARG A 1 360 ? 76.874 -16.621 -3.817 1.00 64.94 360 ARG A O 1
ATOM 2838 N N . THR A 1 361 ? 76.272 -17.037 -1.700 1.00 66.31 361 THR A N 1
ATOM 2839 C CA . THR A 1 361 ? 76.612 -15.694 -1.204 1.00 66.31 361 THR A CA 1
ATOM 2840 C C . THR A 1 361 ? 78.125 -15.526 -1.070 1.00 66.31 361 THR A C 1
ATOM 2842 O O . THR A 1 361 ? 78.660 -14.472 -1.405 1.00 66.31 361 THR A O 1
ATOM 2845 N N . ASN A 1 362 ? 78.829 -16.585 -0.653 1.00 72.00 362 ASN A N 1
ATOM 2846 C CA . ASN A 1 362 ? 80.285 -16.589 -0.533 1.00 72.00 362 ASN A CA 1
ATOM 2847 C C . ASN A 1 362 ? 80.912 -17.802 -1.227 1.00 72.00 362 ASN A C 1
ATOM 2849 O O . ASN A 1 362 ? 80.380 -18.915 -1.157 1.00 72.00 362 ASN A O 1
ATOM 2853 N N . ALA A 1 363 ? 82.086 -17.596 -1.829 1.00 76.25 363 ALA A N 1
ATOM 2854 C CA . ALA A 1 363 ? 82.891 -18.650 -2.443 1.00 76.25 363 ALA A CA 1
ATOM 2855 C C . ALA A 1 363 ? 84.289 -18.701 -1.810 1.00 76.25 363 ALA A C 1
ATOM 2857 O O . ALA A 1 363 ? 84.984 -17.688 -1.721 1.00 76.25 363 ALA A O 1
ATOM 2858 N N . ASN A 1 364 ? 84.735 -19.894 -1.411 1.00 73.44 364 ASN A N 1
ATOM 2859 C CA . ASN A 1 364 ? 85.975 -20.121 -0.662 1.00 73.44 364 ASN A CA 1
ATOM 2860 C C . ASN A 1 364 ? 86.078 -19.286 0.635 1.00 73.44 364 ASN A C 1
ATOM 2862 O O . ASN A 1 364 ? 87.184 -18.879 1.001 1.00 73.44 364 ASN A O 1
ATOM 2866 N N . ALA A 1 365 ? 84.957 -19.013 1.311 1.00 80.25 365 ALA A N 1
ATOM 2867 C CA . ALA A 1 365 ? 84.974 -18.369 2.624 1.00 80.25 365 ALA A CA 1
ATOM 2868 C C . ALA A 1 365 ? 85.732 -19.246 3.625 1.00 80.25 365 ALA A C 1
ATOM 2870 O O . ALA A 1 365 ? 85.743 -20.471 3.500 1.00 80.25 365 ALA A O 1
ATOM 2871 N N . VAL A 1 366 ? 86.386 -18.634 4.607 1.00 82.69 366 VAL A N 1
ATOM 2872 C CA . VAL A 1 366 ? 87.137 -19.378 5.623 1.00 82.69 366 VAL A CA 1
ATOM 2873 C C . VAL A 1 366 ? 86.327 -19.403 6.907 1.00 82.69 366 VAL A C 1
ATOM 2875 O O . VAL A 1 366 ? 85.924 -18.353 7.392 1.00 82.69 366 VAL A O 1
ATOM 2878 N N . ILE A 1 367 ? 86.102 -20.595 7.452 1.00 85.25 367 ILE A N 1
ATOM 2879 C CA . ILE A 1 367 ? 85.496 -20.786 8.768 1.00 85.25 367 ILE A CA 1
ATOM 2880 C C . ILE A 1 367 ? 86.493 -21.479 9.700 1.00 85.25 367 ILE A C 1
ATOM 2882 O O . ILE A 1 367 ? 87.093 -22.491 9.336 1.00 85.25 367 ILE A O 1
ATOM 2886 N N . VAL A 1 368 ? 86.680 -20.915 10.888 1.00 85.44 368 VAL A N 1
ATOM 2887 C CA . VAL A 1 368 ? 87.501 -21.424 11.984 1.00 85.44 368 VAL A CA 1
ATOM 2888 C C . VAL A 1 368 ? 86.557 -21.939 13.061 1.00 85.44 368 VAL A C 1
ATOM 2890 O O . VAL A 1 368 ? 85.710 -21.201 13.571 1.00 85.44 368 VAL A O 1
ATOM 2893 N N . LEU A 1 369 ? 86.679 -23.228 13.358 1.00 83.62 369 LEU A N 1
ATOM 2894 C CA . LEU A 1 369 ? 85.854 -23.935 14.325 1.00 83.62 369 LEU A CA 1
ATOM 2895 C C . LEU A 1 369 ? 86.714 -24.377 15.503 1.00 83.62 369 LEU A C 1
ATOM 2897 O O . LEU A 1 369 ? 87.570 -25.250 15.331 1.00 83.62 369 LEU A O 1
ATOM 2901 N N . ALA A 1 370 ? 86.417 -23.833 16.678 1.00 83.19 370 ALA A N 1
ATOM 2902 C CA . ALA A 1 370 ? 86.973 -24.281 17.943 1.00 83.19 370 ALA A CA 1
ATOM 2903 C C . ALA A 1 370 ? 86.368 -25.639 18.322 1.00 83.19 370 ALA A C 1
ATOM 2905 O O . ALA A 1 370 ? 85.144 -25.835 18.315 1.00 83.19 370 ALA A O 1
ATOM 2906 N N . ASN A 1 371 ? 87.247 -26.587 18.621 1.00 80.38 371 ASN A N 1
ATOM 2907 C CA . ASN A 1 371 ? 86.979 -28.006 18.756 1.00 80.38 371 ASN A CA 1
ATOM 2908 C C . ASN A 1 371 ? 87.839 -28.634 19.849 1.00 80.38 371 ASN A C 1
ATOM 2910 O O . ASN A 1 371 ? 89.057 -28.578 19.814 1.00 80.38 371 ASN A O 1
ATOM 2914 N N . THR A 1 372 ? 87.206 -29.345 20.778 1.00 71.56 372 THR A N 1
ATOM 2915 C CA . THR A 1 372 ? 87.916 -30.073 21.847 1.00 71.56 372 THR A CA 1
ATOM 2916 C C . THR A 1 372 ? 88.312 -31.501 21.430 1.00 71.56 372 THR A C 1
ATOM 2918 O O . THR A 1 372 ? 88.991 -32.208 22.170 1.00 71.56 372 THR A O 1
ATOM 2921 N N . ALA A 1 373 ? 87.859 -31.966 20.258 1.00 72.81 373 ALA A N 1
ATOM 2922 C CA . ALA A 1 373 ? 88.162 -33.283 19.698 1.00 72.81 373 ALA A CA 1
ATOM 2923 C C . ALA A 1 373 ? 88.085 -33.255 18.162 1.00 72.81 373 ALA A C 1
ATOM 2925 O O . ALA A 1 373 ? 87.461 -32.365 17.587 1.00 72.81 373 ALA A O 1
ATOM 2926 N N . ASN A 1 374 ? 88.688 -34.245 17.490 1.00 74.75 374 ASN A N 1
ATOM 2927 C CA . ASN A 1 374 ? 88.687 -34.320 16.026 1.00 74.75 374 ASN A CA 1
ATOM 2928 C C . ASN A 1 374 ? 87.245 -34.417 15.472 1.00 74.75 374 ASN A C 1
ATOM 2930 O O . ASN A 1 374 ? 86.581 -35.426 15.717 1.00 74.75 374 ASN A O 1
ATOM 2934 N N . PRO A 1 375 ? 86.772 -33.428 14.687 1.00 72.38 375 PRO A N 1
ATOM 2935 C CA . PRO A 1 375 ? 85.379 -33.362 14.250 1.00 72.38 375 PRO A CA 1
ATOM 2936 C C . PRO A 1 375 ? 85.049 -34.250 13.036 1.00 72.38 375 PRO A C 1
ATOM 2938 O O . PRO A 1 375 ? 83.896 -34.291 12.610 1.00 72.38 375 PRO A O 1
ATOM 2941 N N . GLY A 1 376 ? 86.027 -34.955 12.447 1.00 76.56 376 GLY A N 1
ATOM 2942 C CA . GLY A 1 376 ? 85.776 -35.933 11.373 1.00 76.56 376 GLY A CA 1
ATOM 2943 C C . GLY A 1 376 ? 85.176 -35.342 10.086 1.00 76.56 376 GLY A C 1
ATOM 2944 O O . GLY A 1 376 ? 84.462 -36.034 9.356 1.00 76.56 376 GLY A O 1
ATOM 2945 N N . VAL A 1 377 ? 85.431 -34.059 9.823 1.00 79.81 377 VAL A N 1
ATOM 2946 C CA . VAL A 1 377 ? 84.946 -33.339 8.638 1.00 79.81 377 VAL A CA 1
ATOM 2947 C C . VAL A 1 377 ? 85.774 -33.730 7.414 1.00 79.81 377 VAL A C 1
ATOM 2949 O O . VAL A 1 377 ? 87.004 -33.706 7.467 1.00 79.81 377 VAL A O 1
ATOM 2952 N N . ILE A 1 378 ? 85.106 -34.053 6.306 1.00 81.94 378 ILE A N 1
ATOM 2953 C CA . ILE A 1 378 ? 85.726 -34.343 5.008 1.00 81.94 378 ILE A CA 1
ATOM 2954 C C . ILE A 1 378 ? 85.300 -33.316 3.952 1.00 81.94 378 ILE A C 1
ATOM 2956 O O . ILE A 1 378 ? 84.293 -32.620 4.086 1.00 81.94 378 ILE A O 1
ATOM 2960 N N . VAL A 1 379 ? 86.080 -33.208 2.876 1.00 81.31 379 VAL A N 1
ATOM 2961 C CA . VAL A 1 379 ? 85.725 -32.358 1.731 1.00 81.31 379 VAL A CA 1
ATOM 2962 C C . VAL A 1 379 ? 84.433 -32.875 1.091 1.00 81.31 379 VAL A C 1
ATOM 2964 O O . VAL A 1 379 ? 84.309 -34.064 0.814 1.00 81.31 379 VAL A O 1
ATOM 2967 N N . GLY A 1 380 ? 83.483 -31.974 0.854 1.00 78.50 380 GLY A N 1
ATOM 2968 C CA . GLY A 1 380 ? 82.150 -32.263 0.326 1.00 78.50 380 GLY A CA 1
ATOM 2969 C C . GLY A 1 380 ? 81.056 -32.351 1.390 1.00 78.50 380 GLY A C 1
ATOM 2970 O O . GLY A 1 380 ? 79.880 -32.319 1.031 1.00 78.50 380 GLY A O 1
ATOM 2971 N N . ASP A 1 381 ? 81.408 -32.405 2.678 1.00 80.69 381 ASP A N 1
ATOM 2972 C CA . ASP A 1 381 ? 80.412 -32.407 3.750 1.00 80.69 381 ASP A CA 1
ATOM 2973 C C . ASP A 1 381 ? 79.597 -31.109 3.762 1.00 80.69 381 ASP A C 1
ATOM 2975 O O . ASP A 1 381 ? 80.134 -30.007 3.596 1.00 80.69 381 ASP A O 1
ATOM 2979 N N . SER A 1 382 ? 78.293 -31.237 4.016 1.00 82.12 382 SER A N 1
ATOM 2980 C CA . SER A 1 382 ? 77.434 -30.101 4.324 1.00 82.12 382 SER A CA 1
ATOM 2981 C C . SER A 1 382 ? 77.498 -29.772 5.815 1.00 82.12 382 SER A C 1
ATOM 2983 O O . SER A 1 382 ? 77.413 -30.651 6.674 1.00 82.12 382 SER A O 1
ATOM 2985 N N . LEU A 1 383 ? 77.646 -28.489 6.123 1.00 82.00 383 LEU A N 1
ATOM 2986 C CA . LEU A 1 383 ? 77.677 -27.942 7.473 1.00 82.00 383 LEU A CA 1
ATOM 2987 C C . LEU A 1 383 ? 76.491 -27.004 7.673 1.00 82.00 383 LEU A C 1
ATOM 2989 O O . LEU A 1 383 ? 76.087 -26.302 6.742 1.00 82.00 383 LEU A O 1
ATOM 2993 N N . PHE A 1 384 ? 75.954 -26.988 8.888 1.00 82.81 384 PHE A N 1
ATOM 2994 C CA . PHE A 1 384 ? 74.771 -26.221 9.246 1.00 82.81 384 PHE A CA 1
ATOM 2995 C C . PHE A 1 384 ? 74.971 -25.465 10.561 1.00 82.81 384 PHE A C 1
ATOM 2997 O O . PHE A 1 384 ? 75.339 -26.064 11.568 1.00 82.81 384 PHE A O 1
ATOM 3004 N N . GLY A 1 385 ? 74.711 -24.163 10.558 1.00 82.31 385 GLY A N 1
ATOM 3005 C CA . GLY A 1 385 ? 74.704 -23.324 11.750 1.00 82.31 385 GLY A CA 1
ATOM 3006 C C . GLY A 1 385 ? 73.371 -23.432 12.491 1.00 82.31 385 GLY A C 1
ATOM 3007 O O . GLY A 1 385 ? 72.312 -23.210 11.904 1.00 82.31 385 GLY A O 1
ATOM 3008 N N . VAL A 1 386 ? 73.410 -23.785 13.777 1.00 79.06 386 VAL A N 1
ATOM 3009 C CA . VAL A 1 386 ? 72.206 -24.004 14.598 1.00 79.06 386 VAL A CA 1
ATOM 3010 C C . VAL A 1 386 ? 71.405 -22.722 14.864 1.00 79.06 386 VAL A C 1
ATOM 3012 O O . VAL A 1 386 ? 70.178 -22.778 14.914 1.00 79.06 386 VAL A O 1
ATOM 3015 N N . THR A 1 387 ? 72.071 -21.580 15.029 1.00 78.44 387 THR A N 1
ATOM 3016 C CA . THR A 1 387 ? 71.463 -20.296 15.415 1.00 78.44 387 THR A CA 1
ATOM 3017 C C . THR A 1 387 ? 71.130 -19.436 14.194 1.00 78.44 387 THR A C 1
ATOM 3019 O O . THR A 1 387 ? 70.014 -18.940 14.059 1.00 78.44 387 THR A O 1
ATOM 3022 N N . SER A 1 388 ? 72.081 -19.289 13.273 1.00 75.56 388 SER A N 1
ATOM 3023 C CA . SER A 1 388 ? 71.976 -18.464 12.071 1.00 75.56 388 SER A CA 1
ATOM 3024 C C . SER A 1 388 ? 71.198 -19.157 10.951 1.00 75.56 388 SER A C 1
ATOM 3026 O O . SER A 1 388 ? 70.723 -18.488 10.024 1.00 75.56 388 SER A O 1
ATOM 3028 N N . GLY A 1 389 ? 71.078 -20.489 11.005 1.00 75.12 389 GLY A N 1
ATOM 3029 C CA . GLY A 1 389 ? 70.524 -21.305 9.925 1.00 75.12 389 GLY A CA 1
ATOM 3030 C C . GLY A 1 389 ? 71.396 -21.303 8.666 1.00 75.12 389 GLY A C 1
ATOM 3031 O O . GLY A 1 389 ? 70.901 -21.612 7.580 1.00 75.12 389 GLY A O 1
ATOM 3032 N N . ALA A 1 390 ? 72.666 -20.896 8.775 1.00 76.94 390 ALA A N 1
ATOM 3033 C CA . ALA A 1 390 ? 73.589 -20.866 7.652 1.00 76.94 390 ALA A CA 1
ATOM 3034 C C . ALA A 1 390 ? 73.938 -22.281 7.186 1.00 76.94 390 ALA A C 1
ATOM 3036 O O . ALA A 1 390 ? 74.137 -23.190 7.989 1.00 76.94 390 ALA A O 1
ATOM 3037 N N . ASN A 1 391 ? 74.052 -22.467 5.875 1.00 79.31 391 ASN A N 1
ATOM 3038 C CA . ASN A 1 391 ? 74.510 -23.706 5.267 1.00 79.31 391 ASN A CA 1
ATOM 3039 C C . ASN A 1 391 ? 75.813 -23.475 4.491 1.00 79.31 391 ASN A C 1
ATOM 3041 O O . ASN A 1 391 ? 76.011 -22.465 3.806 1.00 79.31 391 ASN A O 1
ATOM 3045 N N . ALA A 1 392 ? 76.702 -24.452 4.603 1.00 80.81 392 ALA A N 1
ATOM 3046 C CA . ALA A 1 392 ? 78.004 -24.466 3.965 1.00 80.81 392 ALA A CA 1
ATOM 3047 C C . ALA A 1 392 ? 78.269 -25.829 3.335 1.00 80.81 392 ALA A C 1
ATOM 3049 O O . ALA A 1 392 ? 77.822 -26.852 3.847 1.00 80.81 392 ALA A O 1
ATOM 3050 N N . VAL A 1 393 ? 79.042 -25.844 2.254 1.00 82.44 393 VAL A N 1
ATOM 3051 C CA . VAL A 1 393 ? 79.667 -27.062 1.732 1.00 82.44 393 VAL A CA 1
ATOM 3052 C C . VAL A 1 393 ? 81.174 -26.919 1.871 1.00 82.44 393 VAL A C 1
ATOM 3054 O O . VAL A 1 393 ? 81.749 -25.923 1.425 1.00 82.44 393 VAL A O 1
ATOM 3057 N N . VAL A 1 394 ? 81.817 -27.903 2.500 1.00 83.25 394 VAL A N 1
ATOM 3058 C CA . VAL A 1 394 ? 83.272 -27.917 2.689 1.00 83.25 394 VAL A CA 1
ATOM 3059 C C . VAL A 1 394 ? 83.945 -28.176 1.355 1.00 83.25 394 VAL A C 1
ATOM 3061 O O . VAL A 1 394 ? 83.751 -29.218 0.737 1.00 83.25 394 VAL A O 1
ATOM 3064 N N . LYS A 1 395 ? 84.773 -27.236 0.913 1.00 84.94 395 LYS A N 1
ATOM 3065 C CA . LYS A 1 395 ? 85.498 -27.335 -0.353 1.00 84.94 395 LYS A CA 1
ATOM 3066 C C . LYS A 1 395 ? 86.946 -27.759 -0.167 1.00 84.94 395 LYS A C 1
ATOM 3068 O O . LYS A 1 395 ? 87.483 -28.483 -0.997 1.00 84.94 395 LYS A O 1
ATOM 3073 N N . ALA A 1 396 ? 87.579 -27.313 0.914 1.00 81.62 396 ALA A N 1
ATOM 3074 C CA . ALA A 1 396 ? 88.917 -27.750 1.288 1.00 81.62 396 ALA A CA 1
ATOM 3075 C C . ALA A 1 396 ? 89.127 -27.614 2.798 1.00 81.62 396 ALA A C 1
ATOM 3077 O O . ALA A 1 396 ? 88.577 -26.718 3.433 1.00 81.62 396 ALA A O 1
ATOM 3078 N N . ILE A 1 397 ? 89.968 -28.474 3.365 1.00 83.25 397 ILE A N 1
ATOM 3079 C CA . ILE A 1 397 ? 90.409 -28.378 4.759 1.00 83.25 397 ILE A CA 1
ATOM 3080 C C . ILE A 1 397 ? 91.766 -27.675 4.733 1.00 83.25 397 ILE A C 1
ATOM 3082 O O . ILE A 1 397 ? 92.733 -28.231 4.218 1.00 83.25 397 ILE A O 1
ATOM 3086 N N . ARG A 1 398 ? 91.835 -26.431 5.223 1.00 81.69 398 ARG A N 1
ATOM 3087 C CA . ARG A 1 398 ? 93.082 -25.641 5.230 1.00 81.69 398 ARG A CA 1
ATOM 3088 C C . ARG A 1 398 ? 93.957 -25.961 6.437 1.00 81.69 398 ARG A C 1
ATOM 3090 O O . ARG A 1 398 ? 95.177 -25.928 6.325 1.00 81.69 398 ARG A O 1
ATOM 3097 N N . ARG A 1 399 ? 93.341 -26.290 7.573 1.00 79.25 399 ARG A N 1
ATOM 3098 C CA . ARG A 1 399 ? 94.022 -26.782 8.774 1.00 79.25 399 ARG A CA 1
ATOM 3099 C C . ARG A 1 399 ? 93.172 -27.881 9.398 1.00 79.25 399 ARG A C 1
ATOM 3101 O O . ARG A 1 399 ? 92.028 -27.627 9.770 1.00 79.25 399 ARG A O 1
ATOM 3108 N N . ALA A 1 400 ? 93.718 -29.091 9.460 1.00 78.44 400 ALA A N 1
ATOM 3109 C CA . ALA A 1 400 ? 93.091 -30.208 10.157 1.00 78.44 400 ALA A CA 1
ATOM 3110 C C . ALA A 1 400 ? 93.254 -30.054 11.676 1.00 78.44 400 ALA A C 1
ATOM 3112 O O . ALA A 1 400 ? 94.140 -29.334 12.136 1.00 78.44 400 ALA A O 1
ATOM 3113 N N . TYR A 1 401 ? 92.412 -30.753 12.436 1.00 77.94 401 TYR A N 1
ATOM 3114 C CA . TYR A 1 401 ? 92.466 -30.748 13.895 1.00 77.94 401 TYR A CA 1
ATOM 3115 C C . TYR A 1 401 ? 93.849 -31.166 14.411 1.00 77.94 401 TYR A C 1
ATOM 3117 O O . TYR A 1 401 ? 94.380 -32.207 14.016 1.00 77.94 401 TYR A O 1
ATOM 3125 N N . ASN A 1 402 ? 94.398 -30.369 15.326 1.00 74.06 402 ASN A N 1
ATOM 3126 C CA . ASN A 1 402 ? 95.612 -30.673 16.068 1.00 74.06 402 ASN A CA 1
ATOM 3127 C C . ASN A 1 402 ? 95.371 -30.362 17.552 1.00 74.06 402 ASN A C 1
ATOM 3129 O O . ASN A 1 402 ? 94.945 -29.257 17.875 1.00 74.06 402 ASN A O 1
ATOM 3133 N N . ALA A 1 403 ? 95.685 -31.309 18.441 1.00 67.12 403 ALA A N 1
ATOM 3134 C CA . ALA A 1 403 ? 95.396 -31.255 19.881 1.00 67.12 403 ALA A CA 1
ATOM 3135 C C . ALA A 1 403 ? 96.153 -30.155 20.660 1.00 67.12 403 ALA A C 1
ATOM 3137 O O . ALA A 1 403 ? 96.087 -30.103 21.881 1.00 67.12 403 ALA A O 1
ATOM 3138 N N . THR A 1 404 ? 96.950 -29.332 19.976 1.00 66.19 404 THR A N 1
ATOM 3139 C CA . THR A 1 404 ? 97.669 -28.188 20.562 1.00 66.19 404 THR A CA 1
ATOM 3140 C C . THR A 1 404 ? 97.061 -26.846 20.158 1.00 66.19 404 THR A C 1
ATOM 3142 O O . THR A 1 404 ? 97.301 -25.851 20.831 1.00 66.19 404 THR A O 1
ATOM 3145 N N . SER A 1 405 ? 96.314 -26.793 19.051 1.00 62.91 405 SER A N 1
ATOM 3146 C CA . SER A 1 405 ? 95.730 -25.551 18.536 1.00 62.91 405 SER A CA 1
ATOM 3147 C C . SER A 1 405 ? 94.209 -25.512 18.622 1.00 62.91 405 SER A C 1
ATOM 3149 O O . SER A 1 405 ? 93.665 -24.496 18.227 1.00 62.91 405 SER A O 1
ATOM 3151 N N . ASP A 1 406 ? 93.555 -26.606 19.044 1.00 72.31 406 ASP A N 1
ATOM 3152 C CA . ASP A 1 406 ? 92.106 -26.792 19.276 1.00 72.31 406 ASP A CA 1
ATOM 3153 C C . ASP A 1 406 ? 91.144 -26.234 18.206 1.00 72.31 406 ASP A C 1
ATOM 3155 O O . ASP A 1 406 ? 89.935 -26.232 18.390 1.00 72.31 406 ASP A O 1
ATOM 3159 N N . ASP A 1 407 ? 91.651 -25.859 17.033 1.00 79.06 407 ASP A N 1
ATOM 3160 C CA . ASP A 1 407 ? 90.887 -25.217 15.971 1.00 79.06 407 ASP A CA 1
ATOM 3161 C C . ASP A 1 407 ? 91.019 -25.969 14.645 1.00 79.06 407 ASP A C 1
ATOM 3163 O O . ASP A 1 407 ? 92.087 -26.470 14.269 1.00 79.06 407 ASP A O 1
ATOM 3167 N N . VAL A 1 408 ? 89.925 -25.993 13.883 1.00 82.50 408 VAL A N 1
ATOM 3168 C CA . VAL A 1 408 ? 89.865 -26.517 12.514 1.00 82.50 408 VAL A CA 1
ATOM 3169 C C . VAL A 1 408 ? 89.510 -25.387 11.560 1.00 82.50 408 VAL A C 1
ATOM 3171 O O . VAL A 1 408 ? 88.501 -24.712 11.743 1.00 82.50 408 VAL A O 1
ATOM 3174 N N . VAL A 1 409 ? 90.316 -25.205 10.511 1.00 84.38 409 VAL A N 1
ATOM 3175 C CA . VAL A 1 409 ? 90.109 -24.148 9.510 1.00 84.38 409 VAL A CA 1
ATOM 3176 C C . VAL A 1 409 ? 89.657 -24.769 8.196 1.00 84.38 409 VAL A C 1
ATOM 3178 O O . VAL A 1 409 ? 90.407 -25.503 7.541 1.00 84.38 409 VAL A O 1
ATOM 3181 N N . LEU A 1 410 ? 88.436 -24.447 7.784 1.00 83.75 410 LEU A N 1
ATOM 3182 C CA . LEU A 1 410 ? 87.789 -24.983 6.592 1.00 83.75 410 LEU A CA 1
ATOM 3183 C C . LEU A 1 410 ? 87.567 -23.871 5.568 1.00 83.75 410 LEU A C 1
ATOM 3185 O O . LEU A 1 410 ? 87.165 -22.763 5.911 1.00 83.75 410 LEU A O 1
ATOM 3189 N N . ALA A 1 411 ? 87.802 -24.177 4.295 1.00 84.00 411 ALA A N 1
ATOM 3190 C CA . ALA A 1 411 ? 87.325 -23.369 3.185 1.00 84.00 411 ALA A CA 1
ATOM 3191 C C . ALA A 1 411 ? 85.951 -23.894 2.765 1.00 84.00 411 ALA A C 1
ATOM 3193 O O . ALA A 1 411 ? 85.822 -25.051 2.348 1.00 84.00 411 ALA A O 1
ATOM 3194 N N . VAL A 1 412 ? 84.937 -23.048 2.883 1.00 82.00 412 VAL A N 1
ATOM 3195 C CA . VAL A 1 412 ? 83.533 -23.380 2.672 1.00 82.00 412 VAL A CA 1
ATOM 3196 C C . VAL A 1 412 ? 82.893 -22.451 1.652 1.00 82.00 412 VAL A C 1
ATOM 3198 O O . VAL A 1 412 ? 83.195 -21.263 1.562 1.00 82.00 412 VAL A O 1
ATOM 3201 N N . ASP A 1 413 ? 81.968 -23.014 0.893 1.00 81.62 413 ASP A N 1
ATOM 3202 C CA . ASP A 1 413 ? 81.081 -22.271 0.013 1.00 81.62 413 ASP A CA 1
ATOM 3203 C C . ASP A 1 413 ? 79.731 -22.129 0.733 1.00 81.62 413 ASP A C 1
ATOM 3205 O O . ASP A 1 413 ? 79.126 -23.145 1.088 1.00 81.62 413 ASP A O 1
ATOM 3209 N N . THR A 1 414 ? 79.274 -20.897 0.999 1.00 76.50 414 THR A N 1
ATOM 3210 C CA . THR A 1 414 ? 78.121 -20.646 1.890 1.00 76.50 414 THR A CA 1
ATOM 3211 C C . THR A 1 414 ? 77.020 -19.822 1.231 1.00 76.50 414 THR A C 1
ATOM 3213 O O . THR A 1 414 ? 77.284 -18.956 0.392 1.00 76.50 414 THR A O 1
ATOM 3216 N N . PHE A 1 415 ? 75.766 -20.071 1.626 1.00 71.12 415 PHE A N 1
ATOM 3217 C CA . PHE A 1 415 ? 74.627 -19.243 1.200 1.00 71.12 415 PHE A CA 1
ATOM 3218 C C . PHE A 1 415 ? 74.284 -18.141 2.214 1.00 71.12 415 PHE A C 1
ATOM 3220 O O . PHE A 1 415 ? 73.663 -17.148 1.849 1.00 71.12 415 PHE A O 1
ATOM 3227 N N . LYS A 1 416 ? 74.721 -18.270 3.471 1.00 74.50 416 LYS A N 1
ATOM 3228 C CA . LYS A 1 416 ? 74.597 -17.244 4.519 1.00 74.50 416 LYS A CA 1
ATOM 3229 C C . LYS A 1 416 ? 75.886 -17.192 5.346 1.00 74.50 416 LYS A C 1
ATOM 3231 O O . LYS A 1 416 ? 76.671 -18.143 5.330 1.00 74.50 416 LYS A O 1
ATOM 3236 N N . ASN A 1 417 ? 76.125 -16.073 6.022 1.00 81.06 417 ASN A N 1
ATOM 3237 C CA . ASN A 1 417 ? 77.250 -15.926 6.943 1.00 81.06 417 ASN A CA 1
ATOM 3238 C C . ASN A 1 417 ? 76.948 -16.654 8.259 1.00 81.06 417 ASN A C 1
ATOM 3240 O O . ASN A 1 417 ? 75.816 -16.586 8.739 1.00 81.06 417 ASN A O 1
ATOM 3244 N N . PHE A 1 418 ? 77.952 -17.331 8.816 1.00 80.44 418 PHE A N 1
ATOM 3245 C CA . PHE A 1 418 ? 77.866 -17.939 10.144 1.00 80.44 418 PHE A CA 1
ATOM 3246 C C . PHE A 1 418 ? 78.054 -16.874 11.221 1.00 80.44 418 PHE A C 1
ATOM 3248 O O . PHE A 1 418 ? 78.814 -15.921 11.024 1.00 80.44 418 PHE A O 1
ATOM 3255 N N . GLU A 1 419 ? 77.370 -17.037 12.350 1.00 82.88 419 GLU A N 1
ATOM 3256 C CA . GLU A 1 419 ? 77.493 -16.122 13.481 1.00 82.88 419 GLU A CA 1
ATOM 3257 C C . GLU A 1 419 ? 78.624 -16.556 14.418 1.00 82.88 419 GLU A C 1
ATOM 3259 O O . GLU A 1 419 ? 78.956 -17.733 14.550 1.00 82.88 419 GLU A O 1
ATOM 3264 N N . VAL A 1 420 ? 79.238 -15.580 15.078 1.00 82.25 420 VAL A N 1
ATOM 3265 C CA . VAL A 1 420 ? 80.290 -15.819 16.067 1.00 82.25 420 VAL A CA 1
ATOM 3266 C C . VAL A 1 420 ? 79.702 -16.515 17.301 1.00 82.25 420 VAL A C 1
ATOM 3268 O O . VAL A 1 420 ? 78.645 -16.123 17.790 1.00 82.25 420 VAL A O 1
ATOM 3271 N N . GLY A 1 421 ? 80.387 -17.537 17.824 1.00 79.81 421 GLY A N 1
ATOM 3272 C CA . GLY A 1 421 ? 79.938 -18.317 18.985 1.00 79.81 421 GLY A CA 1
ATOM 3273 C C . GLY A 1 421 ? 78.857 -19.358 18.670 1.00 79.81 421 GLY A C 1
ATOM 3274 O O . GLY A 1 421 ? 78.338 -20.014 19.575 1.00 79.81 421 GLY A O 1
ATOM 3275 N N . GLU A 1 422 ? 78.505 -19.529 17.397 1.00 84.56 422 GLU A N 1
ATOM 3276 C CA . GLU A 1 422 ? 77.485 -20.469 16.952 1.00 84.56 422 GLU A CA 1
ATOM 3277 C C . GLU A 1 422 ? 78.008 -21.913 16.885 1.00 84.56 422 GLU A C 1
ATOM 3279 O O . GLU A 1 422 ? 79.125 -22.165 16.435 1.00 84.56 422 GLU A O 1
ATOM 3284 N N . LYS A 1 423 ? 77.173 -22.891 17.266 1.00 83.38 423 LYS A N 1
ATOM 3285 C CA . LYS A 1 423 ? 77.466 -24.316 17.042 1.00 83.38 423 LYS A CA 1
ATOM 3286 C C . LYS A 1 423 ? 77.208 -24.697 15.588 1.00 83.38 423 LYS A C 1
ATOM 3288 O O . LYS A 1 423 ? 76.123 -24.448 15.060 1.00 83.38 423 LYS A O 1
ATOM 3293 N N . VAL A 1 424 ? 78.178 -25.369 14.978 1.00 82.62 424 VAL A N 1
ATOM 3294 C CA . VAL A 1 424 ? 78.073 -25.900 13.617 1.00 82.62 424 VAL A CA 1
ATOM 3295 C C . VAL A 1 424 ? 77.882 -27.409 13.683 1.00 82.62 424 VAL A C 1
ATOM 3297 O O . VAL A 1 424 ? 78.666 -28.119 14.309 1.00 82.62 424 VAL A O 1
ATOM 3300 N N . ASN A 1 425 ? 76.836 -27.904 13.029 1.00 83.88 425 ASN A N 1
ATOM 3301 C CA . ASN A 1 425 ? 76.476 -29.314 12.949 1.00 83.88 425 ASN A CA 1
ATOM 3302 C C . ASN A 1 425 ? 76.723 -29.860 11.538 1.00 83.88 425 ASN A C 1
ATOM 3304 O O . ASN A 1 425 ? 76.626 -29.138 10.545 1.00 83.88 425 ASN A O 1
ATOM 3308 N N . LYS A 1 426 ? 77.018 -31.157 11.433 1.00 80.81 426 LYS A N 1
ATOM 3309 C CA . LYS A 1 426 ? 77.159 -31.843 10.142 1.00 80.81 426 LYS A CA 1
ATOM 3310 C C . LYS A 1 426 ? 75.796 -32.258 9.580 1.00 80.81 426 LYS A C 1
ATOM 3312 O O . LYS A 1 426 ? 74.951 -32.791 10.297 1.00 80.81 426 LYS A O 1
ATOM 3317 N N . ALA A 1 427 ? 75.621 -32.071 8.274 1.00 71.25 427 ALA A N 1
ATOM 3318 C CA . ALA A 1 427 ? 74.493 -32.457 7.423 1.00 71.25 427 ALA A CA 1
ATOM 3319 C C . ALA A 1 427 ? 73.125 -31.809 7.706 1.00 71.25 427 ALA A C 1
ATOM 3321 O O . ALA A 1 427 ? 72.433 -31.434 6.761 1.00 71.25 427 ALA A O 1
ATOM 3322 N N . THR A 1 428 ? 72.712 -31.675 8.968 1.00 70.38 428 THR A N 1
ATOM 3323 C CA . THR A 1 428 ? 71.394 -31.139 9.351 1.00 70.38 428 THR A CA 1
ATOM 3324 C C . THR A 1 428 ? 71.473 -30.316 10.638 1.00 70.38 428 THR A C 1
ATOM 3326 O O . THR A 1 428 ? 72.445 -30.410 11.387 1.00 70.38 428 THR A O 1
ATOM 3329 N N . SER A 1 429 ? 70.427 -29.538 10.929 1.00 64.00 429 SER A N 1
ATOM 3330 C CA . SER A 1 429 ? 70.338 -28.697 12.133 1.00 64.00 429 SER A CA 1
ATOM 3331 C C . SER A 1 429 ? 70.405 -29.474 13.453 1.00 64.00 429 SER A C 1
ATOM 3333 O O . SER A 1 429 ? 70.870 -28.923 14.445 1.00 64.00 429 SER A O 1
ATOM 3335 N N . ALA A 1 430 ? 70.026 -30.755 13.463 1.00 66.94 430 ALA A N 1
ATOM 3336 C CA . ALA A 1 430 ? 70.091 -31.651 14.624 1.00 66.94 430 ALA A CA 1
ATOM 3337 C C . ALA A 1 430 ? 71.238 -32.685 14.541 1.00 66.94 430 ALA A C 1
ATOM 3339 O O . ALA A 1 430 ? 71.240 -33.669 15.279 1.00 66.94 430 ALA A O 1
ATOM 3340 N N . GLY A 1 431 ? 72.182 -32.501 13.611 1.00 70.19 431 GLY A N 1
ATOM 3341 C CA . GLY A 1 431 ? 73.314 -33.404 13.411 1.00 70.19 431 GLY A CA 1
ATOM 3342 C C . GLY A 1 431 ? 74.390 -33.310 14.497 1.00 70.19 431 GLY A C 1
ATOM 3343 O O . GLY A 1 431 ? 74.291 -32.541 15.449 1.00 70.19 431 GLY A O 1
ATOM 3344 N N . VAL A 1 432 ? 75.459 -34.093 14.330 1.00 77.88 432 VAL A N 1
ATOM 3345 C CA . VAL A 1 432 ? 76.612 -34.083 15.244 1.00 77.88 432 VAL A CA 1
ATOM 3346 C C . VAL A 1 432 ? 77.320 -32.730 15.165 1.00 77.88 432 VAL A C 1
ATOM 3348 O O . VAL A 1 432 ? 77.652 -32.272 14.068 1.00 77.88 432 VAL A O 1
ATOM 3351 N N . THR A 1 433 ? 77.557 -32.103 16.319 1.00 81.62 433 THR A N 1
ATOM 3352 C CA . THR A 1 433 ? 78.290 -30.836 16.413 1.00 81.62 433 THR A CA 1
ATOM 3353 C C . THR A 1 433 ? 79.761 -31.044 16.073 1.00 81.62 433 THR A C 1
ATOM 3355 O O . THR A 1 433 ? 80.449 -31.830 16.718 1.00 81.62 433 THR A O 1
ATOM 3358 N N . VAL A 1 434 ? 80.224 -30.325 15.051 1.00 80.31 434 VAL A N 1
ATOM 3359 C CA . VAL A 1 434 ? 81.596 -30.357 14.522 1.00 80.31 434 VAL A CA 1
ATOM 3360 C C . VAL A 1 434 ? 82.468 -29.214 15.035 1.00 80.31 434 VAL A C 1
ATOM 3362 O O . VAL A 1 434 ? 83.603 -29.091 14.589 1.00 80.31 434 VAL A O 1
ATOM 3365 N N . GLY A 1 435 ? 81.923 -28.338 15.881 1.00 83.62 435 GLY A N 1
ATOM 3366 C CA . GLY A 1 435 ? 82.653 -27.250 16.528 1.00 83.62 435 GLY A CA 1
ATOM 3367 C C . GLY A 1 435 ? 81.815 -26.002 16.749 1.00 83.62 435 GLY A C 1
ATOM 3368 O O . GLY A 1 435 ? 80.656 -25.926 16.333 1.00 83.62 435 GLY A O 1
ATOM 3369 N N . THR A 1 436 ? 82.416 -25.024 17.422 1.00 85.19 436 THR A N 1
ATOM 3370 C CA . THR A 1 436 ? 81.822 -23.698 17.642 1.00 85.19 436 THR A CA 1
ATOM 3371 C C . THR A 1 436 ? 82.606 -22.661 16.848 1.00 85.19 436 THR A C 1
ATOM 3373 O O . THR A 1 436 ? 83.833 -22.714 16.826 1.00 85.19 436 THR A O 1
ATOM 3376 N N . VAL A 1 437 ? 81.924 -21.736 16.175 1.00 83.56 437 VAL A N 1
ATOM 3377 C CA . VAL A 1 437 ? 82.584 -20.647 15.440 1.00 83.56 437 VAL A CA 1
ATOM 3378 C C . VAL A 1 437 ? 83.287 -19.734 16.437 1.00 83.56 437 VAL A C 1
ATOM 3380 O O . VAL A 1 437 ? 82.647 -19.202 17.344 1.00 83.56 437 VAL A O 1
ATOM 3383 N N . ASP A 1 438 ? 84.594 -19.556 16.273 1.00 80.94 438 ASP A N 1
ATOM 3384 C CA . ASP A 1 438 ? 85.388 -18.708 17.164 1.00 80.94 438 ASP A CA 1
ATOM 3385 C C . ASP A 1 438 ? 85.024 -17.209 17.020 1.00 80.94 438 ASP A C 1
ATOM 3387 O O . ASP A 1 438 ? 84.368 -16.789 16.062 1.00 80.94 438 ASP A O 1
ATOM 3391 N N . SER A 1 439 ? 85.458 -16.393 17.983 1.00 72.31 439 SER A N 1
ATOM 3392 C CA . SER A 1 439 ? 85.272 -14.940 18.104 1.00 72.31 439 SER A CA 1
ATOM 3393 C C . SER A 1 439 ? 85.563 -14.143 16.821 1.00 72.31 439 SER A C 1
ATOM 3395 O O . SER A 1 439 ? 84.865 -13.173 16.538 1.00 72.31 439 SER A O 1
ATOM 3397 N N . ASN A 1 440 ? 86.529 -14.591 16.011 1.00 68.56 440 ASN A N 1
ATOM 3398 C CA . ASN A 1 440 ? 86.827 -14.079 14.666 1.00 68.56 440 ASN A CA 1
ATOM 3399 C C . ASN A 1 440 ? 86.793 -15.205 13.616 1.00 68.56 440 ASN A C 1
ATOM 3401 O O . ASN A 1 440 ? 87.622 -15.263 12.715 1.00 68.56 440 ASN A O 1
ATOM 3405 N N . GLY A 1 441 ? 85.869 -16.154 13.760 1.00 69.38 441 GLY A N 1
ATOM 3406 C CA . GLY A 1 441 ? 85.966 -17.433 13.071 1.00 69.38 441 GLY A CA 1
ATOM 3407 C C . GLY A 1 441 ? 85.447 -17.460 11.636 1.00 69.38 441 GLY A C 1
ATOM 3408 O O . GLY A 1 441 ? 85.865 -18.328 10.882 1.00 69.38 441 GLY A O 1
ATOM 3409 N N . PHE A 1 442 ? 84.558 -16.556 11.215 1.00 81.12 442 PHE A N 1
ATOM 3410 C CA . PHE A 1 442 ? 83.989 -16.589 9.860 1.00 81.12 442 PHE A CA 1
ATOM 3411 C C . PHE A 1 442 ? 84.450 -15.406 9.005 1.00 81.12 442 PHE A C 1
ATOM 3413 O O . PHE A 1 442 ? 84.044 -14.264 9.211 1.00 81.12 442 PHE A O 1
ATOM 3420 N N . TYR A 1 443 ? 85.248 -15.704 7.984 1.00 80.12 443 TYR A N 1
ATOM 3421 C CA . TYR A 1 443 ? 85.726 -14.744 6.999 1.00 80.12 443 TYR A CA 1
ATOM 3422 C C . TYR A 1 443 ? 84.970 -14.939 5.687 1.00 80.12 443 TYR A C 1
ATOM 3424 O O . TYR A 1 443 ? 85.268 -15.838 4.890 1.00 80.12 443 TYR A O 1
ATOM 3432 N N . ALA A 1 444 ? 83.970 -14.084 5.476 1.00 73.88 444 ALA A N 1
ATOM 3433 C CA . ALA A 1 444 ? 83.201 -14.032 4.244 1.00 73.88 444 ALA A CA 1
ATOM 3434 C C . ALA A 1 444 ? 84.097 -13.599 3.074 1.00 73.88 444 ALA A C 1
ATOM 3436 O O . ALA A 1 444 ? 84.839 -12.623 3.169 1.00 73.88 444 ALA A O 1
ATOM 3437 N N . ASN A 1 445 ? 84.008 -14.320 1.960 1.00 68.31 445 ASN A N 1
ATOM 3438 C CA . ASN A 1 445 ? 84.618 -13.926 0.700 1.00 68.31 445 ASN A CA 1
ATOM 3439 C C . ASN A 1 445 ? 83.500 -13.830 -0.334 1.00 68.31 445 ASN A C 1
ATOM 3441 O O . ASN A 1 445 ? 83.066 -14.842 -0.898 1.00 68.31 445 ASN A O 1
ATOM 3445 N N . THR A 1 446 ? 82.994 -12.612 -0.515 1.00 58.03 446 THR A N 1
ATOM 3446 C CA . THR A 1 446 ? 82.010 -12.288 -1.548 1.00 58.03 446 THR A CA 1
ATOM 3447 C C . THR A 1 446 ? 82.584 -12.677 -2.910 1.00 58.03 446 THR A C 1
ATOM 3449 O O . THR A 1 446 ? 83.797 -12.653 -3.109 1.00 58.03 446 THR A O 1
ATOM 3452 N N . ILE A 1 447 ? 81.738 -13.082 -3.855 1.00 55.34 447 ILE A N 1
ATOM 3453 C CA . ILE A 1 447 ? 82.186 -13.514 -5.185 1.00 55.34 447 ILE A CA 1
ATOM 3454 C C . ILE A 1 447 ? 83.083 -12.432 -5.828 1.00 55.34 447 ILE A C 1
ATOM 3456 O O . ILE A 1 447 ? 82.612 -11.357 -6.189 1.00 55.34 447 ILE A O 1
ATOM 3460 N N . GLY A 1 448 ? 84.382 -12.742 -5.949 1.00 50.16 448 GLY A N 1
ATOM 3461 C CA . GLY A 1 448 ? 85.437 -11.866 -6.473 1.00 50.16 448 GLY A CA 1
ATOM 3462 C C . GLY A 1 448 ? 86.720 -11.973 -5.640 1.00 50.16 448 GLY A C 1
ATOM 3463 O O . GLY A 1 448 ? 86.761 -11.541 -4.498 1.00 50.16 448 GLY A O 1
ATOM 3464 N N . HIS A 1 449 ? 87.797 -12.547 -6.182 1.00 49.09 449 HIS A N 1
ATOM 3465 C CA . HIS A 1 449 ? 89.096 -12.513 -5.498 1.00 49.09 449 HIS A CA 1
ATOM 3466 C C . HIS A 1 449 ? 89.743 -11.137 -5.704 1.00 49.09 449 HIS A C 1
ATOM 3468 O O . HIS A 1 449 ? 89.650 -10.574 -6.790 1.00 49.09 449 HIS A O 1
ATOM 3474 N N . HIS A 1 450 ? 90.415 -10.599 -4.687 1.00 47.69 450 HIS A N 1
ATOM 3475 C CA . HIS A 1 450 ? 91.341 -9.478 -4.859 1.00 47.69 450 HIS A CA 1
ATOM 3476 C C . HIS A 1 450 ? 92.762 -9.994 -4.640 1.00 47.69 450 HIS A C 1
ATOM 3478 O O . HIS A 1 450 ? 93.062 -10.611 -3.618 1.00 47.69 450 HIS A O 1
ATOM 3484 N N . ILE A 1 451 ? 93.631 -9.791 -5.630 1.00 50.97 451 ILE A N 1
ATOM 3485 C CA . ILE A 1 451 ? 95.042 -10.168 -5.542 1.00 50.97 451 ILE A CA 1
ATOM 3486 C C . ILE A 1 451 ? 95.738 -9.106 -4.694 1.00 50.97 451 ILE A C 1
ATOM 3488 O O . ILE A 1 451 ? 95.908 -7.971 -5.133 1.00 50.97 451 ILE A O 1
ATOM 3492 N N . VAL A 1 452 ? 96.156 -9.465 -3.483 1.00 51.97 452 VAL A N 1
ATOM 3493 C CA . VAL A 1 452 ? 97.045 -8.613 -2.691 1.00 51.97 452 VAL A CA 1
ATOM 3494 C C . VAL A 1 452 ? 98.471 -8.850 -3.186 1.00 51.97 452 VAL A C 1
ATOM 3496 O O . VAL A 1 452 ? 99.072 -9.886 -2.907 1.00 51.97 452 VAL A O 1
ATOM 3499 N N . GLN A 1 453 ? 99.012 -7.903 -3.953 1.00 54.00 453 GLN A N 1
ATOM 3500 C CA . GLN A 1 453 ? 100.438 -7.858 -4.270 1.00 54.00 453 GLN A CA 1
ATOM 3501 C C . GLN A 1 453 ? 101.158 -7.075 -3.176 1.00 54.00 453 GLN A C 1
ATOM 3503 O O . GLN A 1 453 ? 100.938 -5.877 -3.013 1.00 54.00 453 GLN A O 1
ATOM 3508 N N . ILE A 1 454 ? 102.019 -7.754 -2.422 1.00 61.78 454 ILE A N 1
ATOM 3509 C CA . ILE A 1 454 ? 102.844 -7.119 -1.396 1.00 61.78 454 ILE A CA 1
ATOM 3510 C C . ILE A 1 454 ? 104.251 -6.955 -1.959 1.00 61.78 454 ILE A C 1
ATOM 3512 O O . ILE A 1 454 ? 104.927 -7.939 -2.253 1.00 61.78 454 ILE A O 1
ATOM 3516 N N . ALA A 1 455 ? 104.695 -5.710 -2.113 1.00 55.41 455 ALA A N 1
ATOM 3517 C CA . ALA A 1 455 ? 106.083 -5.411 -2.431 1.00 55.41 455 ALA A CA 1
ATOM 3518 C C . ALA A 1 455 ? 106.878 -5.345 -1.122 1.00 55.41 455 ALA A C 1
ATOM 3520 O O . ALA A 1 455 ? 106.687 -4.429 -0.324 1.00 55.41 455 ALA A O 1
ATOM 3521 N N . ASN A 1 456 ? 107.756 -6.321 -0.887 1.00 61.09 456 ASN A N 1
ATOM 3522 C CA . ASN A 1 456 ? 108.678 -6.268 0.242 1.00 61.09 456 ASN A CA 1
ATOM 3523 C C . ASN A 1 456 ? 109.871 -5.373 -0.124 1.00 61.09 456 ASN A C 1
ATOM 3525 O O . ASN A 1 456 ? 110.719 -5.758 -0.930 1.00 61.09 456 ASN A O 1
ATOM 3529 N N . THR A 1 457 ? 109.926 -4.166 0.433 1.00 63.44 457 THR A N 1
ATOM 3530 C CA . THR A 1 457 ? 111.103 -3.300 0.345 1.00 63.44 457 THR A CA 1
ATOM 3531 C C . THR A 1 457 ? 112.155 -3.748 1.361 1.00 63.44 457 THR A C 1
ATOM 3533 O O . THR A 1 457 ? 111.855 -3.973 2.537 1.00 63.44 457 THR A O 1
ATOM 3536 N N . ASN A 1 458 ? 113.394 -3.902 0.877 1.00 53.94 458 ASN A N 1
ATOM 3537 C CA . ASN A 1 458 ? 114.525 -4.489 1.605 1.00 53.94 458 ASN A CA 1
ATOM 3538 C C . ASN A 1 458 ? 114.619 -4.017 3.064 1.00 53.94 458 ASN A C 1
ATOM 3540 O O . ASN A 1 458 ? 114.752 -2.825 3.330 1.00 53.94 458 ASN A O 1
ATOM 3544 N N . GLY A 1 459 ? 114.612 -4.984 3.985 1.00 63.34 459 GLY A N 1
ATOM 3545 C CA . GLY A 1 459 ? 114.744 -4.770 5.430 1.00 63.34 459 GLY A CA 1
ATOM 3546 C C . GLY A 1 459 ? 113.479 -5.057 6.241 1.00 63.34 459 GLY A C 1
ATOM 3547 O O . GLY A 1 459 ? 113.552 -5.062 7.466 1.00 63.34 459 GLY A O 1
ATOM 3548 N N . SER A 1 460 ? 112.348 -5.344 5.589 1.00 57.00 460 SER A N 1
ATOM 3549 C CA . SER A 1 460 ? 111.084 -5.645 6.271 1.00 57.00 460 SER A CA 1
ATOM 3550 C C . SER A 1 460 ? 110.822 -7.156 6.321 1.00 57.00 460 SER A C 1
ATOM 3552 O O . SER A 1 460 ? 110.800 -7.838 5.294 1.00 57.00 460 SER A O 1
ATOM 3554 N N . THR A 1 461 ? 110.590 -7.702 7.514 1.00 66.31 461 THR A N 1
ATOM 3555 C CA . THR A 1 461 ? 110.069 -9.063 7.705 1.00 66.31 461 THR A CA 1
ATOM 3556 C C . THR A 1 461 ? 108.559 -9.004 7.892 1.00 66.31 461 THR A C 1
ATOM 3558 O O . THR A 1 461 ? 108.063 -8.407 8.842 1.00 66.31 461 THR A O 1
ATOM 3561 N N . ILE A 1 462 ? 107.818 -9.644 6.987 1.00 53.47 462 ILE A N 1
ATOM 3562 C CA . ILE A 1 462 ? 106.378 -9.860 7.140 1.00 53.47 462 ILE A CA 1
ATOM 3563 C C . ILE A 1 462 ? 106.205 -11.236 7.781 1.00 53.47 462 ILE A C 1
ATOM 3565 O O . ILE A 1 462 ? 106.459 -12.249 7.131 1.00 53.47 462 ILE A O 1
ATOM 3569 N N . SER A 1 463 ? 105.788 -11.285 9.046 1.00 58.06 463 SER A N 1
ATOM 3570 C CA . SER A 1 463 ? 105.265 -12.517 9.639 1.00 58.06 463 SER A CA 1
ATOM 3571 C C . SER A 1 463 ? 103.747 -12.512 9.524 1.00 58.06 463 SER A C 1
ATOM 3573 O O . SER A 1 463 ? 103.086 -11.618 10.052 1.00 58.06 463 SER A O 1
ATOM 3575 N N . VAL A 1 464 ? 103.199 -13.514 8.846 1.00 48.34 464 VAL A N 1
ATOM 3576 C CA . VAL A 1 464 ? 101.769 -13.819 8.903 1.00 48.34 464 VAL A CA 1
ATOM 3577 C C . VAL A 1 464 ? 101.607 -14.805 10.055 1.00 48.34 464 VAL A C 1
ATOM 3579 O O . VAL A 1 464 ? 102.128 -15.915 9.956 1.00 48.34 464 VAL A O 1
ATOM 3582 N N . ASN A 1 465 ? 100.985 -14.382 11.155 1.00 38.66 465 ASN A N 1
ATOM 3583 C CA . ASN A 1 465 ? 100.539 -15.315 12.194 1.00 38.66 465 ASN A CA 1
ATOM 3584 C C . ASN A 1 465 ? 99.194 -15.923 11.805 1.00 38.66 465 ASN A C 1
ATOM 3586 O O . ASN A 1 465 ? 98.346 -15.151 11.299 1.00 38.66 465 ASN A O 1
#

Secondary structure (DSSP, 8-state):
---PPPHHHHHHHHS-THHHHH-HHHHHHHHHHHHHHTSTTSHHHHHHTTTGGGSTTT--HHHHHHHHHHH-TTS-TT--S-HHHHHHHHHHHHHTTTSHHHHHHHHHHHH--------HHHHS--S--------EEEEEE--GGGGGGTTSEEEETTT--EEEEEEEEEEEETTEEEEEEEEEEEES-PPTTEEEEETTBSSS--PEEEPP------SS--S---TT-EEEE--SSS-SSEEEE---------------SS--S----SSS----------SSS-------GGG----TT---------------TTPPEEE-TTS-EEE--S-SS---S----S---TT-PPP-----SEEEEEEEEE-SS-----TT-EEEETTT--EEEEEEEEE---TTT-EEEEEEEESSPPPTT-EEEESSTTS-EEEEEEEEEEE--BSS---------TT------

Foldseek 3Di:
DPPPDQVLVCLCVVDDPVCVPPPPVVNVVVSVVSVVCCDPPHPVVCVVCVVVLVQLVRNDPVCLVVLCVVLPVPADPPFPDDSSVCSVCVVVLVVCPPDPVSVQVVCCRRPVDGDDDDDVVVVDDDPDPDPDDDWDKWKFFDDPQVQVQAQFWKAWPVFRKIWGFPGWDWDADPNGIMIITTTDPIGTAHDAQTWMDGPPDPDGDTTGTGHDDPDDDDPDDDDDDDQQDWDADDDPPDDDRDIDGRHDDDDPVPPPPDDCPDDDDDDDDDDDDDDPDDPDDPPPDDDDDDDDPVNDDDCPPPDDDPDDCPPWLADAPPAAWDQDPVRDTDRPGHPPDDDDLDSDDDDDDPPDDDDRDDRFQFAQKKFKFQAQDFLPDDQQWWKAWLPFRKIWGFHDWPDGDDNVPRITITGITIRDWHDAQTFMATPDSPHDTSGGGHPPGIGGHGPDDDDDDDDDDPPDDDDDD

Radius of gyration: 61.42 Å; chains: 1; bounding box: 189×62×126 Å

Sequence (465 aa):
MALQEKLSNLVENQFPQFYREEGPKFLQFVKAYYQYLEQTGKQQDAQRNLQNYKDIDETLNEYIKYFRSELMAEIPNDALADKRLLAKRIRDLYTTKGTIESYKLLFRILYNEDVEITFPADQMLKVSDGDYQIDRYLTTHHDPKSFTLIGKTIKGTDSQAEGLVEDVRRIVAKSRDIDQILLSNVKGNFSDIETIKIKDSTSGYTPIAEGGIKTVTIVSAGGEYRAGDVVKLISAKTGDFAKAVISDVTDLGGVLAFNLVDGGSGYLSEDDGTVIELLGGDGESPASFRLRKNDLTDTFALSQNINKFNSNTMFGILAPRVTYRDTSQGIMNTHANTLLGSPDFGFREASESLGNNVYRTNANAVIVLANTANPGVIVGDSLFGVTSGANAVVKAIRRAYNATSDDVVLAVDTFKNFEVGEKVNKATSAGVTVGTVDSNGFYANTIGHHIVQIANTNGSTISVN